Protein AF-A0A933RG89-F1 (afdb_monomer_lite)

Radius of gyration: 28.83 Å; chains: 1; bounding box: 61×48×91 Å

Foldseek 3Di:
DAPLWFKKKKFKADPDDDLVLVVVLVVQLCLVQVWFFKFWFQWPDRTGIIIITIGNDDPVSSVVSSCVSVVDPPMDIWMWTFPDFQAWFLQADLLRGGDDQDVVPRVDDDALVVLLCVLQPDDPVVVVVCVVSVVDGDDDQDFAWKKKKFKAAFPDDDDPVVVVVLSSQLSNLQSPFDPVFKGRWTKTATDIRGRIMIIIGGHHVCVVVCVVRHQVSNCVSCPCVHGNIHMDMIITPDRGTSDTGDGDDRDPPFPPDDAPLRLLQDDQKLAEAEEQAQFFDVCQQQVDPDHPPDTDGDLVSNLVVLLVLQQQQLEAWHKYKYQKDQCVVRVPGVVLPPFDDHHRIGRRACCVPCPPHNPVVVVVSQVSQVVFKPPRQVSQWDWDWHDDPPGIMIMITGHHDQAAPNNHDHMWTFGDQDPVRDGDDTWRWHRDISDIDTDDDVRVVVSSVVVNCCSNHPD

Secondary structure (DSSP, 8-state):
-BTTBEEEEEEEE-SS--HHHHHHHHHHHHHHHT--EEEEEEEESS-SEEEEEEESS-HHHHHHHHHHHH--TT-EEEEEEEEEEEE-TTTB-TTSPBPPPPHHHHHSPPPHHHHHHHHT---HHHHHHHHHTTS-----PPSSEEEEEEEPPPSS---HHHHHHHHHHHHHHHHHS-TTTEEEEEEEEEEES-SEEEEEEE-GGGTTHIIIIIIHHHHHHH-TTTT---EEEEEESSSS-SEEEE-PPPPSSPS----HHHHTTSPS-SSEEEES-SSB-HHHHHS-SS--SSPPB-HHHHHHHHHHHHHHHHTT-EEEEESEEEHHHHTT-GGGTT--EETTEEE--SHHHH-S-HHHHHHHHHHHHHHHEES--GGGEEEEEEEETTEEEEEEEEPPPP--TTT----EE-PPPPTTSPPPPPBEEEEETTEEEEE-THHHHHHHHHHHHHHH---

pLDDT: mean 88.19, std 11.1, range [32.91, 98.25]

Structure (mmCIF, N/CA/C/O backbone):
data_AF-A0A933RG89-F1
#
_entry.id   AF-A0A933RG89-F1
#
loop_
_atom_site.group_PDB
_atom_site.id
_atom_site.type_symbol
_atom_site.label_atom_id
_atom_site.label_alt_id
_atom_site.label_comp_id
_atom_site.label_asym_id
_atom_site.label_entity_id
_atom_site.label_seq_id
_atom_site.pdbx_PDB_ins_code
_atom_site.Cartn_x
_atom_site.Cartn_y
_atom_site.Cartn_z
_atom_site.occupancy
_atom_site.B_iso_or_equiv
_atom_site.auth_seq_id
_atom_site.auth_comp_id
_atom_site.auth_asym_id
_atom_site.auth_atom_id
_atom_site.pdbx_PDB_model_num
ATOM 1 N N . MET A 1 1 ? -7.469 0.148 -13.492 1.00 45.41 1 MET A N 1
ATOM 2 C CA . MET A 1 1 ? -7.085 0.256 -12.068 1.00 45.41 1 MET A CA 1
ATOM 3 C C . MET A 1 1 ? -7.196 -1.145 -11.515 1.00 45.41 1 MET A C 1
ATOM 5 O O . MET A 1 1 ? -8.252 -1.740 -11.688 1.00 45.41 1 MET A O 1
ATOM 9 N N . TRP A 1 2 ? -6.112 -1.694 -10.983 1.00 56.19 2 TRP A N 1
ATOM 10 C CA . TRP A 1 2 ? -6.059 -3.069 -10.483 1.00 56.19 2 TRP A CA 1
ATOM 11 C C . TRP A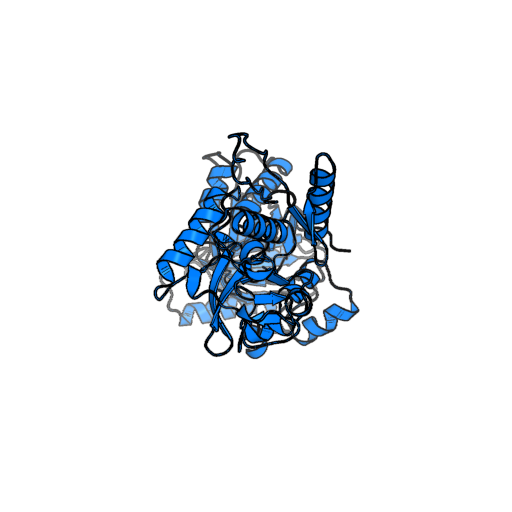 1 2 ? -5.786 -3.008 -8.984 1.00 56.19 2 TRP A C 1
ATOM 13 O O . TRP A 1 2 ? -4.889 -2.280 -8.580 1.00 56.19 2 TRP A O 1
ATOM 23 N N . ALA A 1 3 ? -6.623 -3.650 -8.164 1.00 64.19 3 ALA A N 1
ATOM 24 C CA . ALA A 1 3 ? -6.555 -3.571 -6.696 1.00 64.19 3 ALA A CA 1
ATOM 25 C C . ALA A 1 3 ? -6.497 -2.134 -6.111 1.00 64.19 3 ALA A C 1
ATOM 27 O O . ALA A 1 3 ? -5.924 -1.906 -5.049 1.00 64.19 3 ALA A O 1
ATOM 28 N N . GLY A 1 4 ? -7.092 -1.149 -6.799 1.00 71.12 4 GLY A N 1
ATOM 29 C CA . GLY A 1 4 ? -7.030 0.268 -6.407 1.00 71.12 4 GLY A CA 1
ATOM 30 C C . GLY A 1 4 ? -5.767 1.009 -6.866 1.00 71.12 4 GLY A C 1
ATOM 31 O O . GLY A 1 4 ? -5.636 2.202 -6.612 1.00 71.12 4 GLY A O 1
ATOM 32 N N . GLU A 1 5 ? -4.869 0.343 -7.592 1.00 83.94 5 GLU A N 1
ATOM 33 C CA . GLU A 1 5 ? -3.583 0.882 -8.029 1.00 83.94 5 GLU A CA 1
ATOM 34 C C . GLU A 1 5 ? -3.513 1.062 -9.555 1.00 83.94 5 GLU A C 1
ATOM 36 O O . GLU A 1 5 ? -4.326 0.543 -10.342 1.00 83.94 5 GLU A O 1
ATOM 41 N N . ARG A 1 6 ? -2.540 1.863 -9.992 1.00 89.38 6 ARG A N 1
ATOM 42 C CA . ARG A 1 6 ? -2.226 2.107 -11.405 1.00 89.38 6 ARG A CA 1
ATOM 43 C C . ARG A 1 6 ? -0.725 1.994 -11.630 1.00 89.38 6 ARG A C 1
ATOM 45 O O . ARG A 1 6 ? 0.051 2.521 -10.841 1.00 89.38 6 ARG A O 1
ATOM 52 N N . LEU A 1 7 ? -0.332 1.343 -12.718 1.00 94.62 7 LEU A N 1
ATOM 53 C CA . LEU A 1 7 ? 1.067 1.188 -13.097 1.00 94.62 7 LEU A CA 1
ATOM 54 C C . LEU A 1 7 ? 1.571 2.442 -13.820 1.00 94.62 7 LEU A C 1
ATOM 56 O O . LEU A 1 7 ? 0.949 2.908 -14.778 1.00 94.62 7 LEU A O 1
ATOM 60 N N . TYR A 1 8 ? 2.720 2.949 -13.387 1.00 97.19 8 TYR A N 1
ATOM 61 C CA . TYR A 1 8 ? 3.437 4.037 -14.040 1.00 97.19 8 TYR A CA 1
ATOM 62 C C . TYR A 1 8 ? 4.895 3.662 -14.265 1.00 97.19 8 TYR A C 1
ATOM 64 O O . TYR A 1 8 ? 5.486 2.881 -13.516 1.00 97.19 8 TYR A O 1
ATOM 72 N N . PHE A 1 9 ? 5.476 4.291 -15.277 1.00 98.06 9 PHE A N 1
ATOM 73 C CA . PHE A 1 9 ? 6.913 4.411 -15.436 1.00 98.06 9 PHE A CA 1
ATOM 74 C C . PHE A 1 9 ? 7.330 5.871 -15.281 1.00 98.06 9 PHE A C 1
ATOM 76 O O . PHE A 1 9 ? 6.622 6.766 -15.732 1.00 98.06 9 PHE A O 1
ATOM 83 N N . TRP A 1 10 ? 8.491 6.106 -14.688 1.00 97.81 10 TRP A N 1
ATOM 84 C CA . TRP A 1 10 ? 9.097 7.422 -14.536 1.00 97.81 10 TRP A CA 1
ATOM 85 C C . TRP A 1 10 ? 10.508 7.389 -15.079 1.00 97.81 10 TRP A C 1
ATOM 87 O O . TRP A 1 10 ? 11.282 6.519 -14.688 1.00 97.81 10 TRP A O 1
ATOM 97 N N . ARG A 1 11 ? 10.854 8.339 -15.943 1.00 97.19 11 ARG A N 1
ATOM 98 C CA . ARG A 1 11 ? 12.253 8.611 -16.272 1.00 97.19 11 ARG A CA 1
ATOM 99 C C . ARG A 1 11 ? 12.729 9.775 -15.428 1.00 97.19 11 ARG A C 1
ATOM 101 O O . ARG A 1 11 ? 12.065 10.812 -15.396 1.00 97.19 11 ARG A O 1
ATOM 108 N N . LEU A 1 12 ? 13.857 9.581 -14.759 1.00 97.88 12 LEU A N 1
ATOM 109 C CA . LEU A 1 12 ? 14.479 10.588 -13.914 1.00 97.88 12 LEU A CA 1
ATOM 110 C C . LEU A 1 12 ? 15.883 10.884 -14.445 1.00 97.88 12 LEU A C 1
ATOM 112 O O . LEU A 1 12 ? 16.647 9.950 -14.707 1.00 97.88 12 LEU A O 1
ATOM 116 N N . SER A 1 13 ? 16.205 12.167 -14.581 1.00 97.50 13 SER A N 1
ATOM 117 C CA . SER A 1 13 ? 17.556 12.639 -14.903 1.00 97.50 13 SER A CA 1
ATOM 118 C C . SER A 1 13 ? 18.042 13.597 -13.824 1.00 97.50 13 SER A C 1
ATOM 120 O O . SER A 1 13 ? 17.311 14.512 -13.438 1.00 97.50 13 SER A O 1
ATOM 122 N N . PHE A 1 14 ? 19.275 13.411 -13.368 1.00 96.44 14 PHE A N 1
ATOM 123 C CA . PHE A 1 14 ? 19.897 14.159 -12.283 1.00 96.44 14 PHE A CA 1
ATOM 124 C C . PHE A 1 14 ? 21.114 14.940 -12.805 1.00 96.44 14 PHE A C 1
ATOM 126 O O . PHE A 1 14 ? 21.903 14.396 -13.573 1.00 96.44 14 PHE A O 1
ATOM 133 N N . PRO A 1 15 ? 21.333 16.196 -12.371 1.00 93.50 15 PRO A N 1
ATOM 134 C CA . PRO A 1 15 ? 22.532 16.955 -12.752 1.00 93.50 15 PRO A CA 1
ATOM 135 C C . PRO A 1 15 ? 23.833 16.295 -12.285 1.00 93.50 15 PRO A C 1
ATOM 137 O O . PRO A 1 15 ? 24.842 16.324 -12.986 1.00 93.50 15 PRO A O 1
ATOM 140 N N . THR A 1 16 ? 23.785 15.695 -11.093 1.00 93.06 16 THR A N 1
ATOM 141 C CA . THR A 1 16 ? 24.868 14.906 -10.509 1.00 93.06 16 THR A CA 1
ATOM 142 C C . THR A 1 16 ? 24.302 13.560 -10.091 1.00 93.06 16 THR A C 1
ATOM 144 O O . THR A 1 16 ? 23.390 13.490 -9.264 1.00 93.06 16 THR A O 1
ATOM 147 N N . TYR A 1 17 ? 24.857 12.483 -10.642 1.00 94.25 17 TYR A N 1
ATOM 148 C CA . TYR A 1 17 ? 24.395 11.137 -10.344 1.00 94.25 17 TYR A CA 1
ATOM 149 C C . TYR A 1 17 ? 25.077 10.567 -9.090 1.00 94.25 17 TYR A C 1
ATOM 151 O O . TYR A 1 17 ? 26.199 10.062 -9.133 1.00 94.25 17 TYR A O 1
ATOM 159 N N . GLU A 1 18 ? 24.378 10.636 -7.954 1.00 95.31 18 GLU A N 1
ATOM 160 C CA . GLU A 1 18 ? 24.793 10.051 -6.672 1.00 95.31 18 GLU A CA 1
ATOM 161 C C . GLU A 1 18 ? 23.900 8.851 -6.321 1.00 95.31 18 GLU A C 1
ATOM 163 O O . GLU A 1 18 ? 22.962 8.972 -5.530 1.00 95.31 18 GLU A O 1
ATOM 168 N N . ARG A 1 19 ? 24.195 7.677 -6.902 1.00 94.69 19 ARG A N 1
ATOM 169 C CA . ARG A 1 19 ? 23.377 6.446 -6.808 1.00 94.69 19 ARG A CA 1
ATOM 170 C C . ARG A 1 19 ? 22.759 6.198 -5.424 1.00 94.69 19 ARG A C 1
ATOM 172 O O . ARG A 1 19 ? 21.547 6.064 -5.312 1.00 94.69 19 ARG A O 1
ATOM 179 N N . GLN A 1 20 ? 23.577 6.150 -4.370 1.00 94.88 20 GLN A N 1
ATOM 180 C CA . GLN A 1 20 ? 23.108 5.817 -3.014 1.00 94.88 20 GLN A CA 1
ATOM 181 C C . GLN A 1 20 ? 22.126 6.851 -2.456 1.00 94.88 20 GLN A C 1
ATOM 183 O O . GLN A 1 20 ? 21.112 6.501 -1.857 1.00 94.88 20 GLN A O 1
ATOM 188 N N . ARG A 1 21 ? 22.395 8.137 -2.694 1.00 94.88 21 ARG A N 1
ATOM 189 C CA . ARG A 1 21 ? 21.512 9.226 -2.271 1.00 94.88 21 ARG A CA 1
ATOM 190 C C . ARG A 1 21 ? 20.203 9.212 -3.054 1.00 94.88 21 ARG A C 1
ATOM 192 O O . ARG A 1 21 ? 19.148 9.438 -2.469 1.00 94.88 21 ARG A O 1
ATOM 199 N N . ILE A 1 22 ? 20.267 8.932 -4.356 1.00 96.62 22 ILE A N 1
ATOM 200 C CA . ILE A 1 22 ? 19.084 8.818 -5.214 1.00 96.62 22 ILE A CA 1
ATOM 201 C C . ILE A 1 22 ? 18.186 7.681 -4.729 1.00 96.62 22 ILE A C 1
ATOM 203 O O . ILE A 1 22 ? 16.992 7.902 -4.552 1.00 96.62 22 ILE A O 1
ATOM 207 N N . LEU A 1 23 ? 18.749 6.503 -4.454 1.00 95.56 23 LEU A N 1
ATOM 208 C CA . LEU A 1 23 ? 17.991 5.363 -3.937 1.00 95.56 23 LEU A CA 1
ATOM 209 C C . LEU A 1 23 ? 17.347 5.657 -2.586 1.00 95.56 23 LEU A C 1
ATOM 211 O O . LEU A 1 23 ? 16.144 5.462 -2.437 1.00 95.56 23 LEU A O 1
ATOM 215 N N . TYR A 1 24 ? 18.112 6.208 -1.642 1.00 93.56 24 TYR A N 1
ATOM 216 C CA . TYR A 1 24 ? 17.580 6.617 -0.343 1.00 93.56 24 TYR A CA 1
ATOM 217 C C . TYR A 1 24 ? 16.399 7.591 -0.494 1.00 93.56 24 TYR A C 1
ATOM 219 O O . TYR A 1 24 ? 15.345 7.417 0.116 1.00 93.56 24 TYR A O 1
ATOM 227 N N . ASN A 1 25 ? 16.537 8.591 -1.364 1.00 95.38 25 ASN A N 1
ATOM 228 C CA . ASN A 1 25 ? 15.473 9.550 -1.637 1.00 95.38 25 ASN A CA 1
ATOM 229 C C . ASN A 1 25 ? 14.254 8.901 -2.312 1.00 95.38 25 ASN A C 1
ATOM 231 O O . ASN A 1 25 ? 13.121 9.217 -1.954 1.00 95.38 25 ASN A O 1
ATOM 235 N N . LEU A 1 26 ? 14.454 7.984 -3.263 1.00 96.31 26 LEU A N 1
ATOM 236 C CA . LEU A 1 26 ? 13.349 7.262 -3.897 1.00 96.31 26 LEU A CA 1
ATOM 237 C C . LEU A 1 26 ? 12.593 6.397 -2.888 1.00 96.31 26 LEU A C 1
ATOM 239 O O . LEU A 1 26 ? 11.366 6.432 -2.896 1.00 96.31 26 LEU A O 1
ATOM 243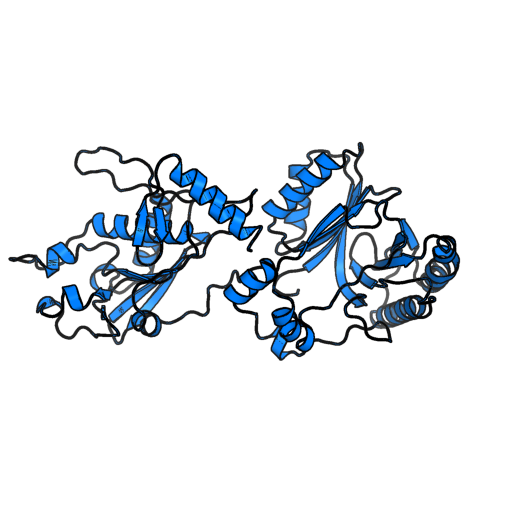 N N . GLN A 1 27 ? 13.283 5.710 -1.977 1.00 91.56 27 GLN A N 1
ATOM 244 C CA . GLN A 1 27 ? 12.649 4.948 -0.895 1.00 91.56 27 GLN A CA 1
ATOM 245 C C . GLN A 1 27 ? 11.770 5.850 -0.015 1.00 91.56 27 GLN A C 1
ATOM 247 O O . GLN A 1 27 ? 10.593 5.551 0.190 1.00 91.56 27 GLN A O 1
ATOM 252 N N . GLN A 1 28 ? 12.273 7.028 0.377 1.00 87.62 28 GLN A N 1
ATOM 253 C CA . GLN A 1 28 ? 11.484 8.028 1.110 1.00 87.62 28 GLN A CA 1
ATOM 254 C C . GLN A 1 28 ? 10.224 8.472 0.348 1.00 87.62 28 GLN A C 1
ATOM 256 O O . GLN A 1 28 ? 9.172 8.707 0.948 1.00 87.62 28 GLN A O 1
ATOM 261 N N . VAL A 1 29 ? 10.304 8.596 -0.979 1.00 91.19 29 VAL A N 1
ATOM 262 C CA . VAL A 1 29 ? 9.142 8.917 -1.820 1.00 91.19 29 VAL A CA 1
ATOM 263 C C . VAL A 1 29 ? 8.142 7.761 -1.836 1.00 91.19 29 VAL A C 1
ATOM 265 O O . VAL A 1 29 ? 6.946 8.007 -1.642 1.00 91.19 29 VAL A O 1
ATOM 268 N N . MET A 1 30 ? 8.603 6.518 -2.018 1.00 91.38 30 MET A N 1
ATOM 269 C CA . MET A 1 30 ? 7.737 5.330 -2.006 1.00 91.38 30 MET A CA 1
ATOM 270 C C . MET A 1 30 ? 6.973 5.215 -0.689 1.00 91.38 30 MET A C 1
ATOM 272 O O . MET A 1 30 ? 5.754 5.067 -0.690 1.00 91.38 30 MET A O 1
ATOM 276 N N . GLU A 1 31 ? 7.656 5.394 0.436 1.00 80.25 31 GLU A N 1
ATOM 277 C CA . GLU A 1 31 ? 7.061 5.320 1.772 1.00 80.25 31 GLU A CA 1
ATOM 278 C C . GLU A 1 31 ? 6.009 6.406 2.005 1.00 80.25 31 GLU A C 1
ATOM 280 O O . GLU A 1 31 ? 4.888 6.112 2.426 1.00 80.25 31 GLU A O 1
ATOM 285 N N . ARG A 1 32 ? 6.329 7.669 1.683 1.00 81.56 32 ARG A N 1
ATOM 286 C CA . ARG A 1 32 ? 5.404 8.808 1.842 1.00 81.56 32 ARG A CA 1
ATOM 287 C C . ARG A 1 32 ? 4.133 8.659 1.017 1.00 81.56 32 ARG A C 1
ATOM 289 O O . ARG A 1 32 ? 3.085 9.175 1.398 1.00 81.56 32 ARG A O 1
ATOM 296 N N . THR A 1 33 ? 4.240 7.996 -0.128 1.00 82.12 33 THR A N 1
ATOM 297 C CA . THR A 1 33 ? 3.144 7.824 -1.089 1.00 82.12 33 THR A CA 1
ATOM 298 C C . THR A 1 33 ? 2.470 6.458 -0.973 1.00 82.12 33 THR A C 1
ATOM 300 O O . THR A 1 33 ? 1.468 6.203 -1.647 1.00 82.12 33 THR A O 1
ATOM 303 N N . GLY A 1 34 ? 2.987 5.608 -0.081 1.00 81.44 34 GLY A N 1
ATOM 304 C CA . GLY A 1 34 ? 2.510 4.262 0.179 1.00 81.44 34 GLY A CA 1
ATOM 305 C C . GLY A 1 34 ? 2.705 3.304 -0.991 1.00 81.44 34 GLY A C 1
ATOM 306 O O . GLY A 1 34 ? 1.908 2.383 -1.107 1.00 81.44 34 GLY A O 1
ATOM 307 N N . VAL A 1 35 ? 3.678 3.515 -1.878 1.00 89.12 35 VAL A N 1
ATOM 308 C CA . VAL A 1 35 ? 3.996 2.578 -2.968 1.00 89.12 35 VAL A CA 1
ATOM 309 C C . VAL A 1 35 ? 4.693 1.347 -2.391 1.00 89.12 35 VAL A C 1
ATOM 311 O O . VAL A 1 35 ? 5.708 1.469 -1.713 1.00 89.12 35 VAL A O 1
ATOM 314 N N . LEU A 1 36 ? 4.135 0.167 -2.668 1.00 87.62 36 LEU A N 1
ATOM 315 C CA . LEU A 1 36 ? 4.594 -1.119 -2.122 1.00 87.62 36 LEU A CA 1
ATOM 316 C C . LEU A 1 36 ? 5.177 -2.062 -3.187 1.00 87.62 36 LEU A C 1
ATOM 318 O O . LEU A 1 36 ? 5.901 -2.995 -2.851 1.00 87.62 36 LEU A O 1
ATOM 322 N N . ALA A 1 37 ? 4.892 -1.804 -4.467 1.00 92.12 37 ALA A N 1
ATOM 323 C CA . ALA A 1 37 ? 5.403 -2.587 -5.584 1.00 92.12 37 ALA A CA 1
ATOM 324 C C . ALA A 1 37 ? 6.081 -1.677 -6.618 1.00 92.12 37 ALA A C 1
ATOM 326 O O . ALA A 1 37 ? 5.435 -0.831 -7.251 1.00 92.12 37 ALA A O 1
ATOM 327 N N . TYR A 1 38 ? 7.392 -1.839 -6.785 1.00 95.88 38 TYR A N 1
ATOM 328 C CA . TYR A 1 38 ? 8.213 -1.062 -7.703 1.00 95.88 38 TYR A CA 1
ATOM 329 C C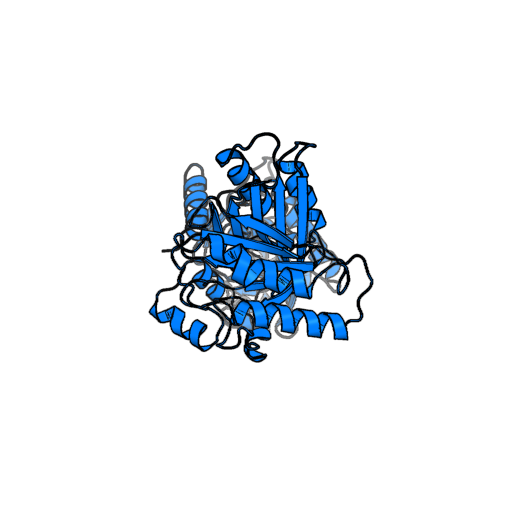 . TYR A 1 38 ? 9.469 -1.813 -8.172 1.00 95.88 38 TYR A C 1
ATOM 331 O O . TYR A 1 38 ? 9.931 -2.769 -7.561 1.00 95.88 38 TYR A O 1
ATOM 339 N N . ALA A 1 39 ? 10.043 -1.355 -9.282 1.00 95.94 39 ALA A N 1
ATOM 340 C CA . ALA A 1 39 ? 11.324 -1.807 -9.811 1.00 95.94 39 ALA A CA 1
ATOM 341 C C . ALA A 1 39 ? 12.114 -0.603 -10.332 1.00 95.94 39 ALA A C 1
ATOM 343 O O . ALA A 1 39 ? 11.570 0.210 -11.088 1.00 95.94 39 ALA A O 1
ATOM 344 N N . ILE A 1 40 ? 13.385 -0.502 -9.951 1.00 97.56 40 ILE A N 1
ATOM 345 C CA . ILE A 1 40 ? 14.282 0.583 -10.354 1.00 97.56 40 ILE A CA 1
ATOM 346 C C . ILE A 1 40 ? 15.323 0.033 -11.324 1.00 97.56 40 ILE A C 1
ATOM 348 O O . ILE A 1 40 ? 16.036 -0.920 -11.017 1.00 97.56 40 ILE A O 1
ATOM 352 N N . TYR A 1 41 ? 15.419 0.650 -12.495 1.00 96.50 41 TYR A N 1
ATOM 353 C CA . TYR A 1 41 ? 16.424 0.349 -13.505 1.00 96.50 41 TYR A CA 1
ATOM 354 C C . TYR A 1 41 ? 17.389 1.527 -13.594 1.00 96.50 41 TYR A C 1
ATOM 356 O O . TYR A 1 41 ? 16.957 2.658 -13.817 1.00 96.50 41 TYR A O 1
ATOM 364 N N . GLU A 1 42 ? 18.683 1.259 -13.455 1.00 97.19 42 GLU A N 1
ATOM 365 C CA . GLU A 1 42 ? 19.728 2.228 -13.785 1.00 97.19 42 GLU A CA 1
ATOM 366 C C . GLU A 1 42 ? 19.949 2.227 -15.297 1.00 97.19 42 GLU A C 1
ATOM 368 O O . GLU A 1 42 ? 20.031 1.157 -15.901 1.00 97.19 42 GLU A O 1
ATOM 373 N N . LEU A 1 43 ? 20.017 3.401 -15.915 1.00 96.62 43 LEU A N 1
ATOM 374 C CA . LEU A 1 43 ? 20.086 3.572 -17.362 1.00 96.62 43 LEU A CA 1
ATOM 375 C C . LEU A 1 43 ? 21.397 4.230 -17.799 1.00 96.62 43 LEU A C 1
ATOM 377 O O . LEU A 1 43 ? 21.948 5.084 -17.110 1.00 96.62 43 LEU A O 1
ATOM 381 N N . TYR A 1 44 ? 21.850 3.886 -19.004 1.00 93.25 44 TYR A N 1
ATOM 382 C CA . TYR A 1 44 ? 22.817 4.687 -19.750 1.00 93.25 44 TYR A CA 1
ATOM 383 C C . TYR A 1 44 ? 22.102 5.644 -20.709 1.00 93.25 44 TYR A C 1
ATOM 385 O O . TYR A 1 44 ? 21.252 5.221 -21.499 1.00 93.25 44 TYR A O 1
ATOM 393 N N . GLY A 1 45 ? 22.504 6.919 -20.707 1.00 89.69 45 GLY A N 1
ATOM 394 C CA . GLY A 1 45 ? 22.066 7.910 -21.690 1.00 89.69 45 GLY A CA 1
ATOM 395 C C . GLY A 1 45 ? 21.622 9.228 -21.061 1.00 89.69 45 GLY A C 1
ATOM 396 O O . GLY A 1 45 ? 22.277 9.754 -20.172 1.00 89.69 45 GLY A O 1
ATOM 397 N N . THR A 1 46 ? 20.527 9.789 -21.578 1.00 90.50 46 THR A N 1
ATOM 398 C CA . THR A 1 46 ? 19.966 11.090 -21.160 1.00 90.50 46 THR A CA 1
ATOM 399 C C . THR A 1 46 ? 19.160 11.037 -19.864 1.00 90.50 46 THR A C 1
ATOM 401 O O . THR A 1 46 ? 18.805 12.076 -19.308 1.00 90.50 46 THR A O 1
ATOM 404 N N . HIS A 1 47 ? 18.817 9.834 -19.421 1.00 96.12 47 HIS A N 1
ATOM 405 C CA . HIS A 1 47 ? 18.064 9.558 -18.207 1.00 96.12 47 HIS A CA 1
ATOM 406 C C . HIS A 1 47 ? 18.867 8.556 -17.400 1.00 96.12 47 HIS A C 1
ATOM 408 O O . HIS A 1 47 ? 19.425 7.630 -17.986 1.00 96.12 47 HIS A O 1
ATOM 414 N N . ASP A 1 48 ? 18.909 8.742 -16.087 1.00 97.19 48 ASP A N 1
ATOM 415 C CA . ASP A 1 48 ? 19.723 7.914 -15.198 1.00 97.19 48 ASP A CA 1
ATOM 416 C C . ASP A 1 48 ? 18.912 6.764 -14.603 1.00 97.19 48 ASP A C 1
ATOM 418 O O . ASP A 1 48 ? 19.438 5.681 -14.360 1.00 97.19 48 ASP A O 1
ATOM 422 N N . ILE A 1 49 ? 17.615 6.991 -14.369 1.00 97.94 49 ILE A N 1
ATOM 423 C CA . ILE A 1 49 ? 16.720 6.015 -13.748 1.00 97.94 49 ILE A CA 1
ATOM 424 C C . ILE A 1 49 ? 15.451 5.859 -14.580 1.00 97.94 49 ILE A C 1
ATOM 426 O O . ILE A 1 49 ? 14.800 6.843 -14.939 1.00 97.94 49 ILE A O 1
ATOM 430 N N . LEU A 1 50 ? 15.053 4.608 -14.810 1.00 98.06 50 LEU A N 1
ATOM 431 C CA . LEU A 1 50 ? 13.672 4.249 -15.107 1.00 98.06 50 LEU A CA 1
ATOM 432 C C . LEU A 1 50 ? 13.075 3.593 -13.865 1.00 98.06 50 LEU A C 1
ATOM 434 O O . LEU A 1 50 ? 13.546 2.558 -13.408 1.00 98.06 50 LEU A O 1
ATOM 438 N N . LEU A 1 51 ? 12.020 4.177 -13.323 1.00 98.06 51 LEU A N 1
ATOM 439 C CA . LEU A 1 51 ? 11.289 3.643 -12.185 1.00 98.06 51 LEU A CA 1
ATOM 440 C C . LEU A 1 51 ? 9.942 3.108 -12.668 1.00 98.06 51 LEU A C 1
ATOM 442 O O . LEU A 1 51 ? 9.142 3.861 -13.211 1.00 98.06 51 LEU A O 1
ATOM 446 N N . ARG A 1 52 ? 9.666 1.826 -12.437 1.00 97.44 52 ARG A N 1
ATOM 447 C CA . ARG A 1 52 ? 8.350 1.204 -12.629 1.00 97.44 52 ARG A CA 1
ATOM 448 C C . ARG A 1 52 ? 7.668 1.090 -11.272 1.00 97.44 52 ARG A C 1
ATOM 450 O O . ARG A 1 52 ? 8.243 0.461 -10.396 1.00 97.44 52 ARG A O 1
ATOM 457 N N . ALA A 1 53 ? 6.470 1.637 -11.089 1.00 96.50 53 ALA A N 1
ATOM 458 C CA . ALA A 1 53 ? 5.784 1.622 -9.794 1.00 96.50 53 ALA A CA 1
ATOM 459 C C . ALA A 1 53 ? 4.265 1.453 -9.928 1.00 96.50 53 ALA A C 1
ATOM 461 O O . ALA A 1 53 ? 3.644 2.039 -10.820 1.00 96.50 53 ALA A O 1
ATOM 462 N N . TRP A 1 54 ? 3.666 0.696 -9.008 1.00 94.38 54 TRP A N 1
ATOM 463 C CA . TRP A 1 54 ? 2.218 0.643 -8.806 1.00 94.38 54 TRP A CA 1
ATOM 464 C C . TRP A 1 54 ? 1.805 1.689 -7.772 1.00 94.38 54 TRP A C 1
ATOM 466 O O . TRP A 1 54 ? 2.156 1.607 -6.597 1.00 94.38 54 TRP A O 1
ATOM 476 N N . LEU A 1 55 ? 1.075 2.710 -8.219 1.00 90.00 55 LEU A N 1
ATOM 477 C CA . LEU A 1 55 ? 0.665 3.825 -7.377 1.00 90.00 55 LEU A CA 1
ATOM 478 C C . LEU A 1 55 ? -0.749 3.633 -6.815 1.00 90.00 55 LEU A C 1
ATOM 480 O O . LEU A 1 55 ? -1.684 3.477 -7.608 1.00 90.00 55 LEU A O 1
ATOM 484 N N . PRO A 1 56 ? -0.933 3.736 -5.483 1.00 79.62 56 PRO A N 1
ATOM 485 C CA . PRO A 1 56 ? -2.253 3.740 -4.841 1.00 79.62 56 PRO A CA 1
ATOM 486 C C . PRO A 1 56 ? -2.908 5.121 -4.784 1.00 79.62 56 PRO A C 1
ATOM 488 O O . PRO A 1 56 ? -4.093 5.252 -4.491 1.00 79.62 56 PRO A O 1
ATOM 491 N N . THR A 1 57 ? -2.117 6.170 -4.997 1.00 70.44 57 THR A N 1
ATOM 492 C CA . THR A 1 57 ? -2.540 7.566 -4.937 1.00 70.44 57 THR A CA 1
ATOM 493 C C . THR A 1 57 ? -2.497 8.195 -6.326 1.00 70.44 57 THR A C 1
ATOM 495 O O . THR A 1 57 ? -2.059 7.589 -7.307 1.00 70.44 57 THR A O 1
ATOM 498 N N . ALA A 1 58 ? -3.006 9.421 -6.440 1.00 74.50 58 ALA A N 1
ATOM 499 C CA . ALA A 1 58 ? -2.939 10.167 -7.688 1.00 74.50 58 ALA A CA 1
ATOM 500 C C . ALA A 1 58 ? -1.481 10.462 -8.081 1.00 74.50 58 ALA A C 1
ATOM 502 O O . ALA A 1 58 ? -0.659 10.786 -7.226 1.00 74.50 58 ALA A O 1
ATOM 503 N N . GLN A 1 59 ? -1.196 10.437 -9.387 1.00 83.75 59 GLN A N 1
ATOM 504 C CA . GLN A 1 59 ? 0.113 10.767 -9.968 1.00 83.75 59 GLN A CA 1
ATOM 505 C C . GLN A 1 59 ? 0.706 12.064 -9.397 1.00 83.75 59 GLN A C 1
ATOM 507 O O . GLN A 1 59 ? 1.873 12.096 -9.022 1.00 83.75 59 GLN A O 1
ATOM 512 N N . SER A 1 60 ? -0.116 13.107 -9.264 1.00 78.94 60 SER A N 1
ATOM 513 C CA . SER A 1 60 ? 0.308 14.423 -8.775 1.00 78.94 60 SER A CA 1
ATOM 514 C C . SER A 1 60 ? 0.835 14.409 -7.339 1.00 78.94 60 SER A C 1
ATOM 516 O O . SER A 1 60 ? 1.696 15.214 -6.993 1.00 78.94 60 SER A O 1
ATOM 518 N N . VAL A 1 61 ? 0.349 13.497 -6.490 1.00 82.38 61 VAL A N 1
ATOM 519 C CA . VAL A 1 61 ? 0.849 13.337 -5.115 1.00 82.38 61 VAL A CA 1
ATOM 520 C C . VAL A 1 61 ? 2.261 12.756 -5.138 1.00 82.38 61 VAL A C 1
ATOM 522 O O . VAL A 1 61 ? 3.121 13.207 -4.385 1.00 82.38 61 VAL A O 1
ATOM 525 N N . PHE A 1 62 ? 2.511 11.799 -6.031 1.00 89.50 62 PHE A N 1
ATOM 526 C CA . PHE A 1 62 ? 3.821 11.179 -6.192 1.00 89.50 62 PHE A CA 1
ATOM 527 C C . PHE A 1 62 ? 4.844 12.114 -6.836 1.00 89.50 62 PHE A C 1
ATOM 529 O O . PHE A 1 62 ? 5.948 12.249 -6.320 1.00 89.50 62 PHE A O 1
ATOM 536 N N . GLU A 1 63 ? 4.465 12.827 -7.901 1.00 90.75 63 GLU A N 1
ATOM 537 C CA . GLU A 1 63 ? 5.306 13.866 -8.518 1.00 90.75 63 GLU A CA 1
ATOM 538 C C . GLU A 1 63 ? 5.699 14.938 -7.507 1.00 90.75 63 GLU A C 1
ATOM 540 O O . GLU A 1 63 ? 6.870 15.299 -7.394 1.00 90.75 63 GLU A O 1
ATOM 545 N N . LYS A 1 64 ? 4.728 15.412 -6.718 1.00 87.44 64 LYS A N 1
ATOM 546 C CA . LYS A 1 64 ? 5.000 16.372 -5.652 1.00 87.44 64 LYS A CA 1
ATOM 547 C C . LYS A 1 64 ? 5.981 15.801 -4.629 1.00 87.44 64 LYS A C 1
ATOM 549 O O . LYS A 1 64 ? 6.913 16.496 -4.247 1.00 87.44 64 LYS A O 1
ATOM 554 N N . ALA A 1 65 ? 5.811 14.545 -4.215 1.00 90.00 65 ALA A N 1
ATOM 555 C CA . ALA A 1 65 ? 6.732 13.900 -3.286 1.00 90.00 65 ALA A CA 1
ATOM 556 C C . ALA A 1 65 ? 8.156 13.779 -3.860 1.00 90.00 65 ALA A C 1
ATOM 558 O O . ALA A 1 65 ? 9.108 14.038 -3.126 1.00 90.00 65 ALA A O 1
ATOM 559 N N . LEU A 1 66 ? 8.311 13.458 -5.152 1.00 94.94 66 LEU A N 1
ATOM 560 C CA . LEU A 1 66 ? 9.616 13.478 -5.826 1.00 94.94 66 LEU A CA 1
ATOM 561 C C . LEU A 1 66 ? 10.252 14.874 -5.740 1.00 94.94 66 LEU A C 1
ATOM 563 O O . LEU A 1 66 ? 11.381 15.001 -5.266 1.00 94.94 66 LEU A O 1
ATOM 567 N N . HIS A 1 67 ? 9.527 15.929 -6.121 1.00 93.19 67 HIS A N 1
ATOM 568 C CA . HIS A 1 67 ? 10.038 17.302 -6.031 1.00 93.19 67 HIS A CA 1
ATOM 569 C C . HIS A 1 67 ? 10.387 17.714 -4.591 1.00 93.19 67 HIS A C 1
ATOM 571 O O . HIS A 1 67 ? 11.457 18.278 -4.356 1.00 93.19 67 HIS A O 1
ATOM 577 N N . ASP A 1 68 ? 9.525 17.394 -3.623 1.00 91.62 68 ASP A N 1
ATOM 578 C CA . ASP A 1 68 ? 9.692 17.757 -2.211 1.00 91.62 68 ASP A CA 1
ATOM 579 C C . ASP A 1 68 ? 10.888 17.048 -1.553 1.00 91.62 68 ASP A C 1
ATOM 581 O O . ASP A 1 68 ? 11.523 17.618 -0.661 1.00 91.62 68 ASP A O 1
ATOM 585 N N . VAL A 1 69 ? 11.179 15.800 -1.944 1.00 93.12 69 VAL A N 1
ATOM 586 C CA . VAL A 1 69 ? 12.291 15.009 -1.389 1.00 93.12 69 VAL A CA 1
ATOM 587 C C . VAL A 1 69 ? 13.616 15.377 -2.041 1.00 93.12 69 VAL A C 1
ATOM 589 O O . VAL A 1 69 ? 14.614 15.534 -1.338 1.00 93.12 69 VAL A O 1
ATOM 592 N N . PHE A 1 70 ? 13.649 15.522 -3.366 1.00 93.50 70 PHE A N 1
ATOM 593 C CA . PHE A 1 70 ? 14.903 15.808 -4.053 1.00 93.50 70 PHE A CA 1
ATOM 594 C C . PHE A 1 70 ? 15.324 17.279 -3.971 1.00 93.50 70 PHE A C 1
ATOM 596 O O . PHE A 1 70 ? 16.523 17.546 -3.935 1.00 93.50 70 PHE A O 1
ATOM 603 N N . GLN A 1 71 ? 14.368 18.215 -3.912 1.00 90.75 71 GLN A N 1
ATOM 604 C CA . GLN A 1 71 ? 14.596 19.661 -3.748 1.00 90.75 71 GLN A CA 1
ATOM 605 C C . GLN A 1 71 ? 15.575 20.290 -4.757 1.00 90.75 71 GLN A C 1
ATOM 607 O O . GLN A 1 71 ? 16.130 21.358 -4.500 1.00 90.75 71 GLN A O 1
ATOM 612 N N . ASP A 1 72 ? 15.775 19.655 -5.911 1.00 89.44 72 ASP A N 1
ATOM 613 C CA . ASP A 1 72 ? 16.627 20.157 -6.985 1.00 89.44 72 ASP A CA 1
ATOM 614 C C . ASP A 1 72 ? 15.753 20.515 -8.197 1.00 89.44 72 ASP A C 1
ATOM 616 O O . ASP A 1 72 ? 15.102 19.634 -8.771 1.00 89.44 72 ASP A O 1
ATOM 620 N N . PRO A 1 73 ? 15.705 21.799 -8.595 1.00 88.62 73 PRO A N 1
ATOM 621 C CA . PRO A 1 73 ? 14.882 22.249 -9.714 1.00 88.62 73 PRO A CA 1
ATOM 622 C C . PRO A 1 73 ? 15.368 21.740 -11.078 1.00 88.62 73 PRO A C 1
ATOM 624 O O . PRO A 1 73 ? 14.637 21.871 -12.056 1.00 88.62 73 PRO A O 1
ATOM 627 N N . ASN A 1 74 ? 16.583 21.193 -11.167 1.00 92.12 74 ASN A N 1
ATOM 628 C CA . ASN A 1 74 ? 17.166 20.720 -12.421 1.00 92.12 74 ASN A CA 1
ATOM 629 C C . ASN A 1 74 ? 16.924 19.227 -12.673 1.00 92.12 74 ASN A C 1
ATOM 631 O O . ASN A 1 74 ? 17.357 18.710 -13.704 1.00 92.12 74 ASN A O 1
ATOM 635 N N . ILE A 1 75 ? 16.260 18.522 -11.753 1.00 94.44 75 ILE A N 1
ATOM 636 C CA . ILE A 1 75 ? 15.873 17.132 -11.989 1.00 94.44 75 ILE A CA 1
ATOM 637 C C . ILE A 1 75 ? 14.752 17.105 -13.020 1.00 94.44 75 ILE A C 1
ATOM 639 O O . ILE A 1 75 ? 13.717 17.756 -12.863 1.00 94.44 75 ILE A O 1
ATOM 643 N N . VAL A 1 76 ? 14.948 16.307 -14.064 1.00 95.88 76 VAL A N 1
ATOM 644 C CA . VAL A 1 76 ? 13.917 16.050 -15.068 1.00 95.88 76 VAL A CA 1
ATOM 645 C C . VAL A 1 76 ? 13.106 14.845 -14.615 1.00 95.88 76 VAL A C 1
ATOM 647 O O . VAL A 1 76 ? 13.666 13.775 -14.390 1.00 95.88 76 VAL A O 1
ATOM 650 N N . ILE A 1 77 ? 11.793 15.026 -14.479 1.00 95.94 77 ILE A N 1
ATOM 651 C CA . ILE A 1 77 ? 10.849 13.988 -14.059 1.00 95.94 77 ILE A CA 1
ATOM 652 C C . ILE A 1 77 ? 9.800 13.840 -15.155 1.00 95.94 77 ILE A C 1
ATOM 654 O O . ILE A 1 77 ? 9.015 14.754 -15.399 1.00 95.94 77 ILE A O 1
ATOM 658 N N . GLU A 1 78 ? 9.771 12.684 -15.811 1.00 96.25 78 GLU A N 1
ATOM 659 C CA . GLU A 1 78 ? 8.809 12.406 -16.876 1.00 96.25 78 GLU A CA 1
ATOM 660 C C . GLU A 1 78 ? 8.026 11.130 -16.573 1.00 96.25 78 GLU A C 1
ATOM 662 O O . GLU A 1 78 ? 8.597 10.041 -16.508 1.00 96.25 78 GLU A O 1
ATOM 667 N N . GLY A 1 79 ? 6.709 11.260 -16.416 1.00 96.00 79 GLY A N 1
ATOM 668 C CA . GLY A 1 79 ? 5.808 10.136 -16.172 1.00 96.00 79 GLY A CA 1
ATOM 669 C C . GLY A 1 79 ? 5.292 9.481 -17.454 1.00 96.00 79 GLY A C 1
ATOM 670 O O . GLY A 1 79 ? 5.166 10.116 -18.502 1.00 96.00 79 GLY A O 1
ATOM 671 N N . PHE A 1 80 ? 4.953 8.200 -17.353 1.00 96.94 80 PHE A N 1
ATOM 672 C CA . PHE A 1 80 ? 4.246 7.408 -18.354 1.00 96.94 80 PHE A CA 1
ATOM 673 C C . PHE A 1 80 ? 3.224 6.511 -17.653 1.00 96.94 80 PHE A C 1
ATOM 675 O O . PHE A 1 80 ? 3.573 5.515 -17.018 1.00 96.94 80 PHE A O 1
ATOM 682 N N . LEU A 1 81 ? 1.951 6.895 -17.744 1.00 94.81 81 LEU A N 1
ATOM 683 C CA . LEU A 1 81 ? 0.821 6.143 -17.209 1.00 94.81 81 LEU A CA 1
ATOM 684 C C . LEU A 1 81 ? 0.506 4.968 -18.130 1.00 94.81 81 LEU A C 1
ATOM 686 O O . LEU A 1 81 ? 0.209 5.177 -19.307 1.00 94.81 81 LEU A O 1
ATOM 690 N N . ILE A 1 82 ? 0.490 3.751 -17.586 1.00 94.88 82 ILE A N 1
ATOM 691 C CA . ILE A 1 82 ? 0.075 2.567 -18.336 1.00 94.88 82 ILE A CA 1
ATOM 692 C C . ILE A 1 82 ? -1.448 2.493 -18.390 1.00 94.88 82 ILE A C 1
ATOM 694 O O . ILE A 1 82 ? -2.126 2.368 -17.369 1.00 94.88 82 ILE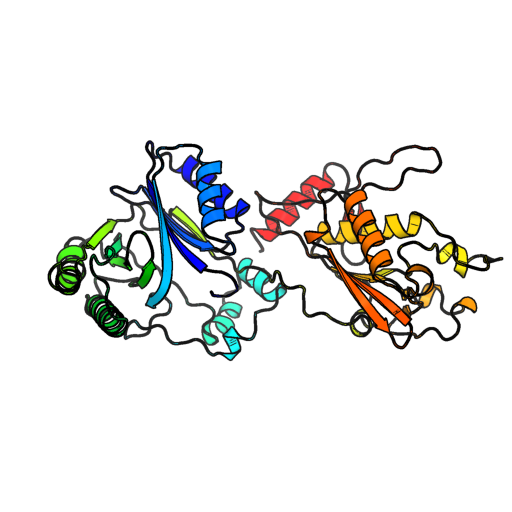 A O 1
ATOM 698 N N . ASN A 1 83 ? -1.975 2.528 -19.611 1.00 91.19 83 ASN A N 1
ATOM 699 C CA . ASN A 1 83 ? -3.384 2.268 -19.883 1.00 91.19 83 ASN A CA 1
ATOM 700 C C . ASN A 1 83 ? -3.633 0.779 -20.108 1.00 91.19 83 ASN A C 1
ATOM 702 O O . ASN A 1 83 ? -4.698 0.277 -19.758 1.00 91.19 83 ASN A O 1
ATOM 706 N N . ASP A 1 84 ? -2.661 0.095 -20.712 1.00 91.12 84 ASP A N 1
ATOM 707 C CA . ASP A 1 84 ? -2.800 -1.289 -21.135 1.00 91.12 84 ASP A CA 1
ATOM 708 C C . ASP A 1 84 ? -1.449 -2.010 -21.083 1.00 91.12 84 ASP A C 1
ATOM 710 O O . ASP A 1 84 ? -0.435 -1.513 -21.588 1.00 91.12 84 ASP A O 1
ATOM 714 N N . ILE A 1 85 ? -1.440 -3.182 -20.458 1.00 93.75 85 ILE A N 1
ATOM 715 C CA . ILE A 1 85 ? -0.300 -4.094 -20.471 1.00 93.75 85 ILE A CA 1
ATOM 716 C C . ILE A 1 85 ? -0.585 -5.059 -21.616 1.00 93.75 85 ILE A C 1
ATOM 718 O O . ILE A 1 85 ? -1.347 -6.003 -21.463 1.00 93.75 85 ILE A O 1
ATOM 722 N N . VAL A 1 86 ? -0.017 -4.792 -22.788 1.00 94.38 86 VAL A N 1
ATOM 723 C CA . VAL A 1 86 ? -0.317 -5.565 -24.002 1.00 94.38 86 VAL A CA 1
ATOM 724 C C . VAL A 1 86 ? 0.306 -6.960 -23.915 1.00 94.38 86 VAL A C 1
ATOM 726 O O . VAL A 1 86 ? -0.284 -7.947 -24.349 1.00 94.38 86 VAL A O 1
ATOM 729 N N . SER A 1 87 ? 1.512 -7.027 -23.356 1.00 95.25 87 SER A N 1
ATOM 730 C CA . SER A 1 87 ? 2.266 -8.254 -23.136 1.00 95.25 87 SER A CA 1
ATOM 731 C C . SER A 1 87 ? 3.200 -8.074 -21.944 1.00 95.25 87 SER A C 1
ATOM 733 O O . SER A 1 87 ? 3.859 -7.036 -21.830 1.00 95.25 87 SER A O 1
ATOM 735 N N . HIS A 1 88 ? 3.292 -9.075 -21.071 1.00 93.56 88 HIS A N 1
ATOM 736 C CA . HIS A 1 88 ? 4.294 -9.112 -20.013 1.00 93.56 88 HIS A CA 1
ATOM 737 C C . HIS A 1 88 ? 4.906 -10.505 -19.926 1.00 93.56 88 HIS A C 1
ATOM 739 O O . HIS A 1 88 ? 4.183 -11.478 -19.763 1.00 93.56 88 HIS A O 1
ATOM 745 N N . TRP A 1 89 ? 6.231 -10.598 -20.025 1.00 91.06 89 TRP A N 1
ATOM 746 C CA . TRP A 1 89 ? 6.937 -11.861 -20.260 1.00 91.06 89 TRP A CA 1
ATOM 747 C C . TRP A 1 89 ? 6.660 -13.019 -19.281 1.00 91.06 89 TRP A C 1
ATOM 749 O O . TRP A 1 89 ? 6.657 -14.148 -19.762 1.00 91.06 89 TRP A O 1
ATOM 759 N N . PRO A 1 90 ? 6.382 -12.824 -17.972 1.00 89.62 90 PRO A N 1
ATOM 760 C CA . PRO A 1 90 ? 6.032 -13.952 -17.102 1.00 89.62 90 PRO A CA 1
ATOM 761 C C . PRO A 1 90 ? 4.614 -14.485 -17.361 1.00 89.62 90 PRO A C 1
ATOM 763 O O . PRO A 1 90 ? 4.270 -15.579 -16.934 1.00 89.62 90 PRO A O 1
ATOM 766 N N . TRP A 1 91 ? 3.781 -13.686 -18.029 1.00 89.31 91 TRP A N 1
ATOM 767 C CA . TRP A 1 91 ? 2.338 -13.885 -18.187 1.00 89.31 91 TRP A CA 1
ATOM 768 C C . TRP A 1 91 ? 1.901 -14.052 -19.643 1.00 89.31 91 TRP A C 1
ATOM 770 O O . TRP A 1 91 ? 0.723 -14.280 -19.916 1.00 89.31 91 TRP A O 1
ATOM 780 N N . ALA A 1 92 ? 2.824 -13.873 -20.581 1.00 87.50 92 ALA A N 1
ATOM 781 C CA . ALA A 1 92 ? 2.558 -13.968 -22.000 1.00 87.50 92 ALA A CA 1
ATOM 782 C C . ALA A 1 92 ? 2.485 -15.441 -22.423 1.00 87.50 92 ALA A C 1
ATOM 784 O O . ALA A 1 92 ? 3.366 -16.231 -22.083 1.00 87.50 92 ALA A O 1
ATOM 785 N N . GLY A 1 93 ? 1.449 -15.797 -23.182 1.00 84.94 93 GLY A N 1
ATOM 786 C CA . GLY A 1 93 ? 1.390 -17.067 -23.898 1.00 84.94 93 GLY A CA 1
ATOM 787 C C . GLY A 1 93 ? 2.377 -17.107 -25.070 1.00 84.94 93 GLY A C 1
ATOM 788 O O . GLY A 1 93 ? 3.118 -16.154 -25.321 1.00 84.94 93 GLY A O 1
ATOM 789 N N . GLU A 1 94 ? 2.359 -18.200 -25.834 1.00 82.12 94 GLU A N 1
ATOM 790 C CA . GLU A 1 94 ? 3.250 -18.392 -26.993 1.00 82.12 94 GLU A CA 1
ATOM 791 C C . GLU A 1 94 ? 3.100 -17.298 -28.065 1.00 82.12 94 GLU A C 1
ATOM 793 O O . GLU A 1 94 ? 4.063 -16.954 -28.746 1.00 82.12 94 GLU A O 1
ATOM 798 N N . ASP A 1 95 ? 1.907 -16.712 -28.199 1.00 83.81 95 ASP A N 1
ATOM 799 C CA . ASP A 1 95 ? 1.623 -15.617 -29.134 1.00 83.81 95 ASP A CA 1
ATOM 800 C C . ASP A 1 95 ? 1.965 -14.220 -28.572 1.00 83.81 95 ASP A C 1
ATOM 802 O O . ASP A 1 95 ? 1.687 -13.194 -29.205 1.00 83.81 95 ASP A O 1
ATOM 806 N N . GLY A 1 96 ? 2.548 -14.171 -27.372 1.00 84.62 96 GLY A N 1
ATOM 807 C CA . GLY A 1 96 ? 2.904 -12.952 -26.660 1.00 84.62 96 GLY A CA 1
ATOM 808 C C . GLY A 1 96 ? 1.740 -12.280 -25.935 1.00 84.62 96 GLY A C 1
ATOM 809 O O . GLY A 1 96 ? 1.972 -11.305 -25.217 1.00 84.62 96 GLY A O 1
ATOM 810 N N . ARG A 1 97 ? 0.495 -12.736 -26.096 1.00 87.06 97 ARG A N 1
ATOM 811 C CA . ARG A 1 97 ? -0.659 -12.112 -25.437 1.00 87.06 97 ARG A CA 1
ATOM 812 C C . ARG A 1 97 ? -0.803 -12.621 -24.015 1.00 87.06 97 ARG A C 1
ATOM 814 O O . ARG A 1 97 ? -0.502 -13.772 -23.716 1.00 87.06 97 ARG A O 1
ATOM 821 N N . MET A 1 98 ? -1.292 -11.755 -23.135 1.00 86.38 98 MET A N 1
ATOM 822 C CA . MET A 1 98 ? -1.683 -12.182 -21.797 1.00 86.38 98 MET A CA 1
ATOM 823 C C . MET A 1 98 ? -3.063 -12.825 -21.856 1.00 86.38 98 MET A C 1
ATOM 825 O O . MET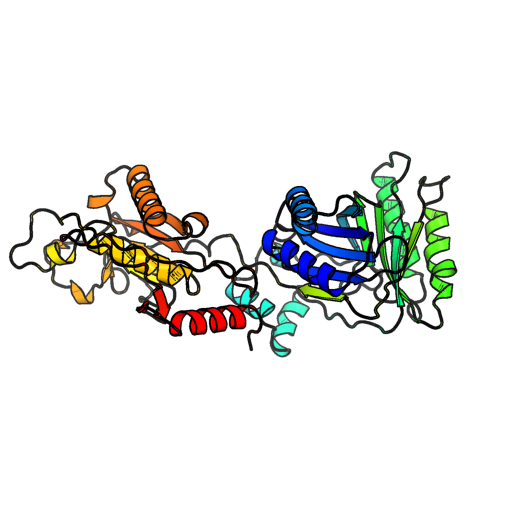 A 1 98 ? -4.004 -12.250 -22.412 1.00 86.38 98 MET A O 1
ATOM 829 N N . GLU A 1 99 ? -3.190 -14.004 -21.262 1.00 79.88 99 GLU A N 1
ATOM 830 C CA . GLU A 1 99 ? -4.498 -14.614 -21.081 1.00 79.88 99 GLU A CA 1
ATOM 831 C C . GLU A 1 99 ? -5.270 -13.872 -19.980 1.00 79.88 99 GLU A C 1
ATOM 833 O O . GLU A 1 99 ? -4.694 -13.522 -18.946 1.00 79.88 99 GLU A O 1
ATOM 838 N N . PRO A 1 100 ? -6.572 -13.605 -20.175 1.00 73.06 100 PRO A N 1
ATOM 839 C CA . PRO A 1 100 ? -7.375 -12.979 -19.140 1.00 73.06 100 PRO A CA 1
ATOM 840 C C . PRO A 1 100 ? -7.449 -13.891 -17.912 1.00 73.06 100 PRO A C 1
ATOM 842 O O . PRO A 1 100 ? -7.637 -15.103 -18.030 1.00 73.06 100 PRO A O 1
ATOM 845 N N . LEU A 1 101 ? -7.323 -13.295 -16.726 1.00 73.88 101 LEU A N 1
ATOM 846 C CA . LEU A 1 101 ? -7.583 -13.993 -15.471 1.00 73.88 101 LEU A CA 1
ATOM 847 C C . LEU A 1 101 ? -9.066 -14.349 -15.364 1.00 73.88 101 LEU A C 1
ATOM 849 O O . LEU A 1 101 ? -9.932 -13.625 -15.868 1.00 73.88 101 LEU A O 1
ATOM 853 N N . ASP A 1 102 ? -9.352 -15.457 -14.683 1.00 72.12 102 ASP A N 1
ATOM 854 C CA . ASP A 1 102 ? -10.719 -15.820 -14.324 1.00 72.12 102 ASP A CA 1
ATOM 855 C C . ASP A 1 102 ? -11.352 -14.674 -13.517 1.00 72.12 102 ASP A C 1
ATOM 857 O O . ASP A 1 102 ? -10.746 -14.143 -12.582 1.00 72.12 102 ASP A O 1
ATOM 861 N N . ARG A 1 103 ? -12.573 -14.270 -13.887 1.00 67.50 103 ARG A N 1
ATOM 862 C CA . ARG A 1 103 ? -13.279 -13.176 -13.207 1.00 67.50 103 ARG A CA 1
ATOM 863 C C . ARG A 1 103 ? -13.486 -13.457 -11.725 1.00 67.50 103 ARG A C 1
ATOM 865 O O . ARG A 1 103 ? -13.349 -12.528 -10.942 1.00 67.50 103 ARG A O 1
ATOM 872 N N . SER A 1 104 ? -13.722 -14.709 -11.341 1.00 67.06 104 SER A N 1
ATOM 873 C CA . SER A 1 104 ? -13.881 -15.095 -9.931 1.00 67.06 104 SER A CA 1
ATOM 874 C C . SER A 1 104 ? -12.653 -14.736 -9.086 1.00 67.06 104 SER A C 1
ATOM 876 O O . SER A 1 104 ? -12.771 -14.304 -7.946 1.00 67.06 104 SER A O 1
ATOM 878 N N . VAL A 1 105 ? -11.457 -14.822 -9.674 1.00 66.62 105 VAL A N 1
ATOM 879 C CA . VAL A 1 105 ? -10.188 -14.468 -9.026 1.00 66.62 105 VAL A CA 1
ATOM 880 C C . VAL A 1 105 ? -10.006 -12.950 -8.907 1.00 66.62 105 VAL A C 1
ATOM 882 O O . VAL A 1 105 ? -9.323 -12.478 -8.000 1.00 66.62 105 VAL A O 1
ATOM 885 N N . LEU A 1 106 ? -10.605 -12.180 -9.818 1.00 63.09 106 LEU A N 1
ATOM 886 C CA . LEU A 1 106 ? -10.591 -10.715 -9.786 1.00 63.09 106 LEU A CA 1
ATOM 887 C C . LEU A 1 106 ? -11.669 -10.133 -8.860 1.00 63.09 106 LEU A C 1
ATOM 889 O O . LEU A 1 106 ? -11.509 -9.009 -8.384 1.00 63.09 106 LEU A O 1
ATOM 893 N N . GLU A 1 107 ? -12.755 -10.874 -8.642 1.00 62.19 107 GLU A N 1
ATOM 894 C CA . GLU A 1 107 ? -13.882 -10.496 -7.786 1.00 62.19 107 GLU A CA 1
ATOM 895 C C . GLU A 1 107 ? -13.598 -10.810 -6.305 1.00 62.19 107 GLU A C 1
ATOM 897 O O . GLU A 1 107 ? -13.866 -9.967 -5.448 1.00 62.19 107 GLU A O 1
ATOM 902 N N . ASP A 1 108 ? -12.959 -11.948 -6.007 1.00 63.62 108 ASP A N 1
ATOM 903 C CA . ASP A 1 108 ? -12.611 -12.349 -4.640 1.00 63.62 108 ASP A CA 1
ATOM 904 C C . ASP A 1 108 ? -11.170 -11.956 -4.274 1.00 63.62 108 ASP A C 1
ATOM 906 O O . ASP A 1 108 ? -10.196 -12.650 -4.589 1.00 63.62 108 ASP A O 1
ATOM 910 N N . ARG A 1 109 ? -11.018 -10.837 -3.553 1.00 67.25 109 ARG A N 1
ATOM 911 C CA . ARG A 1 109 ? -9.721 -10.432 -2.985 1.00 67.25 109 ARG A CA 1
ATOM 912 C C . ARG A 1 109 ? -9.237 -11.468 -1.965 1.00 67.25 109 ARG A C 1
ATOM 914 O O . ARG A 1 109 ? -10.003 -11.927 -1.121 1.00 67.25 109 ARG A O 1
ATOM 921 N N . LEU A 1 110 ? -7.936 -11.765 -1.982 1.00 74.50 110 LEU A N 1
ATOM 922 C CA . LEU A 1 110 ? -7.307 -12.586 -0.944 1.00 74.50 110 LEU A CA 1
ATOM 923 C C . LEU A 1 110 ? -7.475 -11.938 0.451 1.00 74.50 110 LEU A C 1
ATOM 925 O O . LEU A 1 110 ? -7.307 -10.720 0.575 1.00 74.50 110 LEU A O 1
ATOM 929 N N . PRO A 1 111 ? -7.773 -12.715 1.509 1.00 73.50 111 PRO A N 1
ATOM 930 C CA . PRO A 1 111 ? -7.808 -12.219 2.883 1.00 73.50 111 PRO A CA 1
ATOM 931 C C . PRO A 1 111 ? -6.492 -11.549 3.300 1.00 73.50 111 PRO A C 1
ATOM 933 O O . PRO A 1 111 ? -5.418 -11.981 2.888 1.00 73.50 111 PRO A O 1
ATOM 936 N N . ASN A 1 112 ? -6.547 -10.547 4.189 1.00 71.44 112 ASN A N 1
ATOM 937 C CA . ASN A 1 112 ? -5.340 -9.856 4.672 1.00 71.44 112 ASN A CA 1
ATOM 938 C C . ASN A 1 112 ? -4.308 -10.811 5.272 1.00 71.44 112 ASN A C 1
ATOM 940 O O . ASN A 1 112 ? -3.135 -10.670 4.968 1.00 71.44 112 ASN A O 1
ATOM 944 N N . SER A 1 113 ? -4.735 -11.811 6.044 1.00 70.75 113 SER A N 1
ATOM 945 C CA . SER A 1 113 ? -3.830 -12.820 6.606 1.00 70.75 113 SER A CA 1
ATOM 946 C C . SER A 1 113 ? -3.120 -13.646 5.530 1.00 70.75 113 SER A C 1
ATOM 948 O O . SER A 1 113 ? -1.989 -14.082 5.719 1.00 70.75 113 SER A O 1
ATOM 950 N N . GLU A 1 114 ? -3.762 -13.863 4.382 1.00 78.25 114 GLU A N 1
ATOM 951 C CA . GLU A 1 114 ? -3.156 -14.540 3.239 1.00 78.25 114 GLU A CA 1
ATOM 952 C C . GLU A 1 114 ? -2.191 -13.609 2.493 1.00 78.25 114 GLU A C 1
ATOM 954 O O . GLU A 1 114 ? -1.101 -14.037 2.123 1.00 78.25 114 GLU A O 1
ATOM 959 N N . ILE A 1 115 ? -2.538 -12.326 2.352 1.00 78.12 115 ILE A N 1
ATOM 960 C CA . ILE A 1 115 ? -1.661 -11.299 1.773 1.00 78.12 115 ILE A CA 1
ATOM 961 C C . ILE A 1 115 ? -0.413 -11.072 2.638 1.00 78.12 115 ILE A C 1
ATOM 963 O O . ILE A 1 115 ? 0.690 -11.018 2.105 1.00 78.12 115 ILE A O 1
ATOM 967 N N . GLU A 1 116 ? -0.559 -10.974 3.961 1.00 76.31 116 GLU A N 1
ATOM 968 C CA . GLU A 1 116 ? 0.562 -10.851 4.905 1.00 76.31 116 GLU A CA 1
ATOM 969 C C . GLU A 1 116 ? 1.523 -12.026 4.755 1.00 76.31 116 GLU A C 1
ATOM 971 O O . GLU A 1 116 ? 2.730 -11.829 4.663 1.00 76.31 116 GLU A O 1
ATOM 976 N N . ARG A 1 117 ? 0.982 -13.242 4.629 1.00 76.44 117 ARG A N 1
ATOM 977 C CA . ARG A 1 117 ? 1.775 -14.442 4.356 1.00 76.44 117 ARG A CA 1
ATOM 978 C C . ARG A 1 117 ? 2.441 -14.441 2.978 1.00 76.44 117 ARG A C 1
ATOM 980 O O . ARG A 1 117 ? 3.523 -14.994 2.845 1.00 76.44 117 ARG A O 1
ATOM 987 N N . ILE A 1 118 ? 1.816 -13.863 1.951 1.00 79.88 118 ILE A N 1
ATOM 988 C CA . ILE A 1 118 ? 2.440 -13.702 0.626 1.00 79.88 118 ILE A CA 1
ATOM 989 C C . ILE A 1 118 ? 3.605 -12.718 0.703 1.00 79.88 118 ILE A C 1
ATOM 991 O O . ILE A 1 118 ? 4.704 -13.044 0.263 1.00 79.88 118 ILE A O 1
ATOM 995 N N . ASN A 1 119 ? 3.378 -11.547 1.299 1.00 80.31 119 ASN A N 1
ATOM 996 C CA . ASN A 1 119 ? 4.392 -10.504 1.461 1.00 80.31 119 ASN A CA 1
ATOM 997 C C . ASN A 1 119 ? 5.559 -10.950 2.344 1.00 80.31 119 ASN A C 1
ATOM 999 O O . ASN A 1 119 ? 6.666 -10.445 2.190 1.00 80.31 119 ASN A O 1
ATOM 1003 N N . ALA A 1 120 ? 5.301 -11.898 3.244 1.00 76.69 120 ALA A N 1
ATOM 1004 C CA . ALA A 1 120 ? 6.306 -12.566 4.048 1.00 76.69 120 ALA A CA 1
ATOM 1005 C C . ALA A 1 120 ? 7.232 -13.509 3.292 1.00 76.69 120 ALA A C 1
ATOM 1007 O O . ALA A 1 120 ? 8.301 -13.850 3.780 1.00 76.69 120 ALA A O 1
ATOM 1008 N N . GLY A 1 121 ? 6.844 -13.913 2.090 1.00 76.75 121 GLY A N 1
ATOM 1009 C CA . GLY A 1 121 ? 7.475 -15.029 1.420 1.00 76.75 121 GLY A CA 1
ATOM 1010 C C . GLY A 1 121 ? 6.769 -16.327 1.789 1.00 76.75 121 GLY A C 1
ATOM 1011 O O . GLY A 1 121 ? 6.602 -16.706 2.946 1.00 76.75 121 GLY A O 1
ATOM 1012 N N . LEU A 1 122 ? 6.332 -17.035 0.755 1.00 74.25 122 LEU A N 1
ATOM 1013 C CA . LEU A 1 122 ? 5.680 -18.327 0.900 1.00 74.25 122 LEU A CA 1
ATOM 1014 C C . LEU A 1 122 ? 6.682 -19.456 0.726 1.00 74.25 122 LEU A C 1
ATOM 1016 O O . LEU A 1 122 ? 7.602 -19.388 -0.092 1.00 74.25 122 LEU A O 1
ATOM 1020 N N . LYS A 1 123 ? 6.421 -20.568 1.412 1.00 77.75 123 LYS A N 1
ATOM 1021 C CA . LYS A 1 123 ? 7.103 -21.831 1.121 1.00 77.75 123 LYS A CA 1
ATOM 1022 C C . LYS A 1 123 ? 6.740 -22.296 -0.289 1.00 77.75 123 LYS A C 1
ATOM 1024 O O . LYS A 1 123 ? 5.606 -22.128 -0.734 1.00 77.75 123 LYS A O 1
ATOM 1029 N N . LEU A 1 124 ? 7.676 -22.963 -0.968 1.00 71.56 124 LEU A N 1
ATOM 1030 C CA . LEU A 1 124 ? 7.514 -23.405 -2.361 1.00 71.56 124 LEU A CA 1
ATOM 1031 C C . LEU A 1 124 ? 6.228 -24.224 -2.597 1.00 71.56 124 LEU A C 1
ATOM 1033 O O . LEU A 1 124 ? 5.556 -24.055 -3.608 1.00 71.56 124 LEU A O 1
ATOM 1037 N N . THR A 1 125 ? 5.852 -25.066 -1.631 1.00 74.25 125 THR A N 1
ATOM 1038 C CA . THR A 1 125 ? 4.635 -25.898 -1.661 1.00 74.25 125 THR A CA 1
ATOM 1039 C C . THR A 1 125 ? 3.339 -25.089 -1.617 1.00 74.25 125 THR A C 1
ATOM 1041 O O . THR A 1 125 ? 2.292 -25.574 -2.031 1.00 74.25 125 THR A O 1
ATOM 1044 N N . GLU A 1 126 ? 3.388 -23.863 -1.099 1.00 77.25 126 GLU A N 1
ATOM 1045 C CA . GLU A 1 126 ? 2.237 -22.965 -1.002 1.00 77.25 126 GLU A CA 1
ATOM 1046 C C . GLU A 1 126 ? 2.126 -22.040 -2.215 1.00 77.25 126 GLU A C 1
ATOM 1048 O O . GLU A 1 126 ? 1.056 -21.486 -2.446 1.00 77.25 126 GLU A O 1
ATOM 1053 N N . LEU A 1 127 ? 3.190 -21.899 -3.017 1.00 80.62 127 LEU A N 1
ATOM 1054 C CA . LEU A 1 127 ? 3.173 -21.120 -4.259 1.00 80.62 127 LEU A CA 1
ATOM 1055 C C . LEU A 1 127 ? 2.334 -21.797 -5.347 1.00 80.62 127 LEU A C 1
ATOM 1057 O O . LEU A 1 127 ? 1.656 -21.106 -6.108 1.00 80.62 127 LEU A O 1
ATOM 1061 N N . THR A 1 128 ? 2.330 -23.134 -5.392 1.00 82.56 128 THR A N 1
ATOM 1062 C CA . THR A 1 128 ? 1.645 -23.917 -6.431 1.00 82.56 128 THR A CA 1
ATOM 1063 C C . THR A 1 128 ? 0.163 -23.562 -6.537 1.00 82.56 128 THR A C 1
ATOM 1065 O O . THR A 1 128 ? -0.320 -23.317 -7.639 1.00 82.56 128 THR A O 1
ATOM 1068 N N . LYS A 1 129 ? -0.542 -23.394 -5.407 1.00 84.44 129 LYS A N 1
ATOM 1069 C CA . LYS A 1 129 ? -1.973 -23.031 -5.418 1.00 84.44 129 LYS A CA 1
ATOM 1070 C C . LYS A 1 129 ? -2.240 -21.672 -6.086 1.00 84.44 129 LYS A C 1
ATOM 1072 O O . LYS A 1 129 ? -3.295 -21.471 -6.680 1.00 84.44 129 LYS A O 1
ATOM 1077 N N . TYR A 1 130 ? -1.309 -20.720 -5.984 1.00 83.62 130 TYR A N 1
ATOM 1078 C CA . TYR A 1 130 ? -1.447 -19.404 -6.616 1.00 83.62 130 TYR A CA 1
ATOM 1079 C C . TYR A 1 130 ? -1.010 -19.431 -8.079 1.00 83.62 130 TYR A C 1
ATOM 1081 O O . TYR A 1 130 ? -1.595 -18.720 -8.890 1.00 83.62 130 TYR A O 1
ATOM 1089 N N . GLN A 1 131 ? -0.025 -20.263 -8.429 1.00 84.62 131 GLN A N 1
ATOM 1090 C CA . GLN A 1 131 ? 0.377 -20.494 -9.819 1.00 84.62 131 GLN A CA 1
ATOM 1091 C C . GLN A 1 131 ? -0.748 -21.156 -10.623 1.00 84.62 131 GLN A C 1
ATOM 1093 O O . GLN A 1 131 ? -1.074 -20.693 -11.712 1.00 84.62 131 GLN A O 1
ATOM 1098 N N . GLU A 1 132 ? -1.410 -22.170 -10.059 1.00 82.94 132 GLU A N 1
ATOM 1099 C CA . GLU A 1 132 ? -2.573 -22.832 -10.669 1.00 82.94 132 GLU A CA 1
ATOM 1100 C C . GLU A 1 132 ? -3.732 -21.854 -10.905 1.00 82.94 132 GLU A C 1
ATOM 1102 O O . GLU A 1 132 ? -4.393 -21.900 -11.941 1.00 82.94 132 GLU A O 1
ATOM 1107 N N . ARG A 1 133 ? -3.932 -20.907 -9.978 1.00 79.50 133 ARG A N 1
ATOM 1108 C CA . ARG A 1 133 ? -4.909 -19.811 -10.107 1.00 79.50 133 ARG A CA 1
ATOM 1109 C C . ARG A 1 133 ? -4.420 -18.641 -10.965 1.00 79.50 133 ARG A C 1
ATOM 1111 O O . ARG A 1 133 ? -5.150 -17.663 -11.104 1.00 79.50 133 ARG A O 1
ATOM 1118 N N . ARG A 1 134 ? -3.198 -18.713 -11.510 1.00 80.06 134 ARG A N 1
ATOM 1119 C CA . ARG A 1 134 ? -2.541 -17.643 -12.282 1.00 80.06 134 ARG A CA 1
ATOM 1120 C C . ARG A 1 134 ? -2.470 -16.307 -11.533 1.00 80.06 134 ARG A C 1
ATOM 1122 O O . ARG A 1 134 ? -2.517 -15.242 -12.129 1.00 80.06 134 ARG A O 1
ATOM 1129 N N . LEU A 1 135 ? -2.352 -16.356 -10.212 1.00 80.19 135 LEU A N 1
ATOM 1130 C CA . LEU A 1 135 ? -2.124 -15.186 -9.360 1.00 80.19 135 LEU A CA 1
ATOM 1131 C C . LEU A 1 135 ? -0.637 -14.879 -9.182 1.00 80.19 135 LEU A C 1
ATOM 1133 O O . LEU A 1 135 ? -0.273 -13.733 -8.944 1.00 80.19 135 LEU A O 1
ATOM 1137 N N . LEU A 1 136 ? 0.217 -15.893 -9.342 1.00 82.38 136 LEU A N 1
ATOM 1138 C CA . LEU A 1 136 ? 1.671 -15.758 -9.377 1.00 82.38 136 LEU A CA 1
ATOM 1139 C C . LEU A 1 136 ? 2.230 -16.445 -10.624 1.00 82.38 136 LEU A C 1
ATOM 1141 O O . LEU A 1 136 ? 1.766 -17.521 -10.999 1.00 82.38 136 LEU A O 1
ATOM 1145 N N . ALA A 1 137 ? 3.258 -15.848 -11.222 1.00 83.50 137 ALA A N 1
ATOM 1146 C CA . ALA A 1 137 ? 4.018 -16.443 -12.312 1.00 83.50 137 ALA A CA 1
ATOM 1147 C C . ALA A 1 137 ? 5.490 -16.561 -11.900 1.00 83.50 137 ALA A C 1
ATOM 1149 O O . ALA A 1 137 ? 6.042 -15.605 -11.349 1.00 83.50 137 ALA A O 1
ATOM 1150 N N . PRO A 1 138 ? 6.146 -17.709 -12.143 1.00 80.12 138 PRO A N 1
ATOM 1151 C CA . PRO A 1 138 ? 7.584 -17.802 -11.962 1.00 80.12 138 PRO A CA 1
ATOM 1152 C C . PRO A 1 138 ? 8.286 -16.854 -12.941 1.00 80.12 138 PRO A C 1
ATOM 1154 O O . PRO A 1 138 ? 8.032 -16.876 -14.144 1.00 80.12 138 PRO A O 1
ATOM 1157 N N . ALA A 1 139 ? 9.184 -16.027 -12.414 1.00 82.75 139 ALA A N 1
ATOM 1158 C CA . ALA A 1 139 ? 9.974 -15.089 -13.195 1.00 82.75 139 ALA A CA 1
ATOM 1159 C C . ALA A 1 139 ? 11.445 -15.526 -13.176 1.00 82.75 139 ALA A C 1
ATOM 1161 O O . ALA A 1 139 ? 12.198 -15.183 -12.268 1.00 82.75 139 ALA A O 1
ATOM 1162 N N . TRP A 1 140 ? 11.864 -16.290 -14.187 1.00 80.62 140 TRP A N 1
ATOM 1163 C CA . TRP A 1 140 ? 13.277 -16.619 -14.386 1.00 80.62 140 TRP A CA 1
ATOM 1164 C C . TRP A 1 140 ? 13.943 -15.572 -15.272 1.00 80.62 140 TRP A C 1
ATOM 1166 O O . TRP A 1 140 ? 13.688 -15.506 -16.475 1.00 80.62 140 TRP A O 1
ATOM 1176 N N . HIS A 1 141 ? 14.792 -14.743 -14.671 1.00 82.06 141 HIS A N 1
ATOM 1177 C CA . HIS A 1 141 ? 15.560 -13.757 -15.416 1.00 82.06 141 HIS A CA 1
ATOM 1178 C C . HIS A 1 141 ? 16.599 -14.440 -16.302 1.00 82.06 141 HIS A C 1
ATOM 1180 O O . HIS A 1 141 ? 17.338 -15.322 -15.863 1.00 82.06 141 HIS A O 1
ATOM 1186 N N . SER A 1 142 ? 16.636 -14.037 -17.570 1.00 86.12 142 SER A N 1
ATOM 1187 C CA . SER A 1 142 ? 17.671 -14.500 -18.494 1.00 86.12 142 SER A CA 1
ATOM 1188 C C . SER A 1 142 ? 18.947 -13.692 -18.286 1.00 86.12 142 SER A C 1
ATOM 1190 O O . SER A 1 142 ? 18.883 -12.528 -17.899 1.00 86.12 142 SER A O 1
ATOM 1192 N N . GLN A 1 143 ? 20.103 -14.263 -18.618 1.00 89.31 143 GLN A N 1
ATOM 1193 C CA . GLN A 1 143 ? 21.330 -13.474 -18.735 1.00 89.31 143 GLN A CA 1
ATOM 1194 C C . GLN A 1 143 ? 21.288 -12.569 -19.969 1.00 89.31 143 GLN A C 1
ATOM 1196 O O . GLN A 1 143 ? 20.621 -12.875 -20.962 1.00 89.31 143 GLN A O 1
ATOM 1201 N N . GLY A 1 144 ? 22.021 -11.457 -19.916 1.00 92.88 144 GLY A N 1
ATOM 1202 C CA . GLY A 1 144 ? 22.191 -10.541 -21.046 1.00 92.88 144 GLY A CA 1
ATOM 1203 C C . GLY A 1 144 ? 21.904 -9.082 -20.706 1.00 92.88 144 GLY A C 1
ATOM 1204 O O . GLY A 1 144 ? 21.754 -8.705 -19.548 1.00 92.88 144 GLY A O 1
ATOM 1205 N N . ILE A 1 145 ? 21.809 -8.249 -21.735 1.00 94.62 145 ILE A N 1
ATOM 1206 C CA . ILE A 1 145 ? 21.656 -6.800 -21.627 1.00 94.62 145 ILE A CA 1
ATOM 1207 C C . ILE A 1 145 ? 20.173 -6.448 -21.685 1.00 94.62 145 ILE A C 1
ATOM 1209 O O . ILE A 1 145 ? 19.506 -6.701 -22.692 1.00 94.62 145 ILE A O 1
ATOM 1213 N N . LYS A 1 146 ? 19.645 -5.859 -20.611 1.00 95.56 146 LYS A N 1
ATOM 1214 C CA . LYS A 1 146 ? 18.269 -5.366 -20.592 1.00 95.56 146 LYS A CA 1
ATOM 1215 C C . LYS A 1 146 ? 18.206 -3.993 -21.252 1.00 95.56 146 LYS A C 1
ATOM 1217 O O . LYS A 1 146 ? 19.084 -3.148 -21.086 1.00 95.56 146 LYS A O 1
ATOM 1222 N N . PHE A 1 147 ? 17.170 -3.778 -22.048 1.00 96.19 147 PHE A N 1
ATOM 1223 C CA . PHE A 1 147 ? 16.957 -2.526 -22.758 1.00 96.19 147 PHE A CA 1
ATOM 1224 C C . PHE A 1 147 ? 15.479 -2.157 -22.754 1.00 96.19 147 PHE A C 1
ATOM 1226 O O . PHE A 1 147 ? 14.598 -3.003 -22.564 1.00 96.19 147 PHE A O 1
ATOM 1233 N N . GLY A 1 148 ? 15.213 -0.874 -22.974 1.00 96.69 148 GLY A N 1
ATOM 1234 C CA . GLY A 1 148 ? 13.879 -0.384 -23.257 1.00 96.69 148 GLY A CA 1
ATOM 1235 C C . GLY A 1 148 ? 13.837 0.415 -24.547 1.00 96.69 148 GLY A C 1
ATOM 1236 O O . GLY A 1 148 ? 14.770 1.146 -24.872 1.00 96.69 148 GLY A O 1
ATOM 1237 N N . LEU A 1 149 ? 12.738 0.269 -25.280 1.00 97.62 149 LEU A N 1
ATOM 1238 C CA . LEU A 1 149 ? 12.448 1.021 -26.494 1.00 97.62 149 LEU A CA 1
ATOM 1239 C C . LEU A 1 149 ? 11.162 1.814 -26.277 1.00 97.62 149 LEU A C 1
ATOM 1241 O O . LEU A 1 149 ? 10.087 1.245 -26.083 1.00 97.62 149 LEU A O 1
ATOM 1245 N N . VAL A 1 150 ? 11.271 3.137 -26.310 1.00 97.31 150 VAL A N 1
ATOM 1246 C CA . VAL A 1 150 ? 10.131 4.049 -26.213 1.00 97.31 150 VAL A CA 1
ATOM 1247 C C . VAL A 1 150 ? 9.710 4.448 -27.604 1.00 97.31 150 VAL A C 1
ATOM 1249 O O . VAL A 1 150 ? 10.521 4.971 -28.361 1.00 97.31 150 VAL A O 1
ATOM 1252 N N . ILE A 1 151 ? 8.432 4.275 -27.913 1.00 96.31 151 ILE A N 1
ATOM 1253 C CA . ILE A 1 151 ? 7.816 4.839 -29.109 1.00 96.31 151 ILE A CA 1
ATOM 1254 C C . ILE A 1 151 ? 7.166 6.152 -28.691 1.00 96.31 151 ILE A C 1
ATOM 1256 O O . ILE A 1 151 ? 6.222 6.154 -27.897 1.00 96.31 151 ILE A O 1
ATOM 1260 N N . GLY A 1 152 ? 7.693 7.268 -29.193 1.00 92.81 152 GLY A N 1
ATOM 1261 C CA . GLY A 1 152 ? 7.219 8.609 -28.864 1.00 92.81 152 GLY A CA 1
ATOM 1262 C C . GLY A 1 152 ? 5.752 8.836 -29.249 1.00 92.81 152 GLY A C 1
ATOM 1263 O O . GLY A 1 152 ? 5.217 8.109 -30.095 1.00 92.81 152 GLY A O 1
ATOM 1264 N N . PRO A 1 153 ? 5.098 9.849 -28.656 1.00 87.56 153 PRO A N 1
ATOM 1265 C CA . PRO A 1 153 ? 3.718 10.169 -28.981 1.00 87.56 153 PRO A CA 1
ATOM 1266 C C . PRO A 1 153 ? 3.566 10.498 -30.464 1.00 87.56 153 PRO A C 1
ATOM 1268 O O . PRO A 1 153 ? 4.432 11.142 -31.064 1.00 87.56 153 PRO A O 1
ATOM 1271 N N . SER A 1 154 ? 2.453 10.060 -31.049 1.00 83.12 154 SER A N 1
ATOM 1272 C CA . SER A 1 154 ? 2.126 10.444 -32.417 1.00 83.12 154 SER A CA 1
ATOM 1273 C C . SER A 1 154 ? 1.878 11.943 -32.502 1.00 83.12 154 SER A C 1
ATOM 1275 O O . SER A 1 154 ? 1.207 12.538 -31.658 1.00 83.12 154 SER A O 1
ATOM 1277 N N . ARG A 1 155 ? 2.379 12.554 -33.574 1.00 77.31 155 ARG A N 1
ATOM 1278 C CA . ARG A 1 155 ? 2.070 13.945 -33.925 1.00 77.31 155 ARG A CA 1
ATOM 1279 C C . ARG A 1 155 ? 0.658 14.118 -34.490 1.00 77.31 155 ARG A C 1
ATOM 1281 O O . ARG A 1 155 ? 0.238 15.251 -34.704 1.00 77.31 155 ARG A O 1
ATOM 1288 N N . GLN A 1 156 ? -0.050 13.025 -34.769 1.00 78.12 156 GLN A N 1
ATOM 1289 C CA . GLN A 1 156 ? -1.369 13.025 -35.388 1.00 78.12 156 GLN A CA 1
ATOM 1290 C C . GLN A 1 156 ? -2.388 12.336 -34.476 1.00 78.12 156 GLN A C 1
ATOM 1292 O O . GLN A 1 156 ? -2.077 11.381 -33.768 1.00 78.12 156 GLN A O 1
ATOM 1297 N N . ALA A 1 157 ? -3.632 12.813 -34.499 1.00 75.56 157 ALA A N 1
ATOM 1298 C CA . ALA A 1 157 ? -4.722 12.118 -33.828 1.00 75.56 157 ALA A CA 1
ATOM 1299 C C . ALA A 1 157 ? -5.021 10.814 -34.579 1.00 75.56 157 ALA A C 1
ATOM 1301 O O . ALA A 1 157 ? -5.382 10.839 -35.756 1.00 75.56 157 ALA A O 1
ATOM 1302 N N . ILE A 1 158 ? -4.877 9.678 -33.901 1.00 78.19 158 ILE A N 1
ATOM 1303 C CA . ILE A 1 158 ? -5.086 8.361 -34.505 1.00 78.19 158 ILE A CA 1
ATOM 1304 C C . ILE A 1 158 ? -6.429 7.791 -34.048 1.00 78.19 158 ILE A C 1
ATOM 1306 O O . ILE A 1 158 ? -6.707 7.759 -32.848 1.00 78.19 158 ILE A O 1
ATOM 1310 N N . PRO A 1 159 ? -7.264 7.290 -34.973 1.00 82.56 159 PRO A N 1
ATOM 1311 C CA . PRO A 1 159 ? -8.475 6.569 -34.609 1.00 82.56 159 PRO A CA 1
ATOM 1312 C C . PRO A 1 159 ? -8.166 5.308 -33.793 1.00 82.56 159 PRO A C 1
ATOM 1314 O O . PRO A 1 159 ? -7.249 4.557 -34.124 1.00 82.56 159 PRO A O 1
ATOM 1317 N N . PHE A 1 160 ? -9.007 4.995 -32.808 1.00 80.00 160 PHE A N 1
ATOM 1318 C CA . PHE A 1 160 ? -8.853 3.824 -31.931 1.00 80.00 160 PHE A CA 1
ATOM 1319 C C . PHE A 1 160 ? -8.607 2.498 -32.682 1.00 80.00 160 PHE A C 1
ATOM 1321 O O . PHE A 1 160 ? -7.732 1.718 -32.321 1.00 80.00 160 PHE A O 1
ATOM 1328 N N . ALA A 1 161 ? -9.315 2.253 -33.791 1.00 83.94 161 ALA A N 1
ATOM 1329 C CA . ALA A 1 161 ? -9.117 1.043 -34.596 1.00 83.94 161 ALA A CA 1
ATOM 1330 C C . ALA A 1 161 ? -7.722 0.970 -35.255 1.00 83.94 161 ALA A C 1
ATOM 1332 O O . ALA A 1 161 ? -7.174 -0.116 -35.440 1.00 83.94 161 ALA A O 1
ATOM 1333 N N . ALA A 1 162 ? -7.141 2.114 -35.629 1.00 85.44 162 ALA A N 1
ATOM 1334 C CA . ALA A 1 162 ? -5.783 2.171 -36.163 1.00 85.44 162 ALA A CA 1
ATOM 1335 C C . ALA A 1 162 ? -4.743 1.958 -35.052 1.00 85.44 162 ALA A C 1
ATOM 1337 O O . ALA A 1 162 ? -3.766 1.247 -35.271 1.00 85.44 162 ALA A O 1
ATOM 1338 N N . GLU A 1 163 ? -4.996 2.477 -33.849 1.00 86.25 163 GLU A N 1
ATOM 1339 C CA . GLU A 1 163 ? -4.171 2.227 -32.664 1.00 86.25 163 GLU A CA 1
ATOM 1340 C C . GLU A 1 163 ? -4.145 0.734 -32.282 1.00 86.25 163 GLU A C 1
ATOM 1342 O O . GLU A 1 163 ? -3.074 0.177 -32.039 1.00 86.25 163 GLU A O 1
ATOM 1347 N N . GLN A 1 164 ? -5.293 0.046 -32.313 1.00 89.00 164 GLN A N 1
ATOM 1348 C CA . GLN A 1 164 ? -5.361 -1.402 -32.070 1.00 89.00 164 GLN A CA 1
ATOM 1349 C C . GLN A 1 164 ? -4.571 -2.209 -33.108 1.00 89.00 164 GLN A C 1
ATOM 1351 O O . GLN A 1 164 ? -3.834 -3.130 -32.753 1.00 89.00 164 GLN A O 1
ATOM 1356 N N . ARG A 1 165 ? -4.686 -1.854 -34.397 1.00 90.75 165 ARG A N 1
ATOM 1357 C CA . ARG A 1 165 ? -3.892 -2.491 -35.462 1.00 90.75 165 ARG A CA 1
ATOM 1358 C C . ARG A 1 165 ? -2.398 -2.259 -35.268 1.00 90.75 165 ARG A C 1
ATOM 1360 O O . ARG A 1 165 ? -1.625 -3.196 -35.447 1.00 90.75 165 ARG A O 1
ATOM 1367 N N . MET A 1 166 ? -2.010 -1.048 -34.871 1.00 90.81 166 MET A N 1
ATOM 1368 C CA . MET A 1 166 ? -0.620 -0.706 -34.579 1.00 90.81 166 MET A CA 1
ATOM 1369 C C . MET A 1 166 ? -0.087 -1.517 -33.397 1.00 90.81 166 MET A C 1
ATOM 1371 O O . MET A 1 166 ? 0.955 -2.153 -33.506 1.00 90.81 166 MET A O 1
ATOM 1375 N N . THR A 1 167 ? -0.850 -1.583 -32.306 1.00 93.69 167 THR A N 1
ATOM 1376 C CA . THR A 1 167 ? -0.515 -2.385 -31.122 1.00 93.69 167 THR A CA 1
ATOM 1377 C C . THR A 1 167 ? -0.265 -3.849 -31.500 1.00 93.69 167 THR A C 1
ATOM 1379 O O . THR A 1 167 ? 0.759 -4.424 -31.137 1.00 93.69 167 THR A O 1
ATOM 1382 N N . ALA A 1 168 ? -1.162 -4.441 -32.296 1.00 94.31 168 ALA A N 1
ATOM 1383 C CA . ALA A 1 168 ? -1.019 -5.816 -32.769 1.00 94.31 168 ALA A CA 1
ATOM 1384 C C . ALA A 1 168 ? 0.175 -6.008 -33.724 1.00 94.31 168 ALA A C 1
ATOM 1386 O O . ALA A 1 168 ? 0.769 -7.085 -33.745 1.00 94.31 168 ALA A O 1
ATOM 1387 N N . ALA A 1 169 ? 0.525 -4.999 -34.526 1.00 94.81 169 ALA A N 1
ATOM 1388 C CA . ALA A 1 169 ? 1.688 -5.043 -35.411 1.00 94.81 169 ALA A CA 1
ATOM 1389 C C . ALA A 1 169 ? 3.006 -4.968 -34.625 1.00 94.81 169 ALA A C 1
ATOM 1391 O O . ALA A 1 169 ? 3.897 -5.779 -34.870 1.00 94.81 169 ALA A O 1
ATOM 1392 N N . ILE A 1 170 ? 3.100 -4.066 -33.641 1.00 96.12 170 ILE A N 1
ATOM 1393 C CA . ILE A 1 170 ? 4.268 -3.941 -32.757 1.00 96.12 170 ILE A CA 1
ATOM 1394 C C . ILE A 1 170 ? 4.478 -5.237 -31.971 1.00 96.12 170 ILE A C 1
ATOM 1396 O O . ILE A 1 170 ? 5.585 -5.771 -31.963 1.00 96.12 170 ILE A O 1
ATOM 1400 N N . LEU A 1 171 ? 3.416 -5.779 -31.358 1.00 96.38 171 LEU A N 1
ATOM 1401 C CA . LEU A 1 171 ? 3.504 -7.042 -30.621 1.00 96.38 171 LEU A CA 1
ATOM 1402 C C . LEU A 1 171 ? 4.005 -8.175 -31.521 1.00 96.38 171 LEU A C 1
ATOM 1404 O O . LEU A 1 171 ? 4.885 -8.931 -31.125 1.00 96.38 171 LEU A O 1
ATOM 1408 N N . ARG A 1 172 ? 3.487 -8.265 -32.749 1.00 96.19 172 ARG A N 1
ATOM 1409 C CA . ARG A 1 172 ? 3.914 -9.286 -33.709 1.00 96.19 172 ARG A CA 1
ATOM 1410 C C . ARG A 1 172 ? 5.394 -9.163 -34.051 1.00 96.19 172 ARG A C 1
ATOM 1412 O O . ARG A 1 172 ? 6.083 -10.170 -34.008 1.00 96.19 172 ARG A O 1
ATOM 1419 N N . LYS A 1 173 ? 5.896 -7.951 -34.316 1.00 95.75 173 LYS A N 1
ATOM 1420 C CA . LYS A 1 173 ? 7.332 -7.726 -34.557 1.00 95.75 173 LYS A CA 1
ATOM 1421 C C . LYS A 1 173 ? 8.191 -8.109 -33.364 1.00 95.75 173 LYS A C 1
ATOM 1423 O O . LYS A 1 173 ? 9.219 -8.753 -33.534 1.00 95.75 173 LYS A O 1
ATOM 1428 N N . LEU A 1 174 ? 7.731 -7.796 -32.158 1.00 95.44 174 LEU A N 1
ATOM 1429 C CA . LEU A 1 174 ? 8.408 -8.217 -30.939 1.00 95.44 174 LEU A CA 1
ATOM 1430 C C . LEU A 1 174 ? 8.435 -9.754 -30.799 1.00 95.44 174 LEU A C 1
ATOM 1432 O O . LEU A 1 174 ? 9.434 -10.319 -30.359 1.00 95.44 174 LEU A O 1
ATOM 1436 N N . MET A 1 175 ? 7.364 -10.452 -31.183 1.00 94.19 175 MET A N 1
ATOM 1437 C CA . MET A 1 175 ? 7.308 -11.919 -31.121 1.00 94.19 175 MET A CA 1
ATOM 1438 C C . MET A 1 175 ? 8.091 -12.611 -32.245 1.00 94.19 175 MET A C 1
ATOM 1440 O O . MET A 1 175 ? 8.687 -13.649 -31.984 1.00 94.19 175 MET A O 1
ATOM 1444 N N . GLU A 1 176 ? 8.159 -12.018 -33.441 1.00 94.88 176 GLU A N 1
ATOM 1445 C CA . GLU A 1 176 ? 8.976 -12.489 -34.575 1.00 94.88 176 GLU A CA 1
ATOM 1446 C C . GLU A 1 176 ? 10.486 -12.431 -34.284 1.00 94.88 176 GLU A C 1
ATOM 1448 O O . GLU A 1 176 ? 11.258 -13.157 -34.908 1.00 94.88 176 GLU A O 1
ATOM 1453 N N . ALA A 1 177 ? 10.915 -11.589 -33.337 1.00 94.19 177 ALA A N 1
ATOM 1454 C CA . ALA A 1 177 ? 12.310 -11.517 -32.929 1.00 94.19 177 ALA A CA 1
ATOM 1455 C C . ALA A 1 177 ? 12.778 -12.821 -32.264 1.00 94.19 177 ALA A C 1
ATOM 1457 O O . ALA A 1 177 ? 12.146 -13.320 -31.325 1.00 94.19 177 ALA A O 1
ATOM 1458 N N . ASP A 1 178 ? 13.918 -13.312 -32.752 1.00 94.06 178 ASP A N 1
ATOM 1459 C CA . ASP A 1 178 ? 14.571 -14.575 -32.400 1.00 94.06 178 ASP A CA 1
ATOM 1460 C C . ASP A 1 178 ? 14.601 -14.830 -30.884 1.00 94.06 178 ASP A C 1
ATOM 1462 O O . ASP A 1 178 ? 15.249 -14.098 -30.133 1.00 94.06 178 ASP A O 1
ATOM 1466 N N . GLY A 1 179 ? 13.893 -15.873 -30.441 1.00 91.25 179 GLY A N 1
ATOM 1467 C CA . GLY A 1 179 ? 13.763 -16.234 -29.028 1.00 91.25 179 GLY A CA 1
ATOM 1468 C C . GLY A 1 179 ? 15.059 -16.735 -28.385 1.00 91.25 179 GLY A C 1
ATOM 1469 O O . GLY A 1 179 ? 15.202 -16.632 -27.169 1.00 91.25 179 GLY A O 1
ATOM 1470 N N . ASP A 1 180 ? 16.028 -17.202 -29.180 1.00 92.38 180 ASP A N 1
ATOM 1471 C CA . ASP A 1 180 ? 17.352 -17.575 -28.671 1.00 92.38 180 ASP A CA 1
ATOM 1472 C C . ASP A 1 180 ? 18.229 -16.345 -28.404 1.00 92.38 180 ASP A C 1
ATOM 1474 O O . ASP A 1 180 ? 19.254 -16.439 -27.726 1.00 92.38 180 ASP A O 1
ATOM 1478 N N . VAL A 1 181 ? 17.846 -15.179 -28.928 1.00 96.06 181 VAL A N 1
ATOM 1479 C CA . VAL A 1 181 ? 18.582 -13.921 -28.764 1.00 96.06 181 VAL A CA 1
ATOM 1480 C C . VAL A 1 181 ? 17.860 -12.933 -27.863 1.00 96.06 181 VAL A C 1
ATOM 1482 O O . VAL A 1 181 ? 18.524 -12.266 -27.066 1.00 96.06 181 VAL A O 1
ATOM 1485 N N . PHE A 1 182 ? 16.535 -12.850 -27.969 1.00 96.06 182 PHE A N 1
ATOM 1486 C CA . PHE A 1 182 ? 15.701 -11.912 -27.231 1.00 96.06 182 PHE A CA 1
ATOM 1487 C C . PHE A 1 182 ? 14.769 -12.624 -26.256 1.00 96.06 182 PHE A C 1
ATOM 1489 O O . PHE A 1 182 ? 13.947 -13.453 -26.646 1.00 96.06 182 PHE A O 1
ATOM 1496 N N . SER A 1 183 ? 14.816 -12.209 -24.995 1.00 94.56 183 SER A N 1
ATOM 1497 C CA . SER A 1 183 ? 13.953 -12.717 -23.929 1.00 94.56 183 SER A CA 1
ATOM 1498 C C . SER A 1 183 ? 13.324 -11.580 -23.116 1.00 94.56 183 SER A C 1
ATOM 1500 O O . SER A 1 183 ? 13.491 -10.400 -23.429 1.00 94.56 183 SER A O 1
ATOM 1502 N N . GLU A 1 184 ? 12.522 -11.928 -22.104 1.00 93.88 184 GLU A N 1
ATOM 1503 C CA . GLU A 1 184 ? 11.824 -10.981 -21.214 1.00 93.88 184 GLU A CA 1
ATOM 1504 C C . GLU A 1 184 ? 10.965 -9.919 -21.940 1.00 93.88 184 GLU A C 1
ATOM 1506 O O . GLU A 1 184 ? 10.709 -8.829 -21.421 1.00 93.88 184 GLU A O 1
ATOM 1511 N N . LYS A 1 185 ? 10.489 -10.242 -23.148 1.00 95.69 185 LYS A N 1
ATOM 1512 C CA . LYS A 1 185 ? 9.776 -9.327 -24.045 1.00 95.69 185 LYS A CA 1
ATOM 1513 C C . LYS A 1 185 ? 8.439 -8.886 -23.440 1.00 95.69 185 LYS A C 1
ATOM 1515 O O . LYS A 1 185 ? 7.545 -9.696 -23.227 1.00 95.69 185 LYS A O 1
ATOM 1520 N N . SER A 1 186 ? 8.304 -7.595 -23.155 1.00 96.81 186 SER A N 1
ATOM 1521 C CA . SER A 1 186 ? 7.085 -6.966 -22.632 1.00 96.81 186 SER A CA 1
ATOM 1522 C C . SER A 1 186 ? 6.740 -5.722 -23.440 1.00 96.81 186 SER A C 1
ATOM 1524 O O . SER A 1 186 ? 7.632 -4.981 -23.852 1.00 96.81 186 SER A O 1
ATOM 1526 N N . LEU A 1 187 ? 5.446 -5.470 -23.626 1.00 97.81 187 LEU A N 1
ATOM 1527 C CA . LEU A 1 187 ? 4.916 -4.319 -24.349 1.00 97.81 187 LEU A CA 1
ATOM 1528 C C . LEU A 1 187 ? 3.838 -3.636 -23.509 1.00 97.81 187 LEU A C 1
ATOM 1530 O O . LEU A 1 187 ? 2.828 -4.238 -23.143 1.00 97.81 187 LEU A O 1
ATOM 1534 N N . TYR A 1 188 ? 4.040 -2.349 -23.266 1.00 97.50 188 TYR A N 1
ATOM 1535 C CA . TYR A 1 188 ? 3.123 -1.492 -22.536 1.00 97.50 188 TYR A CA 1
ATOM 1536 C C . TYR A 1 188 ? 2.625 -0.373 -23.440 1.00 97.50 188 TYR A C 1
ATOM 1538 O O . TYR A 1 188 ? 3.394 0.200 -24.215 1.00 97.50 188 TYR A O 1
ATOM 1546 N N . ARG A 1 189 ? 1.347 -0.026 -23.297 1.00 95.38 189 ARG A N 1
ATOM 1547 C CA . ARG A 1 189 ? 0.723 1.123 -23.952 1.00 95.38 189 ARG A CA 1
ATOM 1548 C C . ARG A 1 189 ? 0.239 2.110 -22.898 1.00 95.38 189 ARG A C 1
ATOM 1550 O O . ARG A 1 189 ? -0.342 1.726 -21.880 1.00 95.38 189 ARG A O 1
ATOM 1557 N N . GLY A 1 190 ? 0.458 3.391 -23.152 1.00 94.56 190 GLY A N 1
ATOM 1558 C CA . GLY A 1 190 ? 0.226 4.420 -22.151 1.00 94.56 190 GLY A CA 1
ATOM 1559 C C . GLY A 1 190 ? 0.249 5.839 -22.693 1.00 94.56 190 GLY A C 1
ATOM 1560 O O . GLY A 1 190 ? 0.230 6.061 -23.903 1.00 94.56 190 GLY A O 1
ATOM 1561 N N . ILE A 1 191 ? 0.276 6.799 -21.773 1.00 91.81 191 ILE A N 1
ATOM 1562 C CA . ILE A 1 191 ? 0.332 8.238 -22.057 1.00 91.81 191 ILE A CA 1
ATOM 1563 C C . ILE A 1 191 ? 1.436 8.858 -21.203 1.00 91.81 191 ILE A C 1
ATOM 1565 O O . ILE A 1 191 ? 1.540 8.557 -20.015 1.00 91.81 191 ILE A O 1
ATOM 1569 N N . GLY A 1 192 ? 2.238 9.745 -21.791 1.00 94.00 192 GLY A N 1
ATOM 1570 C CA . GLY A 1 192 ? 3.299 10.467 -21.095 1.00 94.00 192 GLY A CA 1
ATOM 1571 C C . GLY A 1 192 ? 4.492 10.688 -22.010 1.00 94.00 192 GLY A C 1
ATOM 1572 O O . GLY A 1 192 ? 4.325 11.161 -23.134 1.00 94.00 192 GLY A O 1
ATOM 1573 N N . PHE A 1 193 ? 5.685 10.285 -21.572 1.00 95.25 193 PHE A N 1
ATOM 1574 C CA . PHE A 1 193 ? 6.900 10.408 -22.386 1.00 95.25 193 PHE A CA 1
ATOM 1575 C C . PHE A 1 193 ? 6.918 9.566 -23.680 1.00 95.25 193 PHE A C 1
ATOM 1577 O O . PHE A 1 193 ? 7.832 9.692 -24.497 1.00 95.25 193 PHE A O 1
ATOM 1584 N N . GLY A 1 194 ? 5.932 8.691 -23.872 1.00 94.62 194 GLY A N 1
ATOM 1585 C CA . GLY A 1 194 ? 5.743 7.871 -25.062 1.00 94.62 194 GLY A CA 1
ATOM 1586 C C . GLY A 1 194 ? 4.280 7.470 -25.231 1.00 94.62 194 GLY A C 1
ATOM 1587 O O . GLY A 1 194 ? 3.435 7.803 -24.400 1.00 94.62 194 GLY A O 1
ATOM 1588 N N . SER A 1 195 ? 3.992 6.739 -26.305 1.00 94.69 195 SER A N 1
ATOM 1589 C CA . SER A 1 195 ? 2.738 5.996 -26.500 1.00 94.69 195 SER A CA 1
ATOM 1590 C C . SER A 1 195 ? 2.909 4.506 -26.212 1.00 94.69 195 SER A C 1
ATOM 1592 O O . SER A 1 195 ? 1.971 3.855 -25.751 1.00 94.69 195 SER A O 1
ATOM 1594 N N . TYR A 1 196 ? 4.113 3.975 -26.443 1.00 97.38 196 TYR A N 1
ATOM 1595 C CA . TYR A 1 196 ? 4.460 2.596 -26.125 1.00 97.38 196 TYR A CA 1
ATOM 1596 C C . TYR A 1 196 ? 5.825 2.523 -25.451 1.00 97.38 196 TYR A C 1
ATOM 1598 O O . TYR A 1 196 ? 6.727 3.306 -25.759 1.00 97.38 196 TYR A O 1
ATOM 1606 N N . LEU A 1 197 ? 5.971 1.538 -24.575 1.00 98.25 197 LEU A N 1
ATOM 1607 C CA . LEU A 1 197 ? 7.235 1.148 -23.973 1.00 98.25 197 LEU A CA 1
ATOM 1608 C C . LEU A 1 197 ? 7.409 -0.355 -24.161 1.00 98.25 197 LEU A C 1
ATOM 1610 O O . LEU A 1 197 ? 6.562 -1.141 -23.737 1.00 98.25 197 LEU A O 1
ATOM 1614 N N . ILE A 1 198 ? 8.518 -0.746 -24.772 1.00 98.25 198 ILE A N 1
ATOM 1615 C CA . ILE A 1 198 ? 8.965 -2.134 -24.837 1.00 98.25 198 ILE A CA 1
ATOM 1616 C C . ILE A 1 198 ? 10.094 -2.303 -23.837 1.00 98.25 198 ILE A C 1
ATOM 1618 O O . ILE A 1 198 ? 10.981 -1.456 -23.774 1.00 98.25 198 ILE A O 1
ATOM 1622 N N . LEU A 1 199 ? 10.066 -3.398 -23.086 1.00 97.25 199 LEU A N 1
ATOM 1623 C CA . LEU A 1 199 ? 11.194 -3.872 -22.290 1.00 97.25 199 LEU A CA 1
ATOM 1624 C C . LEU A 1 199 ? 11.553 -5.272 -22.770 1.00 97.25 199 LEU A C 1
ATOM 1626 O O . LEU A 1 199 ? 10.660 -6.092 -22.978 1.00 97.25 199 LEU A O 1
ATOM 1630 N N . ALA A 1 200 ? 12.838 -5.541 -22.945 1.00 96.44 200 ALA A N 1
ATOM 1631 C CA . ALA A 1 200 ? 13.331 -6.857 -23.325 1.00 96.44 200 ALA A CA 1
ATOM 1632 C C . ALA A 1 200 ? 14.787 -7.021 -22.882 1.00 96.44 200 ALA A C 1
ATOM 1634 O O . ALA A 1 200 ? 15.438 -6.067 -22.444 1.00 96.44 200 ALA A O 1
ATOM 1635 N N . ARG A 1 201 ? 15.298 -8.242 -23.003 1.00 95.94 201 ARG A N 1
ATOM 1636 C CA . ARG A 1 201 ? 16.704 -8.570 -22.801 1.00 95.94 201 ARG A CA 1
ATOM 1637 C C . ARG A 1 201 ? 17.275 -9.163 -24.081 1.00 95.94 201 ARG A C 1
ATOM 1639 O O . ARG A 1 201 ? 16.582 -9.896 -24.779 1.00 95.94 201 ARG A O 1
ATOM 1646 N N . VAL A 1 202 ? 18.523 -8.827 -24.390 1.00 96.62 202 VAL A N 1
ATOM 1647 C CA . VAL A 1 202 ? 19.279 -9.389 -25.514 1.00 96.62 202 VAL A CA 1
ATOM 1648 C C . VAL A 1 202 ? 20.534 -10.085 -24.999 1.00 96.62 202 VAL A C 1
ATOM 1650 O O . VAL A 1 202 ? 21.158 -9.611 -24.048 1.00 96.62 202 VAL A O 1
ATOM 1653 N N . ARG A 1 203 ? 20.954 -11.184 -25.628 1.00 95.94 203 ARG A N 1
ATOM 1654 C CA . ARG A 1 203 ? 22.287 -11.757 -25.373 1.00 95.94 203 ARG A CA 1
ATOM 1655 C C . ARG A 1 203 ? 23.387 -10.734 -25.666 1.00 95.94 203 ARG A C 1
ATOM 1657 O O . ARG A 1 203 ? 23.305 -9.997 -26.649 1.00 95.94 203 ARG A O 1
ATOM 1664 N N . ALA A 1 204 ? 24.422 -10.695 -24.829 1.00 94.25 204 ALA A N 1
ATOM 1665 C CA . ALA A 1 204 ? 25.465 -9.673 -24.912 1.00 94.25 204 ALA A CA 1
ATOM 1666 C C . ALA A 1 204 ? 26.191 -9.683 -26.272 1.00 94.25 204 ALA A C 1
ATOM 1668 O O . ALA A 1 204 ? 26.431 -8.631 -26.862 1.00 94.25 204 ALA A O 1
ATOM 1669 N N . GLU A 1 205 ? 26.455 -10.869 -26.823 1.00 96.50 205 GLU A N 1
ATOM 1670 C CA . GLU A 1 205 ? 27.133 -11.071 -28.112 1.00 96.50 205 GLU A CA 1
ATOM 1671 C C . GLU A 1 205 ? 26.282 -10.592 -29.299 1.00 96.50 205 GLU A C 1
ATOM 1673 O O . GLU A 1 205 ? 26.794 -10.288 -30.378 1.00 96.50 205 GLU A O 1
ATOM 1678 N N . ALA A 1 206 ? 24.969 -10.495 -29.089 1.00 97.12 206 ALA A N 1
ATOM 1679 C CA . ALA A 1 206 ? 23.975 -10.115 -30.077 1.00 97.12 206 ALA A CA 1
ATOM 1680 C C . ALA A 1 206 ? 23.445 -8.687 -29.872 1.00 97.12 206 ALA A C 1
ATOM 1682 O O . ALA A 1 206 ? 22.436 -8.329 -30.471 1.00 97.12 206 ALA A O 1
ATOM 1683 N N . PHE A 1 207 ? 24.115 -7.848 -29.073 1.00 95.88 207 PHE A N 1
ATOM 1684 C CA . PHE A 1 207 ? 23.651 -6.490 -28.755 1.00 95.88 207 PHE A CA 1
ATOM 1685 C C . PHE A 1 207 ? 23.280 -5.653 -29.995 1.00 95.88 207 PHE A C 1
ATOM 1687 O O . PHE A 1 207 ? 22.260 -4.967 -30.012 1.00 95.88 207 PHE A O 1
ATOM 1694 N N . HIS A 1 208 ? 24.064 -5.763 -31.071 1.00 96.12 208 HIS A N 1
ATOM 1695 C CA . HIS A 1 208 ? 23.809 -5.072 -32.340 1.00 96.12 208 HIS A CA 1
ATOM 1696 C C . HIS A 1 208 ? 22.461 -5.448 -32.985 1.00 96.12 208 HIS A C 1
ATOM 1698 O O . HIS A 1 208 ? 21.876 -4.624 -33.688 1.00 96.12 208 HIS A O 1
ATOM 1704 N N . ARG A 1 209 ? 21.929 -6.649 -32.708 1.00 97.62 209 ARG A N 1
ATOM 1705 C CA . ARG A 1 209 ? 20.640 -7.115 -33.241 1.00 97.62 209 ARG A CA 1
ATOM 1706 C C . ARG A 1 209 ? 19.451 -6.331 -32.685 1.00 97.62 209 ARG A C 1
ATOM 1708 O O . ARG A 1 209 ? 18.393 -6.354 -33.301 1.00 97.62 209 ARG A O 1
ATOM 1715 N N . ILE A 1 210 ? 19.596 -5.579 -31.580 1.00 97.00 210 ILE A N 1
ATOM 1716 C CA . ILE A 1 210 ? 18.540 -4.647 -31.127 1.00 97.00 210 ILE A CA 1
ATOM 1717 C C . ILE A 1 210 ? 18.162 -3.673 -32.255 1.00 97.00 210 ILE A C 1
ATOM 1719 O O . ILE A 1 210 ? 16.987 -3.329 -32.407 1.00 97.00 210 ILE A O 1
ATOM 1723 N N . ALA A 1 211 ? 19.144 -3.217 -33.040 1.00 96.38 211 ALA A N 1
ATOM 1724 C CA . ALA A 1 211 ? 18.895 -2.303 -34.146 1.00 96.38 211 ALA A CA 1
ATOM 1725 C C . ALA A 1 211 ? 18.105 -3.000 -35.264 1.00 96.38 211 ALA A C 1
ATOM 1727 O O . ALA A 1 211 ? 17.000 -2.565 -35.577 1.00 96.38 211 ALA A O 1
ATOM 1728 N N . THR A 1 212 ? 18.632 -4.109 -35.787 1.00 96.19 212 THR A N 1
ATOM 1729 C CA . THR A 1 212 ? 18.120 -4.784 -36.992 1.00 96.19 212 THR A CA 1
ATOM 1730 C C . THR A 1 212 ? 16.821 -5.554 -36.768 1.00 96.19 212 THR A C 1
ATOM 1732 O O . THR A 1 212 ? 15.974 -5.606 -37.654 1.00 96.19 212 THR A O 1
ATOM 1735 N N . ASP A 1 213 ? 16.632 -6.143 -35.585 1.00 96.62 213 ASP A N 1
ATOM 1736 C CA . ASP A 1 213 ? 15.552 -7.113 -35.363 1.00 96.62 213 ASP A CA 1
ATOM 1737 C C . ASP A 1 213 ? 14.378 -6.514 -34.582 1.00 96.62 213 ASP A C 1
ATOM 1739 O O . ASP A 1 213 ? 13.274 -7.055 -34.605 1.00 96.62 213 ASP A O 1
ATOM 1743 N N . ILE A 1 214 ? 14.603 -5.393 -33.890 1.00 96.19 214 ILE A N 1
ATOM 1744 C CA . ILE A 1 214 ? 13.593 -4.732 -33.056 1.00 96.19 214 ILE A CA 1
ATOM 1745 C C . ILE A 1 214 ? 13.389 -3.283 -33.501 1.00 96.19 214 ILE A C 1
ATOM 1747 O O . ILE A 1 214 ? 12.293 -2.909 -33.916 1.00 96.19 214 ILE A O 1
ATOM 1751 N N . THR A 1 215 ? 14.430 -2.454 -33.413 1.00 95.62 215 THR A N 1
ATOM 1752 C CA . THR A 1 215 ? 14.306 -0.997 -33.569 1.00 95.62 215 THR A CA 1
ATOM 1753 C C . THR A 1 215 ? 13.935 -0.588 -34.993 1.00 95.62 215 THR A C 1
ATOM 1755 O O . THR A 1 215 ? 13.009 0.199 -35.164 1.00 95.62 215 THR A O 1
ATOM 1758 N N . GLU A 1 216 ? 14.622 -1.103 -36.012 1.00 95.12 216 GLU A N 1
ATOM 1759 C CA . GLU A 1 216 ? 14.350 -0.801 -37.425 1.00 95.12 216 GLU A CA 1
ATOM 1760 C C . GLU A 1 216 ? 12.952 -1.280 -37.857 1.00 95.12 216 GLU A C 1
ATOM 1762 O O . GLU A 1 216 ? 12.167 -0.431 -38.287 1.00 95.12 216 GLU A O 1
ATOM 1767 N N . PRO A 1 217 ? 12.552 -2.553 -37.634 1.00 95.00 217 PRO A N 1
ATOM 1768 C CA . PRO A 1 217 ? 11.206 -3.016 -37.974 1.00 95.00 217 PRO A CA 1
ATOM 1769 C C . PRO A 1 217 ? 10.094 -2.222 -37.285 1.00 95.00 217 PRO A C 1
ATOM 1771 O O . PRO A 1 217 ? 9.040 -1.978 -37.872 1.00 95.00 217 PRO A O 1
ATOM 1774 N N . ILE A 1 218 ? 10.301 -1.806 -36.032 1.00 94.94 218 ILE A N 1
ATOM 1775 C CA . ILE A 1 218 ? 9.326 -0.979 -35.314 1.00 94.94 218 ILE A CA 1
ATOM 1776 C C . ILE A 1 218 ? 9.315 0.448 -35.864 1.00 94.94 218 ILE A C 1
ATOM 1778 O O . ILE A 1 218 ? 8.234 1.011 -36.029 1.00 94.94 218 ILE A O 1
ATOM 1782 N N . ASN A 1 219 ? 10.474 1.029 -36.182 1.00 92.50 219 ASN A N 1
ATOM 1783 C CA . ASN A 1 219 ? 10.556 2.355 -36.795 1.00 92.50 219 ASN A CA 1
ATOM 1784 C C . ASN A 1 219 ? 9.832 2.417 -38.136 1.00 92.50 219 ASN A C 1
ATOM 1786 O O . ASN A 1 219 ? 9.115 3.384 -38.366 1.00 92.50 219 ASN A O 1
ATOM 1790 N N . GLU A 1 220 ? 9.954 1.396 -38.983 1.00 91.88 220 GLU A N 1
ATOM 1791 C CA . GLU A 1 220 ? 9.213 1.313 -40.248 1.00 91.88 220 GLU A CA 1
ATOM 1792 C C . GLU A 1 220 ? 7.692 1.327 -40.025 1.00 91.88 220 GLU A C 1
ATOM 1794 O O . GLU A 1 220 ? 6.954 1.990 -40.757 1.00 91.88 220 GLU A O 1
ATOM 1799 N N . LEU A 1 221 ? 7.210 0.655 -38.972 1.00 90.31 221 LEU A N 1
ATOM 1800 C CA . LEU A 1 221 ? 5.789 0.660 -38.615 1.00 90.31 221 LEU A CA 1
ATOM 1801 C C . LEU A 1 221 ? 5.311 2.034 -38.131 1.00 90.31 221 LEU A C 1
ATOM 1803 O O . LEU A 1 221 ? 4.214 2.467 -38.489 1.00 90.31 221 LEU A O 1
ATOM 1807 N N . VAL A 1 222 ? 6.112 2.715 -37.309 1.00 88.19 222 VAL A N 1
ATOM 1808 C CA . VAL A 1 222 ? 5.716 3.962 -36.624 1.00 88.19 222 VAL A CA 1
ATOM 1809 C C . VAL A 1 222 ? 6.256 5.230 -37.288 1.00 88.19 222 VAL A C 1
ATOM 1811 O O . VAL A 1 222 ? 6.135 6.320 -36.718 1.00 88.19 222 VAL A O 1
ATOM 1814 N N . ALA A 1 223 ? 6.835 5.080 -38.482 1.00 81.44 223 ALA A N 1
ATOM 1815 C CA . ALA A 1 223 ? 7.528 6.113 -39.235 1.00 81.44 223 ALA A CA 1
ATOM 1816 C C . ALA A 1 223 ? 6.693 7.397 -39.392 1.00 81.44 223 ALA A C 1
ATOM 1818 O O . ALA A 1 223 ? 5.457 7.359 -39.306 1.00 81.44 223 ALA A O 1
ATOM 1819 N N . PRO A 1 224 ? 7.334 8.556 -39.632 1.00 68.88 224 PRO A N 1
ATOM 1820 C CA . PRO A 1 224 ? 6.645 9.832 -39.782 1.00 68.88 224 PRO A CA 1
ATOM 1821 C C . PRO A 1 224 ? 5.486 9.821 -40.786 1.00 68.88 224 PRO A C 1
ATOM 1823 O O . PRO A 1 224 ? 4.475 10.481 -40.552 1.00 68.88 224 PRO A O 1
ATOM 1826 N N . GLU A 1 225 ? 5.625 9.052 -41.862 1.00 70.00 225 GLU A N 1
ATOM 1827 C CA . GLU A 1 225 ? 4.654 8.901 -42.945 1.00 70.00 225 GLU A CA 1
ATOM 1828 C C . GLU A 1 225 ? 3.432 8.062 -42.537 1.00 70.00 225 GLU A C 1
ATOM 1830 O O . GLU A 1 225 ? 2.354 8.232 -43.106 1.00 70.00 225 GLU A O 1
ATOM 1835 N N . THR A 1 226 ? 3.583 7.181 -41.544 1.00 70.00 226 THR A N 1
ATOM 1836 C CA . THR A 1 226 ? 2.549 6.235 -41.092 1.00 70.00 226 THR A CA 1
ATOM 1837 C C . THR A 1 226 ? 1.886 6.690 -39.796 1.00 70.00 226 THR A C 1
ATOM 1839 O O . THR A 1 226 ? 0.663 6.691 -39.678 1.00 70.00 226 THR A O 1
ATOM 1842 N N . PHE A 1 227 ? 2.697 7.054 -38.802 1.00 73.75 227 PHE A N 1
ATOM 1843 C CA . PHE A 1 227 ? 2.252 7.309 -37.431 1.00 73.75 227 PHE A CA 1
ATOM 1844 C C . PHE A 1 227 ? 2.883 8.562 -36.817 1.00 73.75 227 PHE A C 1
ATOM 1846 O O . PHE A 1 227 ? 2.462 8.993 -35.746 1.00 73.75 227 PHE A O 1
ATOM 1853 N N . GLY A 1 228 ? 3.862 9.198 -37.468 1.00 80.38 228 GLY A N 1
ATOM 1854 C CA . GLY A 1 228 ? 4.401 10.466 -36.969 1.00 80.38 228 GLY A CA 1
ATOM 1855 C C . GLY A 1 228 ? 5.316 10.336 -35.746 1.00 80.38 228 GLY A C 1
ATOM 1856 O O . GLY A 1 228 ? 5.576 11.358 -35.108 1.00 80.38 228 GLY A O 1
ATOM 1857 N N . SER A 1 229 ? 5.769 9.127 -35.397 1.00 87.31 229 SER A N 1
ATOM 1858 C CA . SER A 1 229 ? 6.515 8.845 -34.163 1.00 87.31 229 SER A CA 1
ATOM 1859 C C . SER A 1 229 ? 7.988 8.533 -34.427 1.00 87.31 229 SER A C 1
ATOM 1861 O O . SER A 1 229 ? 8.434 8.362 -35.559 1.00 87.31 229 SER A O 1
ATOM 1863 N N . ARG A 1 230 ? 8.773 8.506 -33.348 1.00 89.88 230 ARG A N 1
ATOM 1864 C CA . ARG A 1 230 ? 10.176 8.080 -33.347 1.00 89.88 230 ARG A CA 1
ATOM 1865 C C . ARG A 1 230 ? 10.414 7.138 -32.186 1.00 89.88 230 ARG A C 1
ATOM 1867 O O . ARG A 1 230 ? 9.761 7.281 -31.150 1.00 89.88 230 ARG A O 1
ATOM 1874 N N . THR A 1 231 ? 11.365 6.230 -32.343 1.00 93.62 231 THR A N 1
ATOM 1875 C CA . THR A 1 231 ? 11.811 5.387 -31.240 1.00 93.62 231 THR A CA 1
ATOM 1876 C C . THR A 1 231 ? 13.034 5.963 -30.535 1.00 93.62 231 THR A C 1
ATOM 1878 O O . THR A 1 231 ? 13.934 6.482 -31.196 1.00 93.62 231 THR A O 1
ATOM 1881 N N . THR A 1 232 ? 13.126 5.761 -29.225 1.00 95.00 232 THR A N 1
ATOM 1882 C CA . THR A 1 232 ? 14.345 5.982 -28.438 1.00 95.00 232 THR A CA 1
ATOM 1883 C C . THR A 1 232 ? 14.675 4.711 -27.671 1.00 95.00 232 THR A C 1
ATOM 1885 O O . THR A 1 232 ? 13.825 4.209 -26.937 1.00 95.00 232 THR A O 1
ATOM 1888 N N . THR A 1 233 ? 15.902 4.212 -27.819 1.00 95.81 233 THR A N 1
ATOM 1889 C CA . THR A 1 233 ? 16.391 3.035 -27.086 1.00 95.81 233 THR A CA 1
ATOM 1890 C C . THR A 1 233 ? 17.262 3.478 -25.922 1.00 95.81 233 THR A C 1
ATOM 1892 O O . THR A 1 233 ? 18.134 4.326 -26.102 1.00 95.81 233 THR A O 1
ATOM 1895 N N . PHE A 1 234 ? 17.058 2.885 -24.754 1.00 95.19 234 PHE A N 1
ATOM 1896 C CA . PHE A 1 234 ? 17.961 2.996 -23.612 1.00 95.19 234 PHE A CA 1
ATOM 1897 C C . PHE A 1 234 ? 18.366 1.608 -23.127 1.00 95.19 234 PHE A C 1
ATOM 1899 O O . PHE A 1 234 ? 17.627 0.636 -23.281 1.00 95.19 234 PHE A O 1
ATOM 1906 N N . VAL A 1 235 ? 19.553 1.526 -22.538 1.00 96.12 235 VAL A N 1
ATOM 1907 C CA . VAL A 1 235 ? 20.156 0.282 -22.054 1.00 96.12 235 VAL A CA 1
ATOM 1908 C C . VAL A 1 235 ? 20.302 0.377 -20.545 1.00 96.12 235 VAL A C 1
ATOM 1910 O O . VAL A 1 235 ? 20.643 1.446 -20.037 1.00 96.12 235 VAL A O 1
ATOM 1913 N N . THR A 1 236 ? 20.030 -0.713 -19.831 1.00 95.38 236 THR A N 1
ATOM 1914 C CA . THR A 1 236 ? 20.243 -0.743 -18.385 1.00 95.38 236 THR A CA 1
ATOM 1915 C C . THR A 1 236 ? 21.726 -0.903 -18.070 1.00 95.38 236 THR A C 1
ATOM 1917 O O . THR A 1 236 ? 22.437 -1.654 -18.737 1.00 95.38 236 THR A O 1
ATOM 1920 N N . ALA A 1 237 ? 22.207 -0.193 -17.053 1.00 91.50 237 ALA A N 1
ATOM 1921 C CA . ALA A 1 237 ? 23.604 -0.254 -16.636 1.00 91.50 237 ALA A CA 1
ATOM 1922 C C . ALA A 1 237 ? 23.936 -1.523 -15.839 1.00 91.50 237 ALA A C 1
ATOM 1924 O O . ALA A 1 237 ? 25.086 -1.958 -15.801 1.00 91.50 237 ALA A O 1
ATOM 1925 N N . THR A 1 238 ? 22.923 -2.124 -15.221 1.00 86.25 238 THR A N 1
ATOM 1926 C CA . THR A 1 238 ? 23.032 -3.331 -14.405 1.00 86.25 238 THR A CA 1
ATOM 1927 C C . THR A 1 238 ? 22.297 -4.500 -15.058 1.00 86.25 238 THR A C 1
ATOM 1929 O O . THR A 1 238 ? 21.317 -4.313 -15.788 1.00 86.25 238 THR A O 1
ATOM 1932 N N . GLU A 1 239 ? 22.790 -5.716 -14.808 1.00 80.38 239 GLU A N 1
ATOM 1933 C CA . GLU A 1 239 ? 22.119 -6.955 -15.224 1.00 80.38 239 GLU A CA 1
ATOM 1934 C C . GLU A 1 239 ? 20.797 -7.143 -14.465 1.00 80.38 239 GLU A C 1
ATOM 1936 O O . GLU A 1 239 ? 19.778 -7.496 -15.073 1.00 80.38 239 GLU A O 1
ATOM 1941 N N . ASP A 1 240 ? 20.827 -6.818 -13.171 1.00 83.38 240 ASP A N 1
ATOM 1942 C CA . ASP A 1 240 ? 19.702 -6.858 -12.243 1.00 83.38 240 ASP A CA 1
ATOM 1943 C C . ASP A 1 240 ? 19.067 -5.479 -12.028 1.00 83.38 240 ASP A C 1
ATOM 1945 O O . ASP A 1 240 ? 19.551 -4.447 -12.501 1.00 83.38 240 ASP A O 1
ATOM 1949 N N . LEU A 1 241 ? 17.953 -5.467 -11.300 1.00 88.88 241 LEU A N 1
ATOM 1950 C CA . LEU A 1 241 ? 17.321 -4.243 -10.820 1.00 88.88 241 LEU A CA 1
ATOM 1951 C C . LEU A 1 241 ? 18.228 -3.552 -9.797 1.00 88.88 241 LEU A C 1
ATOM 1953 O O . LEU A 1 241 ? 18.878 -4.208 -8.987 1.00 88.88 241 LEU A O 1
ATOM 1957 N N . LEU A 1 242 ? 18.242 -2.221 -9.820 1.00 91.81 242 LEU A N 1
ATOM 1958 C CA . LEU A 1 242 ? 18.975 -1.430 -8.837 1.00 91.81 242 LEU A CA 1
ATOM 1959 C C . LEU A 1 242 ? 18.321 -1.527 -7.447 1.00 91.81 242 LEU A C 1
ATOM 1961 O O . LEU A 1 242 ? 19.020 -1.555 -6.440 1.00 91.81 242 LEU A O 1
ATOM 1965 N N . ASP A 1 243 ? 16.988 -1.575 -7.419 1.00 92.31 243 ASP A N 1
ATOM 1966 C CA . ASP A 1 243 ? 16.167 -1.862 -6.241 1.00 92.31 243 ASP A CA 1
ATOM 1967 C C . ASP A 1 243 ? 14.808 -2.425 -6.694 1.00 92.31 243 ASP A C 1
ATOM 1969 O O . ASP A 1 243 ? 14.355 -2.160 -7.821 1.00 92.31 243 ASP A O 1
ATOM 1973 N N . PHE A 1 244 ? 14.159 -3.210 -5.839 1.00 92.19 244 PHE A N 1
ATOM 1974 C CA . PHE A 1 244 ? 12.918 -3.912 -6.155 1.00 92.19 244 PHE A CA 1
ATOM 1975 C C . PHE A 1 244 ? 12.112 -4.239 -4.901 1.00 92.19 244 PHE A C 1
ATOM 1977 O O . PHE A 1 244 ? 12.628 -4.806 -3.942 1.00 92.19 244 PHE A O 1
ATOM 1984 N N . ALA A 1 245 ? 10.811 -3.973 -4.967 1.00 90.00 245 ALA A N 1
ATOM 1985 C CA . ALA A 1 245 ? 9.838 -4.494 -4.021 1.00 90.00 245 ALA A CA 1
ATOM 1986 C C . ALA A 1 245 ? 8.597 -4.953 -4.784 1.00 90.00 245 ALA A C 1
ATOM 1988 O O . ALA A 1 245 ? 8.172 -4.295 -5.733 1.00 90.00 245 ALA A O 1
ATOM 1989 N N . ASP A 1 246 ? 7.993 -6.055 -4.359 1.00 86.44 246 ASP A N 1
ATOM 1990 C CA . ASP A 1 246 ? 6.739 -6.553 -4.926 1.00 86.44 246 ASP A CA 1
ATOM 1991 C C . ASP A 1 246 ? 5.841 -7.049 -3.802 1.00 86.44 246 ASP A C 1
ATOM 1993 O O . ASP A 1 246 ? 5.714 -8.243 -3.539 1.00 86.44 246 ASP A O 1
ATOM 1997 N N . GLN A 1 247 ? 5.300 -6.086 -3.058 1.00 84.88 247 GLN A N 1
ATOM 1998 C CA . GLN A 1 247 ? 4.393 -6.352 -1.955 1.00 84.88 247 GLN A CA 1
ATOM 1999 C C . GLN A 1 247 ? 2.963 -6.012 -2.357 1.00 84.88 247 GLN A C 1
ATOM 2001 O O . GLN A 1 247 ? 2.654 -4.930 -2.864 1.00 84.88 247 GLN A O 1
ATOM 2006 N N . MET A 1 248 ? 2.061 -6.935 -2.054 1.00 80.19 248 MET A N 1
ATOM 2007 C CA . MET A 1 248 ? 0.632 -6.740 -2.197 1.00 80.19 248 MET A CA 1
ATOM 2008 C C . MET A 1 248 ? 0.111 -5.846 -1.072 1.00 80.19 248 MET A C 1
ATOM 2010 O O . MET A 1 248 ? 0.385 -6.044 0.113 1.00 80.19 248 MET A O 1
ATOM 2014 N N . ARG A 1 249 ? -0.716 -4.866 -1.423 1.00 75.25 249 ARG A N 1
ATOM 2015 C CA . ARG A 1 249 ? -1.366 -4.009 -0.434 1.00 75.25 249 ARG A CA 1
ATOM 2016 C C . ARG A 1 249 ? -2.352 -4.821 0.415 1.00 75.25 249 ARG A C 1
ATOM 2018 O O . ARG A 1 249 ? -3.236 -5.488 -0.127 1.00 75.25 249 ARG A O 1
ATOM 2025 N N . LEU A 1 250 ? -2.272 -4.689 1.740 1.00 72.75 250 LEU A N 1
ATOM 2026 C CA . LEU A 1 250 ? -3.331 -5.152 2.644 1.00 72.75 250 LEU A CA 1
ATOM 2027 C C . LEU A 1 250 ? -4.616 -4.375 2.382 1.00 72.75 250 LEU A C 1
ATOM 2029 O O . LEU A 1 250 ? -4.581 -3.192 2.046 1.00 72.75 250 LEU A O 1
ATOM 2033 N N . SER A 1 251 ? -5.764 -5.021 2.529 1.00 59.62 251 SER A N 1
ATOM 2034 C CA . SER A 1 251 ? -7.041 -4.339 2.399 1.00 59.62 251 SER A CA 1
ATOM 2035 C C . SER A 1 251 ? -7.091 -3.106 3.298 1.00 59.62 251 SER A C 1
ATOM 2037 O O . SER A 1 251 ? -6.946 -3.193 4.516 1.00 59.62 251 SER A O 1
ATOM 2039 N N . THR A 1 252 ? -7.290 -1.946 2.671 1.00 53.56 252 THR A N 1
ATOM 2040 C CA . THR A 1 252 ? -7.699 -0.718 3.357 1.00 53.56 252 THR A CA 1
ATOM 2041 C C . THR A 1 252 ? -9.183 -0.764 3.717 1.00 53.56 252 THR A C 1
ATOM 2043 O O . THR A 1 252 ? -9.624 0.005 4.572 1.00 53.56 252 THR A O 1
ATOM 2046 N N . GLU A 1 253 ? -9.951 -1.655 3.078 1.00 42.72 253 GLU A N 1
ATOM 2047 C CA . GLU A 1 253 ? -11.304 -1.999 3.505 1.00 42.72 253 GLU A CA 1
ATOM 2048 C C . GLU A 1 253 ? -11.185 -2.826 4.782 1.00 42.72 253 GLU A C 1
ATOM 2050 O O . GLU A 1 253 ? -10.409 -3.786 4.839 1.00 42.72 253 GLU A O 1
ATOM 2055 N N . ALA A 1 254 ? -11.912 -2.408 5.819 1.00 42.28 254 ALA A N 1
ATOM 2056 C CA . ALA A 1 254 ? -12.025 -3.164 7.056 1.00 42.28 254 ALA A CA 1
ATOM 2057 C C . ALA A 1 254 ? -12.353 -4.638 6.732 1.00 42.28 254 ALA A C 1
ATOM 2059 O O . ALA A 1 254 ? -13.050 -4.883 5.740 1.00 42.28 254 ALA A O 1
ATOM 2060 N N . PRO A 1 255 ? -11.865 -5.618 7.522 1.00 46.06 255 PRO A N 1
ATOM 2061 C CA . PRO A 1 255 ? -12.316 -7.002 7.381 1.00 46.06 255 PRO A CA 1
ATOM 2062 C C . PRO A 1 255 ? -13.844 -7.027 7.280 1.00 46.06 255 PRO A C 1
ATOM 2064 O O . PRO A 1 255 ? -14.497 -6.180 7.896 1.00 46.06 255 PRO A O 1
ATOM 2067 N N . ALA A 1 256 ? -14.396 -7.947 6.474 1.00 50.81 256 ALA A N 1
ATOM 2068 C CA . ALA A 1 256 ? -15.838 -8.054 6.249 1.00 50.81 256 ALA A CA 1
ATOM 2069 C C . ALA A 1 256 ? -16.574 -7.842 7.577 1.00 50.81 256 ALA A C 1
ATOM 2071 O O . ALA A 1 256 ? -16.252 -8.517 8.558 1.00 50.81 256 ALA A O 1
ATOM 2072 N N . LYS A 1 257 ? -17.461 -6.835 7.633 1.00 60.78 257 LYS A N 1
ATOM 2073 C CA . LYS A 1 257 ? -18.097 -6.411 8.885 1.00 60.78 257 LYS A CA 1
ATOM 2074 C C . LYS A 1 257 ? -18.852 -7.597 9.481 1.00 60.78 257 LYS A C 1
ATOM 2076 O O . LYS A 1 257 ? -19.972 -7.881 9.071 1.00 60.78 257 LYS A O 1
ATOM 2081 N N . ARG A 1 258 ? -18.234 -8.275 10.447 1.00 77.19 258 ARG A N 1
ATOM 2082 C CA . ARG A 1 258 ? -18.910 -9.219 11.333 1.00 77.19 258 ARG A CA 1
ATOM 2083 C C . ARG A 1 258 ? -19.820 -8.407 12.241 1.00 77.19 258 ARG A C 1
ATOM 2085 O O . ARG A 1 258 ? -19.371 -7.434 12.855 1.00 77.19 258 ARG A O 1
ATOM 2092 N N . GLY A 1 259 ? -21.088 -8.793 12.304 1.00 84.88 259 GLY A N 1
ATOM 2093 C CA . GLY A 1 259 ? -22.032 -8.177 13.229 1.00 84.88 259 GLY A CA 1
ATOM 2094 C C . GLY A 1 259 ? -21.638 -8.452 14.681 1.00 84.88 259 GLY A C 1
ATOM 2095 O O . GLY A 1 259 ? -20.942 -9.423 14.985 1.00 84.88 259 GLY A O 1
ATOM 2096 N N . ALA A 1 260 ? -22.119 -7.630 15.607 1.00 91.19 260 ALA A N 1
ATOM 2097 C CA . ALA A 1 260 ? -21.859 -7.794 17.034 1.00 91.19 260 ALA A CA 1
ATOM 2098 C C . ALA A 1 260 ? -22.286 -9.176 17.552 1.00 91.19 260 ALA A C 1
ATOM 2100 O O . ALA A 1 260 ? -21.630 -9.729 18.430 1.00 91.19 260 ALA A O 1
ATOM 2101 N N . GLN A 1 261 ? -23.354 -9.755 16.986 1.00 92.81 261 GLN A N 1
ATOM 2102 C CA . GLN A 1 261 ? -23.790 -11.108 17.331 1.00 92.81 261 GLN A CA 1
ATOM 2103 C C . GLN A 1 261 ? -22.726 -12.162 17.019 1.00 92.81 261 GLN A C 1
ATOM 2105 O O . GLN A 1 261 ? -22.484 -13.035 17.842 1.00 92.81 261 GLN A O 1
ATOM 2110 N N . GLU A 1 262 ? -22.074 -12.072 15.862 1.00 89.25 262 GLU A N 1
ATOM 2111 C CA . GLU A 1 262 ? -21.031 -13.021 15.478 1.00 89.25 262 GLU A CA 1
ATOM 2112 C C . GLU A 1 262 ? -19.776 -12.850 16.326 1.00 89.25 262 GLU A C 1
ATOM 2114 O O . GLU A 1 262 ? -19.159 -13.846 16.685 1.00 89.25 262 GLU A O 1
ATOM 2119 N N . TRP A 1 263 ? -19.397 -11.610 16.652 1.00 92.06 263 TRP A N 1
ATOM 2120 C CA . TRP A 1 263 ? -18.244 -11.346 17.515 1.00 92.06 263 TRP A CA 1
ATOM 2121 C C . TRP A 1 263 ? -18.437 -11.877 18.931 1.00 92.06 263 TRP A C 1
ATOM 2123 O O . TRP A 1 263 ? -17.512 -12.441 19.496 1.00 92.06 263 TRP A O 1
ATOM 2133 N N . LEU A 1 264 ? -19.634 -11.727 19.497 1.00 93.94 264 LEU A N 1
ATOM 2134 C CA . LEU A 1 264 ? -19.928 -12.160 20.866 1.00 93.94 264 LEU A CA 1
ATOM 2135 C C . LEU A 1 264 ? -20.032 -13.686 21.025 1.00 93.94 264 LEU A C 1
ATOM 2137 O O . LEU A 1 264 ? -20.176 -14.160 22.148 1.00 93.94 264 LEU A O 1
ATOM 2141 N N . LEU A 1 265 ? -19.973 -14.456 19.934 1.00 91.38 265 LEU A N 1
ATOM 2142 C CA . LEU A 1 265 ? -19.816 -15.912 20.004 1.00 91.38 265 LEU A CA 1
ATOM 2143 C C . LEU A 1 265 ? -18.365 -16.335 20.277 1.00 91.38 265 LEU A C 1
ATOM 2145 O O . LEU A 1 265 ? -18.154 -17.448 20.756 1.00 91.38 265 LEU A O 1
ATOM 2149 N N . ASP A 1 266 ? -17.394 -15.464 19.997 1.00 88.44 266 ASP A N 1
ATOM 2150 C CA . ASP A 1 266 ? -15.979 -15.710 20.262 1.00 88.44 266 ASP A CA 1
ATOM 2151 C C . ASP A 1 266 ? -15.613 -15.247 21.682 1.00 88.44 266 ASP A C 1
ATOM 2153 O O . ASP A 1 266 ? -16.214 -14.321 22.222 1.00 88.44 266 ASP A O 1
ATOM 2157 N N . GLU A 1 267 ? -14.594 -15.855 22.286 1.00 90.12 267 GLU A N 1
ATOM 2158 C CA . GLU A 1 267 ? -14.010 -15.357 23.537 1.00 90.12 267 GLU A CA 1
ATOM 2159 C C . GLU A 1 267 ? -13.080 -14.154 23.286 1.00 90.12 267 GLU A C 1
ATOM 2161 O O . GLU A 1 267 ? -12.516 -13.991 22.198 1.00 90.12 267 GLU A O 1
ATOM 2166 N N . GLU A 1 268 ? -12.864 -13.317 24.310 1.00 89.75 268 GLU A N 1
ATOM 2167 C CA . GLU A 1 268 ? -11.856 -12.255 24.233 1.00 89.75 268 GLU A CA 1
ATOM 2168 C C . GLU A 1 268 ? -10.479 -12.847 23.920 1.00 89.75 268 GLU A C 1
ATOM 2170 O O . GLU A 1 268 ? -10.020 -13.806 24.541 1.00 89.75 268 GLU A O 1
ATOM 2175 N N . GLY A 1 269 ? -9.770 -12.219 22.989 1.00 89.44 269 GLY A N 1
ATOM 2176 C CA . GLY A 1 269 ? -8.523 -12.767 22.477 1.00 89.44 269 GLY A CA 1
ATOM 2177 C C . GLY A 1 269 ? -7.637 -11.717 21.838 1.00 89.44 269 GLY A C 1
ATOM 2178 O O . GLY A 1 269 ? -7.744 -10.523 22.121 1.00 89.44 269 GLY A O 1
ATOM 2179 N N . HIS A 1 270 ? -6.757 -12.162 20.944 1.00 82.69 270 HIS A N 1
ATOM 2180 C CA . HIS A 1 270 ? -5.789 -11.276 20.291 1.00 82.69 270 HIS A CA 1
ATOM 2181 C C . HIS A 1 270 ? -6.432 -10.174 19.445 1.00 82.69 270 HIS A C 1
ATOM 2183 O O . HIS A 1 270 ? -5.854 -9.103 19.319 1.00 82.69 270 HIS A O 1
ATOM 2189 N N . HIS A 1 271 ? -7.642 -10.402 18.926 1.00 89.12 271 HIS A N 1
ATOM 2190 C CA . HIS A 1 271 ? -8.338 -9.472 18.030 1.00 89.12 271 HIS A CA 1
ATOM 2191 C C . HIS A 1 271 ? -9.712 -9.019 18.528 1.00 89.12 271 HIS A C 1
ATOM 2193 O O . HIS A 1 271 ? -10.364 -8.242 17.839 1.00 89.12 271 HIS A O 1
ATOM 2199 N N . LEU A 1 272 ? -10.162 -9.484 19.695 1.00 94.06 272 LEU A N 1
ATOM 2200 C CA . LEU A 1 272 ? -11.463 -9.130 20.257 1.00 94.06 272 LEU A CA 1
ATOM 2201 C C . LEU A 1 272 ? -11.304 -8.697 21.712 1.00 94.06 272 LEU A C 1
ATOM 2203 O O . LEU A 1 272 ? -10.674 -9.395 22.509 1.00 94.06 272 LEU A O 1
ATOM 2207 N N . GLU A 1 273 ? -11.902 -7.560 22.049 1.00 96.50 273 GLU A N 1
ATOM 2208 C CA . GLU A 1 273 ? -12.068 -7.090 23.422 1.00 96.50 273 GLU A CA 1
ATOM 2209 C C . GLU A 1 273 ? -13.514 -6.625 23.635 1.00 96.50 273 GLU A C 1
ATOM 2211 O O . GLU A 1 273 ? -14.116 -5.979 22.779 1.00 96.50 273 GLU A O 1
ATOM 2216 N N . VAL A 1 274 ? -14.101 -6.948 24.780 1.00 97.25 274 VAL A N 1
ATOM 2217 C CA . VAL A 1 274 ? -15.481 -6.613 25.116 1.00 97.25 274 VAL A CA 1
ATOM 2218 C C . VAL A 1 274 ? -15.480 -5.658 26.306 1.00 97.25 274 VAL A C 1
ATOM 2220 O O . VAL A 1 274 ? -14.648 -5.702 27.221 1.00 97.25 274 VAL A O 1
ATOM 2223 N N . LYS A 1 275 ? -16.376 -4.677 26.257 1.00 97.50 275 LYS A N 1
ATOM 2224 C CA . LYS A 1 275 ? -16.496 -3.632 27.270 1.00 97.50 275 LYS A CA 1
ATOM 2225 C C . LYS A 1 275 ? -17.965 -3.302 27.483 1.00 97.50 275 LYS A C 1
ATOM 2227 O O . LYS A 1 275 ? -18.737 -3.181 26.538 1.00 97.50 275 LYS A O 1
ATOM 2232 N N . GLY A 1 276 ? -18.353 -3.084 28.735 1.00 96.62 276 GLY A N 1
ATOM 2233 C CA . GLY A 1 276 ? -19.748 -2.787 29.057 1.00 96.62 276 GLY A CA 1
ATOM 2234 C C . GLY A 1 276 ? -20.202 -1.387 28.640 1.00 96.62 276 GLY A C 1
ATOM 2235 O O . GLY A 1 276 ? -21.357 -1.205 28.273 1.00 96.62 276 GLY A O 1
ATOM 2236 N N . SER A 1 277 ? -19.309 -0.397 28.692 1.00 97.19 277 SER A N 1
ATOM 2237 C CA . SER A 1 277 ? -19.623 1.009 28.417 1.00 97.19 277 SER A CA 1
ATOM 2238 C C . SER A 1 277 ? -18.350 1.810 28.128 1.00 97.19 277 SER A C 1
ATOM 2240 O O . SER A 1 277 ? -17.258 1.431 28.561 1.00 97.19 277 SER A O 1
ATOM 2242 N N . ALA A 1 278 ? -18.496 2.928 27.411 1.00 97.12 278 ALA A N 1
ATOM 2243 C CA . ALA A 1 278 ? -17.422 3.897 27.200 1.00 97.12 278 ALA A CA 1
ATOM 2244 C C . ALA A 1 278 ? -17.348 4.986 28.287 1.00 97.12 278 ALA A C 1
ATOM 2246 O O . ALA A 1 278 ? -16.282 5.576 28.481 1.00 97.12 278 ALA A O 1
ATOM 2247 N N . PHE A 1 279 ? -18.456 5.276 28.981 1.00 97.12 279 PHE A N 1
ATOM 2248 C CA . PHE A 1 279 ? -18.578 6.450 29.861 1.00 97.12 279 PHE A CA 1
ATOM 2249 C C . PHE A 1 279 ? -19.156 6.156 31.250 1.00 97.12 279 PHE A C 1
ATOM 2251 O O . PHE A 1 279 ? -18.992 6.971 32.155 1.00 97.12 279 PHE A O 1
ATOM 2258 N N . LEU A 1 280 ? -19.830 5.022 31.434 1.00 96.44 280 LEU A N 1
ATOM 2259 C CA . LEU A 1 280 ? -20.564 4.668 32.645 1.00 96.44 280 LEU A CA 1
ATOM 2260 C C . LEU A 1 280 ? -19.798 3.627 33.455 1.00 96.44 280 LEU A C 1
ATOM 2262 O O . LEU A 1 280 ? -19.346 2.614 32.916 1.00 96.44 280 LEU A O 1
ATOM 2266 N N . GLU A 1 281 ? -19.668 3.854 34.762 1.00 94.69 281 GLU A N 1
ATOM 2267 C CA . GLU A 1 281 ? -18.990 2.910 35.646 1.00 94.69 281 GLU A CA 1
ATOM 2268 C C . GLU A 1 281 ? -19.937 1.791 36.097 1.00 94.69 281 GLU A C 1
ATOM 2270 O O . GLU A 1 281 ? -20.551 1.834 37.167 1.00 94.69 281 GLU A O 1
ATOM 2275 N N . LEU A 1 282 ? -20.075 0.778 35.242 1.00 93.88 282 LEU A N 1
ATOM 2276 C CA . LEU A 1 282 ? -20.985 -0.338 35.475 1.00 93.88 282 LEU A CA 1
ATOM 2277 C C . LEU A 1 282 ? -20.558 -1.226 36.647 1.00 93.88 282 LEU A C 1
ATOM 2279 O O . LEU A 1 282 ? -21.430 -1.837 37.250 1.00 93.88 282 LEU A O 1
ATOM 2283 N N . ASN A 1 283 ? -19.274 -1.296 37.025 1.00 92.19 283 ASN A N 1
ATOM 2284 C CA . ASN A 1 283 ? -18.889 -2.101 38.194 1.00 92.19 283 ASN A CA 1
ATOM 2285 C C . ASN A 1 283 ? -19.361 -1.461 39.494 1.00 92.19 283 ASN A C 1
ATOM 2287 O O . ASN A 1 283 ? -19.950 -2.147 40.326 1.00 92.19 283 ASN A O 1
ATOM 2291 N N . GLN A 1 284 ? -19.148 -0.154 39.653 1.00 91.00 284 GLN A N 1
ATOM 2292 C CA . GLN A 1 284 ? -19.661 0.598 40.795 1.00 91.00 284 GLN A CA 1
ATOM 2293 C C . GLN A 1 284 ? -21.185 0.499 40.905 1.00 91.00 284 GLN A C 1
ATOM 2295 O O . GLN A 1 284 ? -21.721 0.538 42.006 1.00 91.00 284 GLN A O 1
ATOM 2300 N N . TRP A 1 285 ? -21.882 0.370 39.780 1.00 93.19 285 TRP A N 1
ATOM 2301 C CA . TRP A 1 285 ? -23.329 0.219 39.777 1.00 93.19 285 TRP A CA 1
ATOM 2302 C C . TRP A 1 285 ? -23.785 -1.216 40.050 1.00 93.19 285 TRP A C 1
ATOM 2304 O O . TRP A 1 285 ? -24.616 -1.434 40.915 1.00 93.19 285 TRP A O 1
ATOM 2314 N N . LEU A 1 286 ? -23.240 -2.209 39.353 1.00 92.31 286 LEU A N 1
ATOM 2315 C CA . LEU A 1 286 ? -23.718 -3.590 39.439 1.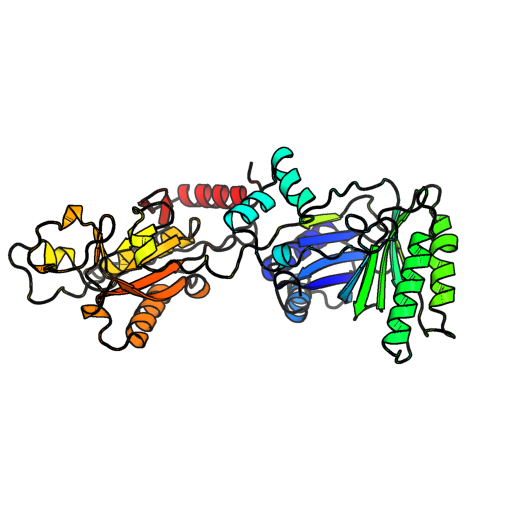00 92.31 286 LEU A CA 1
ATOM 2316 C C . LEU A 1 286 ? -23.218 -4.308 40.699 1.00 92.31 286 LEU A C 1
ATOM 2318 O O . LEU A 1 286 ? -23.925 -5.151 41.237 1.00 92.31 286 LEU A O 1
ATOM 2322 N N . LEU A 1 287 ? -22.012 -4.003 41.178 1.00 90.50 287 LEU A N 1
ATOM 2323 C CA . LEU A 1 287 ? -21.372 -4.747 42.273 1.00 90.50 287 LEU A CA 1
ATOM 2324 C C . LEU A 1 287 ? -21.466 -4.040 43.634 1.00 90.50 287 LEU A C 1
ATOM 2326 O O . LEU A 1 287 ? -20.950 -4.556 44.625 1.00 90.50 287 LEU A O 1
ATOM 2330 N N . ALA A 1 288 ? -22.088 -2.860 43.704 1.00 89.19 288 ALA A N 1
ATOM 2331 C CA . ALA A 1 288 ? -22.288 -2.162 44.970 1.00 89.19 288 ALA A CA 1
ATOM 2332 C C . ALA A 1 288 ? -23.371 -2.837 45.823 1.00 89.19 288 ALA A C 1
ATOM 2334 O O . ALA A 1 288 ? -24.392 -3.287 45.314 1.00 89.19 288 ALA A O 1
ATOM 2335 N N . ALA A 1 289 ? -23.160 -2.844 47.143 1.00 86.88 289 ALA A N 1
ATOM 2336 C CA . ALA A 1 289 ? -24.159 -3.317 48.104 1.00 86.88 289 ALA A CA 1
ATOM 2337 C C . ALA A 1 289 ? -25.421 -2.433 48.126 1.00 86.88 289 ALA A C 1
ATOM 2339 O O . ALA A 1 289 ? -26.508 -2.932 48.397 1.00 86.88 289 ALA A O 1
ATOM 2340 N N . ASP A 1 290 ? -25.261 -1.139 47.828 1.00 89.50 290 ASP A N 1
ATOM 2341 C CA . ASP A 1 290 ? -26.340 -0.162 47.669 1.00 89.50 290 ASP A CA 1
ATOM 2342 C C . ASP A 1 290 ? -26.118 0.609 46.354 1.00 89.50 290 ASP A C 1
ATOM 2344 O O . ASP A 1 290 ? -25.379 1.601 46.322 1.00 89.50 290 ASP A O 1
ATOM 2348 N N . PRO A 1 291 ? -26.614 0.076 45.225 1.00 87.75 291 PRO A N 1
ATOM 2349 C CA . PRO A 1 291 ? -26.328 0.625 43.912 1.00 87.75 291 PRO A CA 1
ATOM 2350 C C . PRO A 1 291 ? -27.123 1.917 43.669 1.00 87.75 291 PRO A C 1
ATOM 2352 O O . PRO A 1 291 ? -28.314 1.980 43.980 1.00 87.75 291 PRO A O 1
ATOM 2355 N N . PRO A 1 292 ? -26.513 2.959 43.070 1.00 88.19 292 PRO A N 1
ATOM 2356 C CA . PRO A 1 292 ? -27.253 4.159 42.693 1.00 88.19 292 PRO A CA 1
ATOM 2357 C C . PRO A 1 292 ? -28.352 3.833 41.669 1.00 88.19 292 PRO A C 1
ATOM 2359 O O . PRO A 1 292 ? -28.251 2.863 40.920 1.00 88.19 292 PRO A O 1
ATOM 2362 N N . GLU A 1 293 ? -29.382 4.682 41.575 1.00 87.88 293 GLU A N 1
ATOM 2363 C CA . GLU A 1 293 ? -30.510 4.484 40.643 1.00 87.88 293 GLU A CA 1
ATOM 2364 C C . GLU A 1 293 ? -30.051 4.334 39.180 1.00 87.88 293 GLU A C 1
ATOM 2366 O O . GLU A 1 293 ? -30.665 3.620 38.387 1.00 87.88 293 GLU A O 1
ATOM 2371 N N . LYS A 1 294 ? -28.950 5.002 38.817 1.00 88.38 294 LYS A N 1
ATOM 2372 C CA . LYS A 1 294 ? -28.340 4.952 37.486 1.00 88.38 294 LYS A CA 1
ATOM 2373 C C . LYS A 1 294 ? -26.825 4.796 37.601 1.00 88.38 294 LYS A C 1
ATOM 2375 O O . LYS A 1 294 ? -26.237 5.333 38.546 1.00 88.38 294 LYS A O 1
ATOM 2380 N N . PRO A 1 295 ? -26.178 4.127 36.633 1.00 90.75 295 PRO A N 1
ATOM 2381 C CA . PRO A 1 295 ? -24.730 4.022 36.622 1.00 90.75 295 PRO A CA 1
ATOM 2382 C C . PRO A 1 295 ? -24.091 5.416 36.473 1.00 90.75 295 PRO A C 1
ATOM 2384 O O . PRO A 1 295 ? -24.520 6.196 35.617 1.00 90.75 295 PRO A O 1
ATOM 2387 N N . PRO A 1 296 ? -23.092 5.760 37.302 1.00 93.44 296 PRO A N 1
ATOM 2388 C CA . PRO A 1 296 ? -22.472 7.080 37.270 1.00 93.44 296 PRO A CA 1
ATOM 2389 C C . PRO A 1 296 ? -21.552 7.240 36.054 1.00 93.44 296 PRO A C 1
ATOM 2391 O O . PRO A 1 296 ? -20.882 6.289 35.647 1.00 93.44 296 PRO A O 1
ATOM 2394 N N . GLU A 1 297 ? -21.456 8.457 35.508 1.00 93.31 297 GLU A N 1
ATOM 2395 C CA . GLU A 1 297 ? -20.397 8.776 34.543 1.00 93.31 297 GLU A CA 1
ATOM 2396 C C . GLU A 1 297 ? -19.020 8.798 35.228 1.00 93.31 297 GLU A C 1
ATOM 2398 O O . GLU A 1 297 ? -18.862 9.288 36.351 1.00 93.31 297 GLU A O 1
ATOM 2403 N N . SER A 1 298 ? -18.003 8.283 34.540 1.00 93.19 298 SER A N 1
ATOM 2404 C CA . SER A 1 298 ? -16.627 8.219 35.028 1.00 93.19 298 SER A CA 1
ATOM 2405 C C . SER A 1 298 ? -15.634 8.247 33.867 1.00 93.19 298 SER A C 1
ATOM 2407 O O . SER A 1 298 ? -15.922 7.769 32.774 1.00 93.19 298 SER A O 1
ATOM 2409 N N . GLU A 1 299 ? -14.426 8.764 34.105 1.00 93.25 299 GLU A N 1
ATOM 2410 C CA . GLU A 1 299 ? -13.329 8.673 33.128 1.00 93.25 299 GLU A CA 1
ATOM 2411 C C . GLU A 1 299 ? -12.664 7.282 33.140 1.00 93.25 299 GLU A C 1
ATOM 2413 O O . GLU A 1 299 ? -11.945 6.952 32.205 1.00 93.25 299 GLU A O 1
ATOM 2418 N N . VAL A 1 300 ? -12.926 6.432 34.146 1.00 93.75 300 VAL A N 1
ATOM 2419 C CA . VAL A 1 300 ? -12.310 5.091 34.247 1.00 93.75 300 VAL A CA 1
ATOM 2420 C C . VAL A 1 300 ? -12.669 4.185 33.053 1.00 93.75 300 VAL A C 1
ATOM 2422 O O . VAL A 1 300 ? -11.749 3.634 32.444 1.00 93.75 300 VAL A O 1
ATOM 2425 N N . PRO A 1 301 ? -13.949 4.030 32.650 1.00 96.12 301 PRO A N 1
ATOM 2426 C CA . PRO A 1 301 ? -14.303 3.286 31.438 1.00 96.12 301 PRO A CA 1
ATOM 2427 C C . PRO A 1 301 ? -13.692 3.895 30.172 1.00 96.12 301 PRO A C 1
ATOM 2429 O O . PRO A 1 301 ? -13.215 3.163 29.306 1.00 96.12 301 PRO A O 1
ATOM 2432 N N . THR A 1 302 ? -13.639 5.229 30.091 1.00 96.75 302 THR A N 1
ATOM 2433 C CA . THR A 1 302 ? -13.053 5.935 28.946 1.00 96.75 302 THR A CA 1
ATOM 2434 C C . THR A 1 302 ? -11.559 5.646 28.824 1.00 96.75 302 THR A C 1
ATOM 2436 O O . THR A 1 302 ? -11.108 5.262 27.748 1.00 96.75 302 THR A O 1
ATOM 2439 N N . ASP A 1 303 ? -10.789 5.764 29.906 1.00 95.94 303 ASP A N 1
ATOM 2440 C CA . ASP A 1 303 ? -9.348 5.490 29.901 1.00 95.94 303 ASP A CA 1
ATOM 2441 C C . ASP A 1 303 ? -9.058 4.010 29.595 1.00 95.94 303 ASP A C 1
ATOM 2443 O O . ASP A 1 303 ? -8.118 3.704 28.857 1.00 95.94 303 ASP A O 1
ATOM 2447 N N . ASN A 1 304 ? -9.895 3.086 30.079 1.00 96.62 304 ASN A N 1
ATOM 2448 C CA . ASN A 1 304 ? -9.797 1.664 29.736 1.00 96.62 304 ASN A CA 1
ATOM 2449 C C . ASN A 1 304 ? -10.076 1.402 28.248 1.00 96.62 304 ASN A C 1
ATOM 2451 O O . ASN A 1 304 ? -9.369 0.608 27.624 1.00 96.62 304 ASN A O 1
ATOM 2455 N N . LEU A 1 305 ? -11.057 2.090 27.660 1.00 98.19 305 LEU A N 1
ATOM 2456 C CA . LEU A 1 305 ? -11.336 2.008 26.228 1.00 98.19 305 LEU A CA 1
ATOM 2457 C C . LEU A 1 305 ? -10.179 2.579 25.397 1.00 98.19 305 LEU A C 1
ATOM 2459 O O . LEU A 1 305 ? -9.739 1.949 24.438 1.00 98.19 305 LEU A O 1
ATOM 2463 N N . MET A 1 306 ? -9.642 3.743 25.776 1.00 98.25 306 MET A N 1
ATOM 2464 C CA . MET A 1 306 ? -8.503 4.354 25.076 1.00 98.25 306 MET A CA 1
ATOM 2465 C C . MET A 1 306 ? -7.253 3.478 25.166 1.00 98.25 306 MET A C 1
ATOM 2467 O O . MET A 1 306 ? -6.516 3.348 24.188 1.00 98.25 306 MET A O 1
ATOM 2471 N N . LYS A 1 307 ? -7.038 2.834 26.318 1.00 97.94 307 LYS A N 1
ATOM 2472 C CA . LYS A 1 307 ? -6.001 1.819 26.498 1.00 97.94 307 LYS A CA 1
ATOM 2473 C C . LYS A 1 307 ? -6.176 0.662 25.507 1.00 97.94 307 LYS A C 1
ATOM 2475 O O . LYS A 1 307 ? -5.200 0.320 24.848 1.00 97.94 307 LYS A O 1
ATOM 2480 N N . ALA A 1 308 ? -7.376 0.094 25.378 1.00 98.12 308 ALA A N 1
ATOM 2481 C CA . ALA A 1 308 ? -7.650 -1.006 24.446 1.00 98.12 308 ALA A CA 1
ATOM 2482 C C . ALA A 1 308 ? -7.416 -0.598 22.980 1.00 98.12 308 ALA A C 1
ATOM 2484 O O . ALA A 1 308 ? -6.682 -1.272 22.261 1.00 98.12 308 ALA A O 1
ATOM 2485 N N . ILE A 1 309 ? -7.944 0.561 22.563 1.00 98.19 309 ILE A N 1
ATOM 2486 C CA . ILE A 1 309 ? -7.736 1.098 21.207 1.00 98.19 309 ILE A CA 1
ATOM 2487 C C . ILE A 1 309 ? -6.240 1.306 20.932 1.00 98.19 309 ILE A C 1
ATOM 2489 O O . ILE A 1 309 ? -5.736 0.867 19.903 1.00 98.19 309 ILE A O 1
ATOM 2493 N N . CYS A 1 310 ? -5.508 1.931 21.860 1.00 98.06 310 CYS A N 1
ATOM 2494 C CA . CYS A 1 310 ? -4.061 2.133 21.739 1.00 98.06 310 CYS A CA 1
ATOM 2495 C C . CYS A 1 310 ? -3.300 0.797 21.658 1.00 98.06 310 CYS A C 1
ATOM 2497 O O . CYS A 1 310 ? -2.408 0.644 20.825 1.00 98.06 310 CYS A O 1
ATOM 2499 N N . GLY A 1 311 ? -3.707 -0.190 22.464 1.00 97.50 311 GLY A N 1
ATOM 2500 C CA . GLY A 1 311 ? -3.174 -1.550 22.432 1.00 97.50 311 GLY A CA 1
ATOM 2501 C C . GLY A 1 311 ? -3.314 -2.209 21.062 1.00 97.50 311 GLY A C 1
ATOM 2502 O O . GLY A 1 311 ? -2.327 -2.725 20.542 1.00 97.50 311 GLY A O 1
ATOM 2503 N N . PHE A 1 312 ? -4.499 -2.132 20.449 1.00 96.19 312 PHE A N 1
ATOM 2504 C CA . PHE A 1 312 ? -4.732 -2.657 19.100 1.00 96.19 312 PHE A CA 1
ATOM 2505 C C . PHE A 1 312 ? -3.966 -1.887 18.019 1.00 96.19 312 PHE A C 1
ATOM 2507 O O . PHE A 1 312 ? -3.373 -2.512 17.141 1.00 96.19 312 PHE A O 1
ATOM 2514 N N . LEU A 1 313 ? -3.897 -0.553 18.107 1.00 95.06 313 LEU A N 1
ATOM 2515 C CA . LEU A 1 313 ? -3.121 0.277 17.173 1.00 95.06 313 LEU A CA 1
ATOM 2516 C C . LEU A 1 313 ? -1.626 -0.063 17.182 1.00 95.06 313 LEU A C 1
ATOM 2518 O O . LEU A 1 313 ? -0.977 -0.003 16.139 1.00 95.06 313 LEU A O 1
ATOM 2522 N N . ASN A 1 314 ? -1.069 -0.415 18.342 1.00 96.00 314 ASN A N 1
ATOM 2523 C CA . ASN A 1 314 ? 0.330 -0.828 18.481 1.00 96.00 314 ASN A CA 1
ATOM 2524 C C . ASN A 1 314 ? 0.537 -2.344 18.310 1.00 96.00 314 ASN A C 1
ATOM 2526 O O . ASN A 1 314 ? 1.679 -2.805 18.247 1.00 96.00 314 ASN A O 1
ATOM 2530 N N . ALA A 1 315 ? -0.528 -3.127 18.157 1.00 90.81 315 ALA A N 1
ATOM 2531 C CA . ALA A 1 315 ? -0.489 -4.549 17.821 1.00 90.81 315 ALA A CA 1
ATOM 2532 C C . ALA A 1 315 ? -0.962 -4.764 16.374 1.00 90.81 315 ALA A C 1
ATOM 2534 O O . ALA A 1 315 ? -0.535 -4.020 15.493 1.00 90.81 315 ALA A O 1
ATOM 2535 N N . ASP A 1 316 ? -1.807 -5.763 16.136 1.00 83.44 316 ASP A N 1
ATOM 2536 C CA . ASP A 1 316 ? -2.229 -6.210 14.803 1.00 83.44 316 ASP A CA 1
ATOM 2537 C C . ASP A 1 316 ? -3.655 -5.739 14.460 1.00 83.44 316 ASP A C 1
ATOM 2539 O O . ASP A 1 316 ? -4.333 -6.312 13.612 1.00 83.44 316 ASP A O 1
ATOM 2543 N N . GLY A 1 317 ? -4.128 -4.679 15.125 1.00 90.94 317 GLY A N 1
ATOM 2544 C CA . GLY A 1 317 ? -5.522 -4.253 15.044 1.00 90.94 317 GLY A CA 1
ATOM 2545 C C . GLY A 1 317 ? -6.468 -5.218 15.764 1.00 90.94 317 GLY A C 1
ATOM 2546 O O . GLY A 1 317 ? -6.048 -6.170 16.425 1.00 90.94 317 GLY A O 1
ATOM 2547 N N . GLY A 1 318 ? -7.765 -4.948 15.665 1.00 92.19 318 GLY A N 1
ATOM 2548 C CA . GLY A 1 318 ? -8.796 -5.756 16.309 1.00 92.19 318 GLY A CA 1
ATOM 2549 C C . GLY A 1 318 ? -10.142 -5.049 16.382 1.00 92.19 318 GLY A C 1
ATOM 2550 O O . GLY A 1 318 ? -10.334 -3.971 15.816 1.00 92.19 318 GLY A O 1
ATOM 2551 N N . THR A 1 319 ? -11.066 -5.654 17.113 1.00 95.25 319 THR A N 1
ATOM 2552 C CA . THR A 1 319 ? -12.427 -5.168 17.311 1.00 95.25 319 THR A CA 1
ATOM 2553 C C . THR A 1 319 ? -12.730 -5.045 18.799 1.00 95.25 319 THR A C 1
ATOM 2555 O O . THR A 1 319 ? -12.385 -5.916 19.598 1.00 95.25 319 THR A O 1
ATOM 2558 N N . ILE A 1 320 ? -13.396 -3.953 19.175 1.00 97.81 320 ILE A N 1
ATOM 2559 C CA . ILE A 1 320 ? -13.954 -3.757 20.510 1.00 97.81 320 ILE A CA 1
ATOM 2560 C C . ILE A 1 320 ? -15.477 -3.734 20.410 1.00 97.81 320 ILE A C 1
ATOM 2562 O O . ILE A 1 320 ? -16.029 -2.933 19.655 1.00 97.81 320 ILE A O 1
ATOM 2566 N N . ILE A 1 321 ? -16.155 -4.569 21.197 1.00 97.62 321 ILE A N 1
ATOM 2567 C CA . ILE A 1 321 ? -17.615 -4.522 21.345 1.00 97.62 321 ILE A CA 1
ATOM 2568 C C . ILE A 1 321 ? -17.958 -3.761 22.622 1.00 97.62 321 ILE A C 1
ATOM 2570 O O . ILE A 1 321 ? -17.640 -4.205 23.726 1.00 97.62 321 ILE A O 1
ATOM 2574 N N . LEU A 1 322 ? -18.623 -2.614 22.476 1.00 97.94 322 LEU A N 1
ATOM 2575 C CA . LEU A 1 322 ? -19.164 -1.838 23.589 1.00 97.94 322 LEU A CA 1
ATOM 2576 C C . LEU A 1 322 ? -20.642 -2.166 23.817 1.00 97.94 322 LEU A C 1
ATOM 2578 O O . LEU A 1 322 ? -21.454 -2.093 22.893 1.00 97.94 322 LEU A O 1
ATOM 2582 N N . GLY A 1 323 ? -21.003 -2.445 25.066 1.00 97.38 323 GLY A N 1
ATOM 2583 C CA . GLY A 1 323 ? -22.370 -2.751 25.492 1.00 97.38 323 GLY A CA 1
ATOM 2584 C C . GLY A 1 323 ? -22.591 -4.197 25.916 1.00 97.38 323 GLY A C 1
ATOM 2585 O O . GLY A 1 323 ? -23.742 -4.616 26.036 1.00 97.38 323 GLY A O 1
ATOM 2586 N N . ALA A 1 324 ? -21.526 -4.958 26.157 1.00 97.31 324 ALA A N 1
ATOM 2587 C CA . ALA A 1 324 ? -21.607 -6.322 26.663 1.00 97.31 324 ALA A CA 1
ATOM 2588 C C . ALA A 1 324 ? -20.683 -6.525 27.875 1.00 97.31 324 ALA A C 1
ATOM 2590 O O . ALA A 1 324 ? -19.678 -5.834 28.044 1.00 97.31 324 ALA A O 1
ATOM 2591 N N . LEU A 1 325 ? -21.077 -7.439 28.754 1.00 96.12 325 LEU A N 1
ATOM 2592 C CA . LEU A 1 325 ? -20.430 -7.737 30.028 1.00 96.12 325 LEU A CA 1
ATOM 2593 C C . LEU A 1 325 ? -20.097 -9.225 30.085 1.00 96.12 325 LEU A C 1
ATOM 2595 O O . LEU A 1 325 ? -20.892 -10.037 29.628 1.00 96.12 325 LEU A O 1
ATOM 2599 N N . GLU A 1 326 ? -18.962 -9.595 30.668 1.00 94.44 326 GLU A N 1
ATOM 2600 C CA . GLU A 1 326 ? -18.591 -11.003 30.855 1.00 94.44 326 GLU A CA 1
ATOM 2601 C C . GLU A 1 326 ? -19.579 -11.703 31.796 1.00 94.44 326 GLU A C 1
ATOM 2603 O O . GLU A 1 326 ? -19.729 -11.310 32.954 1.00 94.44 326 GLU A O 1
ATOM 2608 N N . GLU A 1 327 ? -20.251 -12.752 31.325 1.00 93.50 327 GLU A N 1
ATOM 2609 C CA . GLU A 1 327 ? -21.346 -13.379 32.067 1.00 93.50 327 GLU A CA 1
ATOM 2610 C C . GLU A 1 327 ? -20.892 -13.932 33.418 1.00 93.50 327 GLU A C 1
ATOM 2612 O O . GLU A 1 327 ? -21.525 -13.653 34.434 1.00 93.50 327 GLU A O 1
ATOM 2617 N N . HIS A 1 328 ? -19.751 -14.623 33.458 1.00 92.56 328 HIS A N 1
ATOM 2618 C CA . HIS A 1 328 ? -19.224 -15.241 34.679 1.00 92.56 328 HIS A CA 1
ATOM 2619 C C . HIS A 1 328 ? -18.997 -14.243 35.831 1.00 92.56 328 HIS A C 1
ATOM 2621 O O . HIS A 1 328 ? -18.956 -14.638 36.994 1.00 92.56 328 HIS A O 1
ATOM 2627 N N . ARG A 1 329 ? -18.854 -12.945 35.527 1.00 91.50 329 ARG A N 1
ATOM 2628 C CA . ARG A 1 329 ? -18.654 -11.887 36.523 1.00 91.50 329 ARG A CA 1
ATOM 2629 C C . ARG A 1 329 ? -19.965 -11.318 37.073 1.00 91.50 329 ARG A C 1
ATOM 2631 O O . ARG A 1 329 ? -19.958 -10.760 38.170 1.00 91.50 329 ARG A O 1
ATOM 2638 N N . TYR A 1 330 ? -21.073 -11.442 36.339 1.00 90.62 330 TYR A N 1
ATOM 2639 C CA . TYR A 1 330 ? -22.355 -10.809 36.685 1.00 90.62 330 TYR A CA 1
ATOM 2640 C C . TYR A 1 330 ? -23.572 -11.746 36.604 1.00 90.62 330 TYR A C 1
ATOM 2642 O O . TYR A 1 330 ? -24.703 -11.261 36.616 1.00 90.62 330 TYR A O 1
ATOM 2650 N N . GLN A 1 331 ? -23.357 -13.062 36.526 1.00 77.44 331 GLN A N 1
ATOM 2651 C CA . GLN A 1 331 ? -24.369 -14.090 36.243 1.00 77.44 331 GLN A CA 1
ATOM 2652 C C . GLN A 1 331 ? -25.664 -13.955 37.070 1.00 77.44 331 GLN A C 1
ATOM 2654 O O . GLN A 1 331 ? -26.751 -14.125 36.516 1.00 77.44 331 GLN A O 1
ATOM 2659 N N . ASP A 1 332 ? -25.554 -13.569 38.346 1.00 81.50 332 ASP A N 1
ATOM 2660 C CA . ASP A 1 332 ? -26.674 -13.494 39.299 1.00 81.50 332 ASP A CA 1
ATOM 2661 C C . ASP A 1 332 ? -27.155 -12.060 39.594 1.00 81.50 332 ASP A C 1
ATOM 2663 O O . ASP A 1 332 ? -27.865 -11.807 40.572 1.00 81.50 332 ASP A O 1
ATOM 2667 N N . ASN A 1 333 ? -26.761 -11.078 38.779 1.00 87.12 333 ASN A N 1
ATOM 2668 C CA . ASN A 1 333 ? -27.111 -9.691 39.049 1.00 87.12 333 ASN A CA 1
ATOM 2669 C C . ASN A 1 333 ? -28.547 -9.358 38.614 1.00 87.12 333 ASN A C 1
ATOM 2671 O O . ASN A 1 333 ? -28.835 -9.217 37.424 1.00 87.12 333 ASN A O 1
ATOM 2675 N N . ALA A 1 334 ? -29.439 -9.155 39.588 1.00 87.69 334 ALA A N 1
ATOM 2676 C CA . ALA A 1 334 ? -30.848 -8.841 39.344 1.00 87.69 334 ALA A CA 1
ATOM 2677 C C . ALA A 1 334 ? -31.071 -7.575 38.489 1.00 87.69 334 ALA A C 1
ATOM 2679 O O . ALA A 1 334 ? -32.077 -7.491 37.784 1.00 87.69 334 ALA A O 1
ATOM 2680 N N . LEU A 1 335 ? -30.136 -6.613 38.493 1.00 88.19 335 LEU A N 1
ATOM 2681 C CA . LEU A 1 335 ? -30.236 -5.381 37.695 1.00 88.19 335 LEU A CA 1
ATOM 2682 C C . LEU A 1 335 ? -30.087 -5.629 36.187 1.00 88.19 335 LEU A C 1
ATOM 2684 O O . LEU A 1 335 ? -30.497 -4.790 35.383 1.00 88.19 335 LEU A O 1
ATOM 2688 N N . LEU A 1 336 ? -29.520 -6.771 35.788 1.00 88.56 336 LEU A N 1
ATOM 2689 C CA . LEU A 1 336 ? -29.370 -7.137 34.379 1.00 88.56 336 LEU A CA 1
ATOM 2690 C C . LEU A 1 336 ? -30.666 -7.699 33.776 1.00 88.56 336 LEU A C 1
ATOM 2692 O O . LEU A 1 336 ? -30.830 -7.642 32.555 1.00 88.56 336 LEU A O 1
ATOM 2696 N N . GLY A 1 337 ? -31.603 -8.172 34.609 1.00 86.94 337 GLY A N 1
ATOM 2697 C CA . GLY A 1 337 ? -32.922 -8.662 34.197 1.00 86.94 337 GLY A CA 1
ATOM 2698 C C . GLY A 1 337 ? -32.874 -9.622 33.000 1.00 86.94 337 GLY A C 1
ATOM 2699 O O . GLY A 1 337 ? -32.043 -10.530 32.941 1.00 86.94 337 GLY A O 1
ATOM 2700 N N . ASP A 1 338 ? -33.735 -9.368 32.011 1.00 88.38 338 ASP A N 1
ATOM 2701 C CA . ASP A 1 338 ? -33.867 -10.170 30.784 1.00 88.38 338 ASP A CA 1
ATOM 2702 C C . ASP A 1 338 ? -32.856 -9.778 29.684 1.00 88.38 338 ASP A C 1
ATOM 2704 O O . ASP A 1 338 ? -33.150 -9.860 28.486 1.00 88.38 338 ASP A O 1
ATOM 2708 N N . ALA A 1 339 ? -31.674 -9.269 30.050 1.00 93.06 339 ALA A N 1
ATOM 2709 C CA . ALA A 1 339 ? -30.636 -8.961 29.070 1.00 93.06 339 ALA A CA 1
ATOM 2710 C C . ALA A 1 339 ? -30.250 -10.225 28.265 1.00 93.06 339 ALA A C 1
ATOM 2712 O O . ALA A 1 339 ? -30.023 -11.284 28.865 1.00 93.06 339 ALA A O 1
ATOM 2713 N N . PRO A 1 340 ? -30.169 -10.141 26.917 1.00 93.75 340 PRO A N 1
ATOM 2714 C CA . PRO A 1 340 ? -29.766 -11.270 26.088 1.00 93.75 340 PRO A CA 1
ATOM 2715 C C . PRO A 1 340 ? -28.393 -11.799 26.497 1.00 93.75 340 PRO A C 1
ATOM 2717 O O . PRO A 1 340 ? -27.479 -11.017 26.757 1.00 93.75 340 PRO A O 1
ATOM 2720 N N . ARG A 1 341 ? -28.254 -13.123 26.505 1.00 93.94 341 ARG A N 1
ATOM 2721 C CA . ARG A 1 341 ? -26.979 -13.816 26.698 1.00 93.94 341 ARG A CA 1
ATOM 2722 C C . ARG A 1 341 ? -26.535 -14.398 25.370 1.00 93.94 341 ARG A C 1
ATOM 2724 O O . ARG A 1 341 ? -27.341 -15.021 24.679 1.00 93.94 341 ARG A O 1
ATOM 2731 N N . LEU A 1 342 ? -25.291 -14.144 24.995 1.00 92.69 342 LEU A N 1
ATOM 2732 C CA . LEU A 1 342 ? -24.720 -14.607 23.738 1.00 92.69 342 LEU A CA 1
ATOM 2733 C C . LEU A 1 342 ? -23.246 -14.942 23.955 1.00 92.69 342 LEU A C 1
ATOM 2735 O O . LEU A 1 342 ? -22.501 -14.104 24.462 1.00 92.69 342 LEU A O 1
ATOM 2739 N N . GLY A 1 343 ? -22.860 -16.173 23.613 1.00 92.06 343 GLY A N 1
ATOM 2740 C CA . GLY A 1 343 ? -21.549 -16.712 23.974 1.00 92.06 343 GLY A CA 1
ATOM 2741 C C . GLY A 1 343 ? -21.340 -16.673 25.489 1.00 92.06 343 GLY A C 1
ATOM 2742 O O . GLY A 1 343 ? -22.206 -17.117 26.238 1.00 92.06 343 GLY A O 1
ATOM 2743 N N . GLY A 1 344 ? -20.212 -16.110 25.925 1.00 93.12 344 GLY A N 1
ATOM 2744 C CA . GLY A 1 344 ? -19.879 -15.889 27.338 1.00 93.12 344 GLY A CA 1
ATOM 2745 C C . GLY A 1 344 ? -20.270 -14.508 27.881 1.00 93.12 344 GLY A C 1
ATOM 2746 O O . GLY A 1 344 ? -19.659 -14.052 28.852 1.00 93.12 344 GLY A O 1
ATOM 2747 N N . TYR A 1 345 ? -21.223 -13.807 27.250 1.00 97.00 345 TYR A N 1
ATOM 2748 C CA . TYR A 1 345 ? -21.528 -12.404 27.550 1.00 97.00 345 TYR A CA 1
ATOM 2749 C C . TYR A 1 345 ? -23.011 -12.119 27.802 1.00 97.00 345 TYR A C 1
ATOM 2751 O O . TYR A 1 345 ? -23.902 -12.657 27.144 1.00 97.00 345 TYR A O 1
ATOM 2759 N N . VAL A 1 346 ? -23.268 -11.155 28.690 1.00 96.31 346 VAL A N 1
ATOM 2760 C CA . VAL A 1 346 ? -24.567 -10.504 28.889 1.00 96.31 346 VAL A CA 1
ATOM 2761 C C . VAL A 1 346 ? -24.591 -9.180 28.125 1.00 96.31 346 VAL A C 1
ATOM 2763 O O . VAL A 1 346 ? -23.801 -8.272 28.398 1.00 96.31 346 VAL A O 1
ATOM 2766 N N . VAL A 1 347 ? -25.519 -9.032 27.179 1.00 96.44 347 VAL A N 1
ATOM 2767 C CA . VAL A 1 347 ? -25.633 -7.829 26.344 1.00 96.44 347 VAL A CA 1
ATOM 2768 C C . VAL A 1 347 ? -26.509 -6.780 27.023 1.00 96.44 347 VAL A C 1
ATOM 2770 O O . VAL A 1 347 ? -27.731 -6.745 26.871 1.00 96.44 347 VAL A O 1
ATOM 2773 N N . TRP A 1 348 ? -25.860 -5.894 27.775 1.00 93.62 348 TRP A N 1
ATOM 2774 C CA . TRP A 1 348 ? -26.490 -4.768 28.467 1.00 93.62 348 TRP A CA 1
ATOM 2775 C C . TRP A 1 348 ? -27.049 -3.712 27.493 1.00 93.62 348 TRP A C 1
ATOM 2777 O O . TRP A 1 348 ? -28.180 -3.230 27.644 1.00 93.62 348 TRP A O 1
ATOM 2787 N N . GLY A 1 349 ? -26.277 -3.411 26.448 1.00 95.44 349 GLY A N 1
ATOM 2788 C CA . GLY A 1 349 ? -26.536 -2.363 25.468 1.00 95.44 349 GLY A CA 1
ATOM 2789 C C . GLY A 1 349 ? -26.166 -0.955 25.945 1.00 95.44 349 GLY A C 1
ATOM 2790 O O . GLY A 1 349 ? -25.856 -0.715 27.106 1.00 95.44 349 GLY A O 1
ATOM 2791 N N . LEU A 1 350 ? -26.215 0.002 25.020 1.00 96.38 350 LEU A N 1
ATOM 2792 C CA . LEU A 1 350 ? -25.714 1.368 25.216 1.00 96.38 350 LEU A CA 1
ATOM 2793 C C . LEU A 1 350 ? -26.818 2.427 25.294 1.00 96.38 350 LEU A C 1
ATOM 2795 O O . LEU A 1 350 ? -26.543 3.620 25.227 1.00 96.38 350 LEU A O 1
ATOM 2799 N N . ALA A 1 351 ? -28.079 2.022 25.456 1.00 93.62 351 ALA A N 1
ATOM 2800 C CA . ALA A 1 351 ? -29.212 2.952 25.443 1.00 93.62 351 ALA A CA 1
ATOM 2801 C C . ALA A 1 351 ? -29.096 4.066 26.505 1.00 93.62 351 ALA A C 1
ATOM 2803 O O . ALA A 1 351 ? -29.480 5.202 26.239 1.00 93.62 351 ALA A O 1
ATOM 2804 N N . ALA A 1 352 ? -28.534 3.758 27.679 1.00 90.56 352 ALA A N 1
ATOM 2805 C CA . ALA A 1 352 ? -28.354 4.722 28.766 1.00 90.56 352 ALA A CA 1
ATOM 2806 C C . ALA A 1 352 ? -27.277 5.789 28.484 1.00 90.56 352 ALA A C 1
ATOM 2808 O O . ALA A 1 352 ? -27.349 6.869 29.060 1.00 90.56 352 ALA A O 1
ATOM 2809 N N . GLU A 1 353 ? -26.299 5.503 27.614 1.00 92.31 353 GLU A N 1
ATOM 2810 C CA . GLU A 1 353 ? -25.214 6.438 27.268 1.00 92.31 353 GLU A CA 1
ATOM 2811 C C . GLU A 1 353 ? -25.397 7.103 25.900 1.00 92.31 353 GLU A C 1
ATOM 2813 O O . GLU A 1 353 ? -25.065 8.276 25.741 1.00 92.31 353 GLU A O 1
ATOM 2818 N N . ALA A 1 354 ? -25.926 6.372 24.918 1.00 91.94 354 ALA A N 1
ATOM 2819 C CA . ALA A 1 354 ? -26.114 6.863 23.559 1.00 91.94 354 ALA A CA 1
ATOM 2820 C C . ALA A 1 354 ? -27.452 7.595 23.382 1.00 91.94 354 ALA A C 1
ATOM 2822 O O . ALA A 1 354 ? -27.564 8.479 22.542 1.00 91.94 354 ALA A O 1
ATOM 2823 N N . GLY A 1 355 ? -28.476 7.253 24.172 1.00 88.69 355 GLY A N 1
ATOM 2824 C CA . GLY A 1 355 ? -29.829 7.762 23.966 1.00 88.69 355 GLY A CA 1
ATOM 2825 C C . GLY A 1 355 ? -30.443 7.289 22.641 1.00 88.69 355 GLY A C 1
ATOM 2826 O O . GLY A 1 355 ? -30.133 6.207 22.135 1.00 88.69 355 GLY A O 1
ATOM 2827 N N . SER A 1 356 ? -31.365 8.084 22.092 1.00 86.06 356 SER A N 1
ATOM 2828 C CA . SER A 1 356 ? -32.051 7.784 20.826 1.00 86.06 356 SER A CA 1
ATOM 2829 C C . SER A 1 356 ? -31.237 8.152 19.585 1.00 86.06 356 SER A C 1
ATOM 2831 O O . SER A 1 356 ? -31.407 7.521 18.542 1.00 86.06 356 SER A O 1
ATOM 2833 N N . ASP A 1 357 ? -30.380 9.168 19.697 1.00 89.12 357 ASP A N 1
ATOM 2834 C CA . ASP A 1 357 ? -29.562 9.699 18.609 1.00 89.12 357 ASP A CA 1
ATOM 2835 C C . ASP A 1 357 ? -28.097 9.304 18.813 1.00 89.12 357 ASP A C 1
ATOM 2837 O O . ASP A 1 357 ? -27.477 9.634 19.821 1.00 89.12 357 ASP A O 1
ATOM 2841 N N . TRP A 1 358 ? -27.556 8.572 17.846 1.00 93.75 358 TRP A N 1
ATOM 2842 C CA . TRP A 1 358 ? -26.222 7.989 17.933 1.00 93.75 358 TRP A CA 1
ATOM 2843 C C . TRP A 1 358 ? -25.124 8.949 17.486 1.00 93.75 358 TRP A C 1
ATOM 2845 O O . TRP A 1 358 ? -23.981 8.790 17.918 1.00 93.75 358 TRP A O 1
ATOM 2855 N N . ASP A 1 359 ? -25.440 9.962 16.681 1.00 91.50 359 ASP A N 1
ATOM 2856 C CA . ASP A 1 359 ? -24.426 10.863 16.132 1.00 91.50 359 ASP A CA 1
ATOM 2857 C C . ASP A 1 359 ? -23.671 11.636 17.231 1.00 91.50 359 ASP A C 1
ATOM 2859 O O . ASP A 1 359 ? -22.432 11.641 17.208 1.00 91.50 359 ASP A O 1
ATOM 2863 N N . PRO A 1 360 ? -24.336 12.208 18.261 1.00 94.81 360 PRO A N 1
ATOM 2864 C CA . PRO A 1 360 ? -23.648 12.848 19.382 1.00 94.81 360 PRO A CA 1
ATOM 2865 C C . PRO A 1 360 ? -22.753 11.886 20.169 1.00 94.81 360 PRO A C 1
ATOM 2867 O O . PRO A 1 360 ? -21.668 12.268 20.613 1.00 94.81 360 PRO A O 1
ATOM 2870 N N . TYR A 1 361 ? -23.186 10.634 20.329 1.00 95.75 361 TYR A N 1
ATOM 2871 C CA . TYR A 1 361 ? -22.428 9.603 21.033 1.00 95.75 361 TYR A CA 1
ATOM 2872 C C . TYR A 1 361 ? -21.153 9.218 20.267 1.00 95.75 361 TYR A C 1
ATOM 2874 O O . TYR A 1 361 ? -20.052 9.245 20.828 1.00 95.75 361 TYR A O 1
ATOM 2882 N N . LEU A 1 362 ? -21.274 8.952 18.963 1.00 94.75 362 LEU A N 1
ATOM 2883 C CA . LEU A 1 362 ? -20.139 8.641 18.091 1.00 94.75 362 LEU A CA 1
ATOM 2884 C C . LEU A 1 362 ? -19.168 9.826 17.986 1.00 94.75 362 LEU A C 1
ATOM 2886 O O . LEU A 1 362 ? -17.948 9.640 18.014 1.00 94.75 362 LEU A O 1
ATOM 2890 N N . LEU A 1 363 ? -19.684 11.058 17.935 1.00 92.44 363 LEU A N 1
ATOM 2891 C CA . LEU A 1 363 ? -18.864 12.269 17.962 1.00 92.44 363 LEU A CA 1
ATOM 2892 C C . LEU A 1 363 ? -18.117 12.424 19.298 1.00 92.44 363 LEU A C 1
ATOM 2894 O O . LEU A 1 363 ? -16.923 12.739 19.299 1.00 92.44 363 LEU A O 1
ATOM 2898 N N . ARG A 1 364 ? -18.775 12.157 20.437 1.00 96.75 364 ARG A N 1
ATOM 2899 C CA . ARG A 1 364 ? -18.142 12.154 21.771 1.00 96.75 364 ARG A CA 1
ATOM 2900 C C . ARG A 1 364 ? -16.992 11.145 21.822 1.00 96.75 364 ARG A C 1
ATOM 2902 O O . ARG A 1 364 ? -15.913 11.500 22.300 1.00 96.75 364 ARG A O 1
ATOM 2909 N N . LEU A 1 365 ? -17.184 9.937 21.284 1.00 97.44 365 LEU A N 1
ATOM 2910 C CA . LEU A 1 365 ? -16.134 8.915 21.178 1.00 97.44 365 LEU A CA 1
ATOM 2911 C C . LEU A 1 365 ? -14.948 9.376 20.320 1.00 97.44 365 LEU A C 1
ATOM 2913 O O . LEU A 1 365 ? -13.816 9.355 20.803 1.00 97.44 365 LEU A O 1
ATOM 2917 N N . ARG A 1 366 ? -15.184 9.864 19.094 1.00 95.81 366 ARG A N 1
ATOM 2918 C CA . ARG A 1 366 ? -14.113 10.369 18.204 1.00 95.81 366 ARG A CA 1
ATOM 2919 C C . ARG A 1 366 ? -13.306 11.498 18.840 1.00 95.81 366 ARG A C 1
ATOM 2921 O O . ARG A 1 366 ? -12.077 11.512 18.758 1.00 95.81 366 ARG A O 1
ATOM 2928 N N . ASN A 1 367 ? -13.984 12.413 19.531 1.00 95.00 367 ASN A N 1
ATOM 2929 C CA . ASN A 1 367 ? -13.335 13.509 20.249 1.00 95.00 367 ASN A CA 1
ATOM 2930 C C . ASN A 1 367 ? -12.470 13.000 21.409 1.00 95.00 367 ASN A C 1
ATOM 2932 O O . ASN A 1 367 ? -11.375 13.519 21.635 1.00 95.00 367 ASN A O 1
ATOM 2936 N N . ARG A 1 368 ? -12.924 11.968 22.135 1.00 97.31 368 ARG A N 1
ATOM 2937 C CA . ARG A 1 368 ? -12.115 11.319 23.176 1.00 97.31 368 ARG A CA 1
ATOM 2938 C C . ARG A 1 368 ? -10.898 10.615 22.581 1.00 97.31 368 ARG A C 1
ATOM 2940 O O . ARG A 1 368 ? -9.801 10.859 23.072 1.00 97.31 368 ARG A O 1
ATOM 2947 N N . ILE A 1 369 ? -11.055 9.862 21.492 1.00 97.44 369 ILE A N 1
ATOM 2948 C CA . ILE A 1 369 ? -9.941 9.213 20.779 1.00 97.44 369 ILE A CA 1
ATOM 2949 C C . ILE A 1 369 ? -8.902 10.254 20.343 1.00 97.44 369 ILE A C 1
ATOM 2951 O O . ILE A 1 369 ? -7.733 10.143 20.714 1.00 97.44 369 ILE A O 1
ATOM 2955 N N . ALA A 1 370 ? -9.328 11.320 19.655 1.00 92.25 370 ALA A N 1
ATOM 2956 C CA . ALA A 1 370 ? -8.444 12.399 19.204 1.00 92.25 370 ALA A CA 1
ATOM 2957 C C . ALA A 1 370 ? -7.691 13.073 20.359 1.00 92.25 370 ALA A C 1
ATOM 2959 O O . ALA A 1 370 ? -6.523 13.446 20.221 1.00 92.25 370 ALA A O 1
ATOM 2960 N N . ALA A 1 371 ? -8.362 13.287 21.494 1.00 95.56 371 ALA A N 1
ATOM 2961 C CA . ALA A 1 371 ? -7.783 13.966 22.648 1.00 95.56 371 ALA A CA 1
ATOM 2962 C C . ALA A 1 371 ? -6.804 13.077 23.430 1.00 95.56 371 ALA A C 1
ATOM 2964 O O . ALA A 1 371 ? -5.830 13.592 23.982 1.00 95.56 371 ALA A O 1
ATOM 2965 N N . ARG A 1 372 ? -7.063 11.766 23.479 1.00 97.00 372 ARG A N 1
ATOM 2966 C CA . ARG A 1 372 ? -6.396 10.814 24.378 1.00 97.00 372 ARG A CA 1
ATOM 2967 C C . ARG A 1 372 ? -5.358 9.936 23.697 1.00 97.00 372 ARG A C 1
ATOM 2969 O O . ARG A 1 372 ? -4.525 9.381 24.399 1.00 97.00 372 ARG A O 1
ATOM 2976 N N . ILE A 1 373 ? -5.371 9.806 22.375 1.00 98.12 373 ILE A N 1
ATOM 2977 C CA . ILE A 1 373 ? -4.413 8.973 21.643 1.00 98.12 373 ILE A CA 1
ATOM 2978 C C . ILE A 1 373 ? -3.631 9.854 20.673 1.00 98.12 373 ILE A C 1
ATOM 2980 O O . ILE A 1 373 ? -4.226 10.560 19.856 1.00 98.12 373 ILE A O 1
ATOM 2984 N N . LYS A 1 374 ? -2.295 9.848 20.784 1.00 95.75 374 LYS A N 1
ATOM 2985 C CA . LYS A 1 374 ? -1.401 10.605 19.893 1.00 95.75 374 LYS A CA 1
ATOM 2986 C C . LYS A 1 374 ? -0.391 9.695 19.192 1.00 95.75 374 LYS A C 1
ATOM 2988 O O . LYS A 1 374 ? 0.157 8.812 19.848 1.00 95.75 374 LYS A O 1
ATOM 2993 N N . PRO A 1 375 ? -0.087 9.938 17.904 1.00 94.12 375 PRO A N 1
ATOM 2994 C CA . PRO A 1 375 ? -0.724 10.921 17.009 1.00 94.12 375 PRO A CA 1
ATOM 2995 C C . PRO A 1 375 ? -2.209 10.586 16.754 1.00 94.12 375 PRO A C 1
ATOM 2997 O O . PRO A 1 375 ? -2.654 9.519 17.162 1.00 94.12 375 PRO A O 1
ATOM 3000 N N . ASP A 1 376 ? -2.983 11.489 16.133 1.00 89.69 376 ASP A N 1
ATOM 3001 C CA . ASP A 1 376 ? -4.432 11.269 15.942 1.00 89.69 376 ASP A CA 1
ATOM 3002 C C . ASP A 1 376 ? -4.698 9.907 15.281 1.00 89.69 376 ASP A C 1
ATOM 3004 O O . ASP A 1 376 ? -4.078 9.558 14.265 1.00 89.69 376 ASP A O 1
ATOM 3008 N N . ALA A 1 377 ? -5.573 9.137 15.923 1.00 92.00 377 ALA A N 1
ATOM 3009 C CA . ALA A 1 377 ? -5.882 7.754 15.610 1.00 92.00 377 ALA A CA 1
ATOM 3010 C C . ALA A 1 377 ? -7.200 7.581 14.847 1.00 92.00 377 ALA A C 1
ATOM 3012 O O . ALA A 1 377 ? -7.457 6.482 14.368 1.00 92.00 377 ALA A O 1
ATOM 3013 N N . ASN A 1 378 ? -8.023 8.624 14.685 1.00 86.94 378 ASN A N 1
ATOM 3014 C CA . ASN A 1 378 ? -9.357 8.475 14.086 1.00 86.94 378 ASN A CA 1
ATOM 3015 C C . ASN A 1 378 ? -9.340 7.890 12.666 1.00 86.94 378 ASN A C 1
ATOM 3017 O O . ASN A 1 378 ? -10.267 7.191 12.285 1.00 86.94 378 ASN A O 1
ATOM 3021 N N . HIS A 1 379 ? -8.274 8.104 11.891 1.00 81.69 379 HIS A N 1
ATOM 3022 C CA . HIS A 1 379 ? -8.135 7.492 10.562 1.00 81.69 379 HIS A CA 1
ATOM 3023 C C . HIS A 1 379 ? -8.035 5.956 10.594 1.00 81.69 379 HIS A C 1
ATOM 3025 O O . HIS A 1 379 ? -8.284 5.294 9.588 1.00 81.69 379 HIS A O 1
ATOM 3031 N N . TYR A 1 380 ? -7.690 5.384 11.744 1.00 85.75 380 TYR A N 1
ATOM 3032 C CA . TYR A 1 380 ? -7.516 3.949 11.952 1.00 85.75 380 TYR A CA 1
ATOM 3033 C C . TYR A 1 380 ? -8.682 3.316 12.714 1.00 85.75 380 TYR A C 1
ATOM 3035 O O . TYR A 1 380 ? -8.658 2.109 12.929 1.00 85.75 380 TYR A O 1
ATOM 3043 N N . VAL A 1 381 ? -9.678 4.102 13.133 1.00 89.50 381 VAL A N 1
ATOM 3044 C CA . VAL A 1 381 ? -10.770 3.627 13.986 1.00 89.50 381 VAL A CA 1
ATOM 3045 C C . VAL A 1 381 ? -12.114 3.897 13.324 1.00 89.50 381 VAL A C 1
ATOM 3047 O O . VAL A 1 381 ? -12.519 5.048 13.163 1.00 89.50 381 VAL A O 1
ATOM 3050 N N . ASP A 1 382 ? -12.824 2.822 13.008 1.00 90.38 382 ASP A N 1
ATOM 3051 C CA . ASP A 1 382 ? -14.196 2.862 12.517 1.00 90.38 382 ASP A CA 1
ATOM 3052 C C . ASP A 1 382 ? -15.155 2.566 13.679 1.00 90.38 382 ASP A C 1
ATOM 3054 O O . ASP A 1 382 ? -14.902 1.682 14.499 1.00 90.38 382 ASP A O 1
ATOM 3058 N N . LEU A 1 383 ? -16.238 3.341 13.778 1.00 92.19 383 LEU A N 1
ATOM 3059 C CA . LEU A 1 383 ? -17.257 3.208 14.820 1.00 92.19 383 LEU A CA 1
ATOM 3060 C C . LEU A 1 383 ? -18.598 2.937 14.147 1.00 92.19 383 LEU A C 1
ATOM 3062 O O . LEU A 1 383 ? -19.082 3.786 13.395 1.00 92.19 383 LEU A O 1
ATOM 3066 N N . ASP A 1 384 ? -19.198 1.793 14.446 1.00 92.00 384 ASP A N 1
ATOM 3067 C CA . ASP A 1 384 ? -20.459 1.361 13.861 1.00 92.00 384 ASP A CA 1
ATOM 3068 C C . ASP A 1 384 ? -21.496 1.061 14.942 1.00 92.00 384 ASP A C 1
ATOM 3070 O O . ASP A 1 384 ? -21.211 0.446 15.971 1.00 92.00 384 ASP A O 1
ATOM 3074 N N . ARG A 1 385 ? -22.736 1.477 14.685 1.00 93.62 385 ARG A N 1
ATOM 3075 C CA . ARG A 1 385 ? -23.892 1.050 15.473 1.00 93.62 385 ARG A CA 1
ATOM 3076 C C . ARG A 1 385 ? -24.325 -0.335 15.011 1.00 93.62 385 ARG A C 1
ATOM 3078 O O . ARG A 1 385 ? -24.544 -0.540 13.822 1.00 93.62 385 ARG A O 1
ATOM 3085 N N . ASP A 1 386 ? -24.563 -1.221 15.967 1.00 94.19 386 ASP A N 1
ATOM 3086 C CA . ASP A 1 386 ? -25.155 -2.537 15.734 1.00 94.19 386 ASP A CA 1
ATOM 3087 C C . ASP A 1 386 ? -26.142 -2.887 16.870 1.00 94.19 386 ASP A C 1
ATOM 3089 O O . ASP A 1 386 ? -26.515 -2.026 17.682 1.00 94.19 386 ASP A O 1
ATOM 3093 N N . GLY A 1 387 ? -26.605 -4.132 16.953 1.00 92.19 387 GLY A N 1
ATOM 3094 C CA . GLY A 1 387 ? -27.483 -4.593 18.020 1.00 92.19 387 GLY A CA 1
ATOM 3095 C C . GLY A 1 387 ? -27.511 -6.107 18.203 1.00 92.19 387 GLY A C 1
ATOM 3096 O O . GLY A 1 387 ? -27.325 -6.883 17.273 1.00 92.19 387 GLY A O 1
ATOM 3097 N N . VAL A 1 388 ? -27.828 -6.528 19.427 1.00 91.69 388 VAL A N 1
ATOM 3098 C CA . VAL A 1 388 ? -28.209 -7.912 19.737 1.00 91.69 388 VAL A CA 1
ATOM 3099 C C . VAL A 1 388 ? -29.652 -7.894 20.228 1.00 91.69 388 VAL A C 1
ATOM 3101 O O . VAL A 1 388 ? -29.968 -7.381 21.307 1.00 91.69 388 VAL A O 1
ATOM 3104 N N . GLY A 1 389 ? -30.565 -8.402 19.401 1.00 88.94 389 GLY A N 1
ATOM 3105 C CA . GLY A 1 389 ? -32.000 -8.261 19.642 1.00 88.94 389 GLY A CA 1
ATOM 3106 C C . GLY A 1 389 ? -32.415 -6.785 19.670 1.00 88.94 389 GLY A C 1
ATOM 3107 O O . GLY A 1 389 ? -32.278 -6.078 18.678 1.00 88.94 389 GLY A O 1
ATOM 3108 N N . LYS A 1 390 ? -32.928 -6.309 20.812 1.00 90.94 390 LYS A N 1
ATOM 3109 C CA . LYS A 1 390 ? -33.346 -4.903 21.005 1.00 90.94 390 LYS A CA 1
ATOM 3110 C C . LYS A 1 390 ? -32.301 -4.041 21.723 1.00 90.94 390 LYS A C 1
ATOM 3112 O O . LYS A 1 390 ? -32.571 -2.876 22.010 1.00 90.94 390 LYS A O 1
ATOM 3117 N N . ARG A 1 391 ? -31.141 -4.606 22.071 1.00 94.88 391 ARG A N 1
ATOM 3118 C CA . ARG A 1 391 ? -30.087 -3.909 22.818 1.00 94.88 391 ARG A CA 1
ATOM 3119 C C . ARG A 1 391 ? -29.063 -3.359 21.830 1.00 94.88 391 ARG A C 1
ATOM 3121 O O . ARG A 1 391 ? -28.413 -4.156 21.153 1.00 94.88 391 ARG A O 1
ATOM 3128 N N . PRO A 1 392 ? -28.930 -2.030 21.706 1.00 96.25 392 PRO A N 1
ATOM 3129 C CA . PRO A 1 392 ? -28.006 -1.466 20.743 1.00 96.25 392 PRO A CA 1
ATOM 3130 C C . PRO A 1 392 ? -26.585 -1.484 21.316 1.00 96.25 392 PRO A C 1
ATOM 3132 O O . PRO A 1 392 ? -26.394 -1.241 22.509 1.00 96.25 392 PRO A O 1
ATOM 3135 N N . VAL A 1 393 ? -25.602 -1.771 20.472 1.00 97.12 393 VAL A N 1
ATOM 3136 C CA . VAL A 1 393 ? -24.181 -1.890 20.830 1.00 97.12 393 VAL A CA 1
ATOM 3137 C C . VAL A 1 393 ? -23.335 -1.090 19.843 1.00 97.12 393 VAL A C 1
ATOM 3139 O O . VAL A 1 393 ? -23.811 -0.725 18.766 1.00 97.12 393 VAL A O 1
ATOM 3142 N N . CYS A 1 394 ? -22.096 -0.782 20.216 1.00 97.19 394 CYS A N 1
ATOM 3143 C CA . CYS A 1 394 ? -21.146 -0.115 19.328 1.00 97.19 394 CYS A CA 1
ATOM 3144 C C . CYS A 1 394 ? -20.009 -1.082 18.994 1.00 97.19 394 CYS A C 1
ATOM 3146 O O . CYS A 1 394 ? -19.372 -1.629 19.897 1.00 97.19 394 CYS A O 1
ATOM 3148 N N . VAL A 1 395 ? -19.772 -1.290 17.703 1.00 96.12 395 VAL A N 1
ATOM 3149 C CA . VAL A 1 395 ? -18.647 -2.062 17.179 1.00 96.12 395 VAL A CA 1
ATOM 3150 C C . VAL A 1 395 ? -17.556 -1.073 16.795 1.00 96.12 395 VAL A C 1
ATOM 3152 O O . VAL A 1 395 ? -17.746 -0.223 15.927 1.00 96.12 395 VAL A O 1
ATOM 3155 N N . ILE A 1 396 ? -16.410 -1.168 17.459 1.00 96.25 396 ILE A N 1
ATOM 3156 C CA . ILE A 1 396 ? -15.238 -0.338 17.187 1.00 96.25 396 ILE A CA 1
ATOM 3157 C C . ILE A 1 396 ? -14.213 -1.206 16.475 1.00 96.25 396 ILE A C 1
ATOM 3159 O O . ILE A 1 396 ? -13.650 -2.113 17.082 1.00 96.25 396 ILE A O 1
ATOM 3163 N N . THR A 1 397 ? -13.941 -0.918 15.210 1.00 93.81 397 THR A N 1
ATOM 3164 C CA . THR A 1 397 ? -12.915 -1.626 14.438 1.00 93.81 397 THR A CA 1
ATOM 3165 C C . THR A 1 397 ? -11.646 -0.789 14.395 1.00 93.81 397 THR A C 1
ATOM 3167 O O . THR A 1 397 ? -11.666 0.361 13.962 1.00 93.81 397 THR A O 1
ATOM 3170 N N . VAL A 1 398 ? -10.532 -1.360 14.849 1.00 93.44 398 VAL A N 1
ATOM 3171 C CA . VAL A 1 398 ? -9.217 -0.717 14.904 1.00 93.44 398 VAL A CA 1
ATOM 3172 C C . VAL A 1 398 ? -8.301 -1.368 13.875 1.00 93.44 398 VAL A C 1
ATOM 3174 O O . VAL A 1 398 ? -7.942 -2.539 13.993 1.00 93.44 398 VAL A O 1
ATOM 3177 N N . ARG A 1 399 ? -7.890 -0.598 12.869 1.00 84.94 399 ARG A N 1
ATOM 3178 C CA . ARG A 1 399 ? -6.939 -1.030 11.841 1.00 84.94 399 ARG A CA 1
ATOM 3179 C C . ARG A 1 399 ? -5.508 -0.826 12.322 1.00 84.94 399 ARG A C 1
ATOM 3181 O O . ARG A 1 399 ? -5.164 0.255 12.802 1.00 84.94 399 ARG A O 1
ATOM 3188 N N . ALA A 1 400 ? -4.662 -1.839 12.148 1.00 82.50 400 ALA A N 1
ATOM 3189 C CA . ALA A 1 400 ? -3.236 -1.680 12.386 1.00 82.50 400 ALA A CA 1
ATOM 3190 C C . ALA A 1 400 ? -2.654 -0.636 11.412 1.00 82.50 400 ALA A C 1
ATOM 3192 O O . ALA A 1 400 ? -2.963 -0.669 10.216 1.00 82.50 400 ALA A O 1
ATOM 3193 N N . PRO A 1 401 ? -1.814 0.301 11.881 1.00 80.62 401 PRO A N 1
ATOM 3194 C CA . PRO A 1 401 ? -1.037 1.145 10.991 1.00 80.62 401 PRO A CA 1
ATOM 3195 C C . PRO A 1 401 ? -0.044 0.283 10.210 1.00 80.62 401 PRO A C 1
ATOM 3197 O O . PRO A 1 401 ? 0.502 -0.684 10.741 1.00 80.62 401 PRO A O 1
ATOM 3200 N N . HIS A 1 402 ? 0.245 0.669 8.969 1.00 69.25 402 HIS A N 1
ATOM 3201 C CA . HIS A 1 402 ? 1.348 0.063 8.233 1.00 69.25 402 HIS A CA 1
ATOM 3202 C C . HIS A 1 402 ? 2.673 0.339 8.961 1.00 69.25 402 HIS A C 1
ATOM 3204 O O . HIS A 1 402 ? 2.906 1.456 9.436 1.00 69.25 402 HIS A O 1
ATOM 3210 N N . ARG A 1 403 ? 3.528 -0.682 9.076 1.00 73.56 403 ARG A N 1
ATOM 3211 C CA . ARG A 1 403 ? 4.826 -0.587 9.749 1.00 73.56 403 ARG A CA 1
ATOM 3212 C C . ARG A 1 403 ? 5.918 -1.032 8.797 1.00 73.56 403 ARG A C 1
ATOM 3214 O O . ARG A 1 403 ? 6.007 -2.204 8.471 1.00 73.56 403 ARG A O 1
ATOM 3221 N N . SER A 1 404 ? 6.752 -0.086 8.396 1.00 59.62 404 SER A N 1
ATOM 3222 C CA . SER A 1 404 ? 8.019 -0.332 7.714 1.00 59.62 404 SER A CA 1
ATOM 3223 C C . SER A 1 404 ? 9.139 0.388 8.483 1.00 59.62 404 SER A C 1
ATOM 3225 O O . SER A 1 404 ? 8.833 1.306 9.254 1.00 59.62 404 SER A O 1
ATOM 3227 N N . PRO A 1 405 ? 10.423 0.025 8.296 1.00 52.03 405 PRO A N 1
ATOM 3228 C CA . PRO A 1 405 ? 11.575 0.641 8.963 1.00 52.03 405 PRO A CA 1
ATOM 3229 C C . PRO A 1 405 ? 11.594 2.162 8.896 1.00 52.03 405 PRO A C 1
ATOM 3231 O O . PRO A 1 405 ? 12.108 2.812 9.801 1.00 52.03 405 PRO A O 1
ATOM 3234 N N . ALA A 1 406 ? 10.979 2.729 7.867 1.00 45.34 406 ALA A N 1
ATOM 3235 C CA . ALA A 1 406 ? 10.990 4.154 7.622 1.00 45.34 406 ALA A CA 1
ATOM 3236 C C . ALA A 1 406 ? 9.625 4.848 7.803 1.00 45.34 406 ALA A C 1
ATOM 3238 O O . ALA A 1 406 ? 9.566 6.075 7.845 1.00 45.34 406 ALA A O 1
ATOM 3239 N N . ALA A 1 407 ? 8.531 4.096 7.993 1.00 60.47 407 ALA A N 1
ATOM 3240 C CA . ALA A 1 407 ? 7.190 4.654 8.210 1.00 60.47 407 ALA A CA 1
ATOM 3241 C C . ALA A 1 407 ? 6.443 4.062 9.422 1.00 60.47 407 ALA A C 1
ATOM 3243 O O . ALA A 1 407 ? 5.221 4.188 9.521 1.00 60.47 407 ALA A O 1
ATOM 3244 N N . ALA A 1 408 ? 7.146 3.428 10.367 1.00 71.12 408 ALA A N 1
ATOM 3245 C CA . ALA A 1 408 ? 6.525 2.850 11.555 1.00 71.12 408 ALA A CA 1
ATOM 3246 C C . ALA A 1 408 ? 5.839 3.926 12.416 1.00 71.12 408 ALA A C 1
ATOM 3248 O O . ALA A 1 408 ? 6.482 4.749 13.074 1.00 71.12 408 ALA A O 1
ATOM 3249 N N . ARG A 1 409 ? 4.502 3.906 12.426 1.00 84.31 409 ARG A N 1
ATOM 3250 C CA . ARG A 1 409 ? 3.686 4.803 13.248 1.00 84.31 409 ARG A CA 1
ATOM 3251 C C . ARG A 1 409 ? 3.273 4.112 14.540 1.00 84.31 409 ARG A C 1
ATOM 3253 O O . ARG A 1 409 ? 2.691 3.032 14.527 1.00 84.31 409 ARG A O 1
ATOM 3260 N N . TRP A 1 410 ? 3.543 4.794 15.645 1.00 93.81 410 TRP A N 1
ATOM 3261 C CA . TRP A 1 410 ? 3.342 4.303 17.002 1.00 93.81 410 TRP A CA 1
ATOM 3262 C C . TRP A 1 410 ? 2.451 5.258 17.783 1.00 93.81 410 TRP A C 1
ATOM 3264 O O . TRP A 1 410 ? 2.577 6.477 17.644 1.00 93.81 410 TRP A O 1
ATOM 3274 N N . PHE A 1 411 ? 1.563 4.706 18.603 1.00 96.62 411 PHE A N 1
ATOM 3275 C CA . PHE A 1 411 ? 0.533 5.456 19.309 1.00 96.62 411 PHE A CA 1
ATOM 3276 C C . PHE A 1 411 ? 0.753 5.432 20.818 1.00 96.62 411 PHE A C 1
ATOM 3278 O O . PHE A 1 411 ? 1.226 4.456 21.396 1.00 96.62 411 PHE A O 1
ATOM 3285 N N . TRP A 1 412 ? 0.390 6.536 21.454 1.00 98.06 412 TRP A N 1
ATOM 3286 C CA . TRP A 1 412 ? 0.538 6.766 22.881 1.00 98.06 412 TRP A CA 1
ATOM 3287 C C . TRP A 1 412 ? -0.795 7.200 23.465 1.00 98.06 412 TRP A C 1
ATOM 3289 O O . TRP A 1 412 ? -1.457 8.092 22.931 1.00 98.06 412 TRP A O 1
ATOM 3299 N N . HIS A 1 413 ? -1.171 6.582 24.578 1.00 98.06 413 HIS A N 1
ATOM 3300 C CA . HIS A 1 413 ? -2.354 6.951 25.345 1.00 98.06 413 HIS A CA 1
ATOM 3301 C C . HIS A 1 413 ? -1.982 8.007 26.395 1.00 98.06 413 HIS A C 1
ATOM 3303 O O . HIS A 1 413 ? -1.012 7.832 27.123 1.00 98.06 413 HIS A O 1
ATOM 3309 N N . TYR A 1 414 ? -2.764 9.080 26.488 1.00 96.06 414 TYR A N 1
ATOM 3310 C CA . TYR A 1 414 ? -2.650 10.176 27.449 1.00 96.06 414 TYR A CA 1
ATOM 3311 C C . TYR A 1 414 ? -3.840 10.136 28.425 1.00 96.06 414 TYR A C 1
ATOM 3313 O O . TYR A 1 414 ? -4.904 10.679 28.093 1.00 96.06 414 TYR A O 1
ATOM 3321 N N . PRO A 1 415 ? -3.672 9.522 29.613 1.00 92.81 415 PRO A N 1
ATOM 3322 C CA . PRO A 1 415 ? -4.756 9.302 30.572 1.00 92.81 415 PRO A CA 1
ATOM 3323 C C . PRO A 1 415 ? -5.421 10.588 31.072 1.00 92.81 415 PRO A C 1
ATOM 3325 O O . PRO A 1 415 ? -4.902 11.706 30.923 1.00 92.81 415 PRO A O 1
ATOM 3328 N N . ALA A 1 416 ? -6.594 10.457 31.691 1.00 89.81 416 ALA A N 1
ATOM 3329 C CA . ALA A 1 416 ? -7.221 11.549 32.428 1.00 89.81 416 ALA A CA 1
ATOM 3330 C C . ALA A 1 416 ? -6.307 12.125 33.511 1.00 89.81 416 ALA A C 1
ATOM 3332 O O . ALA A 1 416 ? -5.509 11.430 34.132 1.00 89.81 416 ALA A O 1
ATOM 3333 N N . LYS A 1 417 ? -6.429 13.441 33.747 1.00 85.38 417 LYS A N 1
ATOM 3334 C CA . LYS A 1 417 ? -5.820 14.035 34.938 1.00 85.38 417 LYS A CA 1
ATOM 3335 C C . LYS A 1 417 ? -6.434 13.366 36.159 1.00 85.38 417 LYS A C 1
ATOM 3337 O O . LYS A 1 417 ? -7.656 13.216 36.226 1.00 85.38 417 LYS A O 1
ATOM 3342 N N . LYS A 1 418 ? -5.597 13.025 37.133 1.00 79.25 418 LYS A N 1
ATOM 3343 C CA . LYS A 1 418 ? -6.070 12.506 38.415 1.00 79.25 418 LYS A CA 1
ATOM 3344 C C . LYS A 1 418 ? -6.861 13.588 39.156 1.00 79.25 418 LYS A C 1
ATOM 3346 O O . LYS A 1 418 ? -6.737 14.782 38.871 1.00 79.25 418 LYS A O 1
ATOM 3351 N N . ARG A 1 419 ? -7.688 13.170 40.122 1.00 72.88 419 ARG A N 1
ATOM 3352 C CA . ARG A 1 419 ? -8.513 14.082 40.943 1.00 72.88 419 ARG A CA 1
ATOM 3353 C C . ARG A 1 419 ? -7.684 15.111 41.721 1.00 72.88 419 ARG A C 1
ATOM 3355 O O . ARG A 1 419 ? -8.188 16.188 42.007 1.00 72.88 419 ARG A O 1
ATOM 3362 N N . ASP A 1 420 ? -6.427 14.796 42.022 1.00 80.00 420 ASP A N 1
ATOM 3363 C CA . ASP A 1 420 ? -5.457 15.694 42.663 1.00 80.00 420 ASP A CA 1
ATOM 3364 C C . ASP A 1 420 ? -4.814 16.709 41.691 1.00 80.00 420 ASP A C 1
ATOM 3366 O O . ASP A 1 420 ? -3.956 17.498 42.080 1.00 80.00 420 ASP A O 1
ATOM 3370 N N . GLY A 1 421 ? -5.220 16.700 40.416 1.00 78.19 421 GLY A N 1
ATOM 3371 C CA . GLY A 1 421 ? -4.713 17.589 39.375 1.00 78.19 421 GLY A CA 1
ATOM 3372 C C . GLY A 1 421 ? -3.391 17.143 38.745 1.00 78.19 421 GLY A C 1
ATOM 3373 O O . GLY A 1 421 ? -2.944 17.785 37.786 1.00 78.19 421 GLY A O 1
ATOM 3374 N N . THR A 1 422 ? -2.784 16.049 39.217 1.00 80.25 422 THR A N 1
ATOM 3375 C CA . THR A 1 422 ? -1.542 15.526 38.642 1.00 80.25 422 THR A CA 1
ATOM 3376 C C . THR A 1 422 ? -1.792 14.977 37.235 1.00 80.25 422 THR A C 1
ATOM 3378 O O . THR A 1 422 ? -2.786 14.298 36.953 1.00 80.25 422 THR A O 1
ATOM 3381 N N . LYS A 1 423 ? -0.902 15.341 36.303 1.00 77.12 423 LYS A N 1
ATOM 3382 C CA . LYS A 1 423 ? -0.893 14.786 34.946 1.00 77.12 423 LYS A CA 1
ATOM 3383 C C . LYS A 1 423 ? -0.065 13.512 34.959 1.00 77.12 423 LYS A C 1
ATOM 3385 O O . LYS A 1 423 ? 1.119 13.561 35.280 1.00 77.12 423 LYS A O 1
ATOM 3390 N N . GLU A 1 424 ? -0.684 12.406 34.580 1.00 84.69 424 GLU A N 1
ATOM 3391 C CA . GLU A 1 424 ? 0.037 11.177 34.278 1.00 84.69 424 GLU A CA 1
ATOM 3392 C C . GLU A 1 424 ? 0.692 11.292 32.891 1.00 84.69 424 GLU A C 1
ATOM 3394 O O . GLU A 1 424 ? 0.197 12.009 32.014 1.00 84.69 424 GLU A O 1
ATOM 3399 N N . GLY A 1 425 ? 1.860 10.667 32.725 1.00 88.94 425 GLY A N 1
ATOM 3400 C CA . GLY A 1 425 ? 2.606 10.692 31.468 1.00 88.94 425 GLY A CA 1
ATOM 3401 C C . GLY A 1 425 ? 1.922 9.882 30.358 1.00 88.94 425 GLY A C 1
ATOM 3402 O O . GLY A 1 425 ? 0.940 9.184 30.607 1.00 88.94 425 GLY A O 1
ATOM 3403 N N . PRO A 1 426 ? 2.426 9.957 29.115 1.00 96.06 426 PRO A N 1
ATOM 3404 C CA . PRO A 1 426 ? 1.953 9.097 28.038 1.00 96.06 426 PRO A CA 1
ATOM 3405 C C . PRO A 1 426 ? 2.334 7.637 28.290 1.00 96.06 426 PRO A C 1
ATOM 3407 O O . PRO A 1 426 ? 3.451 7.339 28.708 1.00 96.06 426 PRO A O 1
ATOM 3410 N N . HIS A 1 427 ? 1.414 6.721 28.005 1.00 97.44 427 HIS A N 1
ATOM 3411 C CA . HIS A 1 427 ? 1.605 5.282 28.163 1.00 97.44 427 HIS A CA 1
ATOM 3412 C C . HIS A 1 427 ? 1.622 4.594 26.796 1.00 97.44 427 HIS A C 1
ATOM 3414 O O . HIS A 1 427 ? 0.768 4.864 25.942 1.00 97.44 427 HIS A O 1
ATOM 3420 N N . PHE A 1 428 ? 2.577 3.682 26.610 1.00 97.81 428 PHE A N 1
ATOM 3421 C CA . PHE A 1 428 ? 2.656 2.815 25.441 1.00 97.81 428 PHE A CA 1
ATOM 3422 C C . PHE A 1 428 ? 2.009 1.470 25.768 1.00 97.81 428 PHE A C 1
ATOM 3424 O O . PHE A 1 428 ? 2.507 0.718 26.605 1.00 97.81 428 PHE A O 1
ATOM 3431 N N . TRP A 1 429 ? 0.872 1.194 25.137 1.00 98.06 429 TRP A N 1
ATOM 3432 C CA . TRP A 1 429 ? 0.107 -0.034 25.345 1.00 98.06 429 TRP A CA 1
ATOM 3433 C C . TRP A 1 429 ? 0.230 -0.936 24.130 1.00 98.06 429 TRP A C 1
ATOM 3435 O O . TRP A 1 429 ? 0.203 -0.437 23.009 1.00 98.06 429 TRP A O 1
ATOM 3445 N N . VAL A 1 430 ? 0.306 -2.246 24.351 1.00 95.81 430 VAL A N 1
ATOM 3446 C CA . VAL A 1 430 ? 0.305 -3.263 23.290 1.00 95.81 430 VAL A CA 1
ATOM 3447 C C . VAL A 1 430 ? -0.656 -4.394 23.654 1.00 95.81 430 VAL A C 1
ATOM 3449 O O . VAL A 1 430 ? -0.811 -4.717 24.836 1.00 95.81 430 VAL A O 1
ATOM 3452 N N . ARG A 1 431 ? -1.326 -4.975 22.654 1.00 93.88 431 ARG A N 1
ATOM 3453 C CA . ARG A 1 431 ? -2.128 -6.197 22.819 1.00 93.88 431 ARG A CA 1
ATOM 3454 C C . ARG A 1 431 ? -1.221 -7.424 22.687 1.00 93.88 431 ARG A C 1
ATOM 3456 O O . ARG A 1 431 ? -0.552 -7.588 21.671 1.00 93.88 431 ARG A O 1
ATOM 3463 N N . GLU A 1 432 ? -1.222 -8.274 23.708 1.00 88.06 432 GLU A N 1
ATOM 3464 C CA . GLU A 1 432 ? -0.517 -9.559 23.745 1.00 88.06 432 GLU A CA 1
ATOM 3465 C C . GLU A 1 432 ? -1.498 -10.641 24.210 1.00 88.06 432 GLU A C 1
ATOM 3467 O O . GLU A 1 432 ? -1.896 -10.686 25.379 1.00 88.06 432 GLU A O 1
ATOM 3472 N N . GLY A 1 433 ? -1.942 -11.491 23.279 1.00 87.19 433 GLY A N 1
ATOM 3473 C CA . GLY A 1 433 ? -3.004 -12.457 23.555 1.00 87.19 433 GLY A CA 1
ATOM 3474 C C . GLY A 1 433 ? -4.296 -11.743 23.960 1.00 87.19 433 GLY A C 1
ATOM 3475 O O . GLY A 1 433 ? -4.740 -10.817 23.290 1.00 87.19 433 GLY A O 1
ATOM 3476 N N . ASN A 1 434 ? -4.900 -12.132 25.080 1.00 87.88 434 ASN A N 1
ATOM 3477 C CA . ASN A 1 434 ? -6.133 -11.513 25.576 1.00 87.88 434 ASN A CA 1
ATOM 3478 C C . ASN A 1 434 ? -5.906 -10.299 26.502 1.00 87.88 434 ASN A C 1
ATOM 3480 O O . ASN A 1 434 ? -6.838 -9.855 27.171 1.00 87.88 434 ASN A O 1
ATOM 3484 N N . ARG A 1 435 ? -4.683 -9.750 26.586 1.00 91.69 435 ARG A N 1
ATOM 3485 C CA . ARG A 1 435 ? -4.362 -8.653 27.516 1.00 91.69 435 ARG A CA 1
ATOM 3486 C C . ARG A 1 435 ? -3.742 -7.457 26.815 1.00 91.69 435 ARG A C 1
ATOM 3488 O O . ARG A 1 435 ? -2.902 -7.589 25.933 1.00 91.69 435 ARG A O 1
ATOM 3495 N N . THR A 1 436 ? -4.090 -6.273 27.311 1.00 96.06 436 THR A N 1
ATOM 3496 C CA . THR A 1 436 ? -3.431 -5.017 26.943 1.00 96.06 436 THR A CA 1
ATOM 3497 C C . THR A 1 436 ? -2.425 -4.627 28.026 1.00 96.06 436 THR A C 1
ATOM 3499 O O . THR A 1 436 ? -2.809 -4.234 29.140 1.00 96.06 436 THR A O 1
ATOM 3502 N N . VAL A 1 437 ? -1.137 -4.756 27.707 1.00 96.56 437 VAL A N 1
ATOM 3503 C CA . VAL A 1 437 ? -0.010 -4.595 28.639 1.00 96.56 437 VAL A CA 1
ATOM 3504 C C . VAL A 1 437 ? 0.763 -3.300 28.365 1.00 96.56 437 VAL A C 1
ATOM 3506 O O . VAL A 1 437 ? 0.838 -2.866 27.212 1.00 96.56 437 VAL A O 1
ATOM 3509 N N . PRO A 1 438 ? 1.290 -2.627 29.405 1.00 97.31 438 PRO A N 1
ATOM 3510 C CA . PRO A 1 438 ? 2.168 -1.485 29.205 1.00 97.31 438 PRO A CA 1
ATOM 3511 C C . PRO A 1 438 ? 3.563 -1.984 28.824 1.00 97.31 438 PRO A C 1
ATOM 3513 O O . PRO A 1 438 ? 4.027 -2.975 29.383 1.00 97.31 438 PRO A O 1
ATOM 3516 N N . LYS A 1 439 ? 4.244 -1.269 27.930 1.00 96.88 439 LYS A N 1
ATOM 3517 C CA . LYS A 1 439 ? 5.700 -1.381 27.768 1.00 96.88 439 LYS A CA 1
ATOM 3518 C C . LYS A 1 439 ? 6.342 -0.095 28.253 1.00 96.88 439 LYS A C 1
ATOM 3520 O O . LYS A 1 439 ? 5.785 0.990 28.057 1.00 96.88 439 LYS A O 1
ATOM 3525 N N . VAL A 1 440 ? 7.497 -0.211 28.895 1.00 95.12 440 VAL A N 1
ATOM 3526 C CA . VAL A 1 440 ? 8.204 0.933 29.483 1.00 95.12 440 VAL A CA 1
ATOM 3527 C C . VAL A 1 440 ? 9.685 0.913 29.133 1.00 95.12 440 VAL A C 1
ATOM 3529 O O . VAL A 1 440 ? 10.305 -0.142 29.046 1.00 95.12 440 VAL A O 1
ATOM 3532 N N . GLY A 1 441 ? 10.263 2.103 28.955 1.00 93.62 441 GLY A N 1
ATOM 3533 C CA . GLY A 1 441 ? 11.697 2.250 28.707 1.00 93.62 441 GLY A CA 1
ATOM 3534 C C . GLY A 1 441 ? 12.172 1.421 27.499 1.00 93.62 441 GLY A C 1
ATOM 3535 O O . GLY A 1 441 ? 11.520 1.488 26.455 1.00 93.62 441 GLY A O 1
ATOM 3536 N N . PRO A 1 442 ? 13.263 0.638 27.631 1.00 94.12 442 PRO A N 1
ATOM 3537 C CA . PRO A 1 442 ? 13.832 -0.155 26.534 1.00 94.12 442 PRO A CA 1
ATOM 3538 C C . PRO A 1 442 ? 12.864 -1.155 25.891 1.00 94.12 442 PRO A C 1
ATOM 3540 O O . PRO A 1 442 ? 12.951 -1.396 24.692 1.00 94.12 442 PRO A O 1
ATOM 3543 N N . GLU A 1 443 ? 11.887 -1.673 26.645 1.00 94.75 443 GLU A N 1
ATOM 3544 C CA . GLU A 1 443 ? 10.907 -2.636 26.119 1.00 94.75 443 GLU A CA 1
ATOM 3545 C C . GLU A 1 443 ? 10.084 -2.062 24.960 1.00 94.75 443 GLU A C 1
ATOM 3547 O O . GLU A 1 443 ? 9.590 -2.798 24.106 1.00 94.75 443 GLU A O 1
ATOM 3552 N N . ILE A 1 444 ? 9.906 -0.737 24.937 1.00 95.75 444 ILE A N 1
ATOM 3553 C CA . ILE A 1 444 ? 9.216 -0.050 23.848 1.00 95.75 444 ILE A CA 1
ATOM 3554 C C . ILE A 1 444 ? 10.053 -0.150 22.575 1.00 95.75 444 ILE A C 1
ATOM 3556 O O . ILE A 1 444 ? 9.509 -0.442 21.514 1.00 95.75 444 ILE A O 1
ATOM 3560 N N . ASP A 1 445 ? 11.354 0.103 22.667 1.00 92.94 445 ASP A N 1
ATOM 3561 C CA . ASP A 1 445 ? 12.241 0.122 21.507 1.00 92.94 445 ASP A CA 1
ATOM 3562 C C . ASP A 1 445 ? 12.449 -1.291 20.955 1.00 92.94 445 ASP A C 1
ATOM 3564 O O . ASP A 1 445 ? 12.348 -1.485 19.741 1.00 92.94 445 ASP A O 1
ATOM 3568 N N . ASP A 1 446 ? 12.595 -2.283 21.838 1.00 90.69 446 ASP A N 1
ATOM 3569 C CA . ASP A 1 446 ? 12.660 -3.700 21.469 1.00 90.69 446 ASP A CA 1
ATOM 3570 C C . ASP A 1 446 ? 11.387 -4.143 20.743 1.00 90.69 446 ASP A C 1
ATOM 3572 O O . ASP A 1 446 ? 11.453 -4.701 19.645 1.00 90.69 446 ASP A O 1
ATOM 3576 N N . TYR A 1 447 ? 10.215 -3.816 21.300 1.00 92.12 447 TYR A N 1
ATOM 3577 C CA . TYR A 1 447 ? 8.932 -4.149 20.684 1.00 92.12 447 TYR A CA 1
ATOM 3578 C C . TYR A 1 447 ? 8.765 -3.476 19.317 1.00 92.12 447 TYR A C 1
ATOM 3580 O O . TYR A 1 447 ? 8.329 -4.110 18.353 1.00 92.12 447 TYR A O 1
ATOM 3588 N N . LYS A 1 448 ? 9.123 -2.190 19.203 1.00 92.31 448 LYS A N 1
ATOM 3589 C CA . LYS A 1 448 ? 9.059 -1.464 17.929 1.00 92.31 448 LYS A CA 1
ATOM 3590 C C . LYS A 1 448 ? 9.983 -2.087 16.892 1.00 92.31 448 LYS A C 1
ATOM 3592 O O . LYS A 1 448 ? 9.556 -2.272 15.752 1.00 92.31 448 LYS A O 1
ATOM 3597 N N . ALA A 1 449 ? 11.217 -2.415 17.268 1.00 86.12 449 ALA A N 1
ATOM 3598 C CA . ALA A 1 449 ? 12.191 -3.035 16.380 1.00 86.12 449 ALA A CA 1
ATOM 3599 C C . ALA A 1 449 ? 11.728 -4.427 15.931 1.00 86.12 449 ALA A C 1
ATOM 3601 O O . ALA A 1 449 ? 11.753 -4.715 14.737 1.00 86.12 449 ALA A O 1
ATOM 3602 N N . GLU A 1 450 ? 11.242 -5.260 16.854 1.00 85.19 450 GLU A N 1
ATOM 3603 C CA . GLU A 1 450 ? 10.714 -6.595 16.559 1.00 85.19 450 GLU A CA 1
ATOM 3604 C C . GLU A 1 450 ? 9.511 -6.528 15.614 1.00 85.19 450 GLU A C 1
ATOM 3606 O O . GLU A 1 450 ? 9.508 -7.182 14.573 1.00 85.19 450 GLU A O 1
ATOM 3611 N N . LYS A 1 451 ? 8.499 -5.712 15.934 1.00 80.06 451 LYS A N 1
ATOM 3612 C CA . LYS A 1 451 ? 7.296 -5.587 15.097 1.00 80.06 451 LYS A CA 1
ATOM 3613 C C . LYS A 1 451 ? 7.588 -4.966 13.736 1.00 80.06 451 LYS A C 1
ATOM 3615 O O . LYS A 1 451 ? 6.919 -5.318 12.772 1.00 80.06 451 LYS A O 1
ATOM 3620 N N . THR A 1 452 ? 8.560 -4.063 13.648 1.00 76.62 452 THR A N 1
ATOM 3621 C CA . THR A 1 452 ? 8.978 -3.489 12.364 1.00 76.62 452 THR A CA 1
ATOM 3622 C C . THR A 1 452 ? 9.756 -4.511 11.539 1.00 76.62 452 THR A C 1
ATOM 3624 O O . THR A 1 452 ? 9.496 -4.634 10.349 1.00 76.62 452 THR A O 1
ATOM 3627 N N . ARG A 1 453 ? 10.629 -5.309 12.173 1.00 72.06 453 ARG A N 1
ATOM 3628 C CA . ARG A 1 453 ? 11.361 -6.404 11.519 1.00 72.06 453 ARG A CA 1
ATOM 3629 C C . ARG A 1 453 ? 10.423 -7.491 11.006 1.00 72.06 453 ARG A C 1
ATOM 3631 O O . ARG A 1 453 ? 10.534 -7.872 9.855 1.00 72.06 453 ARG A O 1
ATOM 3638 N N . ARG A 1 454 ? 9.452 -7.931 11.813 1.00 61.97 454 ARG A N 1
ATOM 3639 C CA . ARG A 1 454 ? 8.438 -8.916 11.390 1.00 61.97 454 ARG A CA 1
ATOM 3640 C C . ARG A 1 454 ? 7.576 -8.447 10.223 1.00 61.97 454 ARG A C 1
ATOM 3642 O O . ARG A 1 454 ? 6.982 -9.278 9.558 1.00 61.97 454 ARG A O 1
ATOM 3649 N N . ALA A 1 455 ? 7.463 -7.140 10.001 1.00 56.81 455 ALA A N 1
ATOM 3650 C CA . ALA A 1 455 ? 6.758 -6.606 8.842 1.00 56.81 455 ALA A CA 1
ATOM 3651 C C . ALA A 1 455 ? 7.634 -6.580 7.575 1.00 56.81 455 ALA A C 1
ATOM 3653 O O . ALA A 1 455 ? 7.098 -6.474 6.476 1.00 56.81 455 ALA A O 1
ATOM 3654 N N . THR A 1 456 ? 8.961 -6.665 7.717 1.00 46.19 456 THR A N 1
ATOM 3655 C CA . THR A 1 456 ? 9.921 -6.635 6.601 1.00 46.19 456 THR A CA 1
ATOM 3656 C C . THR A 1 456 ? 10.575 -7.963 6.282 1.00 46.19 456 THR A C 1
ATOM 3658 O O . THR A 1 456 ? 11.042 -8.130 5.164 1.00 46.19 456 THR A O 1
ATOM 3661 N N . ASP A 1 457 ? 10.658 -8.858 7.259 1.00 40.12 457 ASP A N 1
ATOM 3662 C CA . ASP A 1 457 ? 11.427 -10.098 7.184 1.00 40.12 457 ASP A CA 1
ATOM 3663 C C . ASP A 1 457 ? 10.674 -11.180 7.970 1.00 40.12 457 ASP A C 1
ATOM 3665 O O . ASP A 1 457 ? 10.929 -11.380 9.166 1.00 40.12 457 ASP A O 1
ATOM 3669 N N . PRO A 1 458 ? 9.609 -11.757 7.391 1.00 44.75 458 PRO A N 1
ATOM 3670 C CA . PRO A 1 458 ? 8.755 -12.662 8.137 1.00 44.75 458 PRO A CA 1
ATOM 3671 C C . PRO A 1 458 ? 9.189 -14.087 7.796 1.00 44.75 458 PRO A C 1
ATOM 3673 O O . PRO A 1 458 ? 8.788 -14.638 6.780 1.00 44.75 458 PRO A O 1
ATOM 3676 N N . ASP A 1 459 ? 10.068 -14.623 8.645 1.00 32.91 459 ASP A N 1
ATOM 3677 C CA . ASP A 1 459 ? 10.572 -16.006 8.591 1.00 32.91 459 ASP A CA 1
ATOM 3678 C C . ASP A 1 459 ? 9.494 -17.075 8.302 1.00 32.91 459 ASP A C 1
ATOM 3680 O O . ASP A 1 459 ? 8.392 -17.010 8.910 1.00 32.91 459 ASP A O 1
#

Sequence (459 aa):
MWAGERLYFWRLSFPTYERQRILYNLQQVMERTGVLAYAIYELYGTHDILLRAWLPTAQSVFEKALHDVFQDPNIVIEGFLINDIVSHWPWAGEDGRMEPLDRSVLEDRLPNSEIERINAGLKLTELTKYQERRLLAPAWHSQGIKFGLVIGPSRQAIPFAAEQRMTAAILRKLMEADGDVFSEKSLYRGIGFGSYLILARVRAEAFHRIATDITEPINELVAPETFGSRTTTFVTATEDLLDFADQMRLSTEAPAKRGAQEWLLDEEGHHLEVKGSAFLELNQWLLAADPPEKPPESEVPTDNLMKAICGFLNADGGTIILGALEEHRYQDNALLGDAPRLGGYVVWGLAAEAGSDWDPYLLRLRNRIAARIKPDANHYVDLDRDGVGKRPVCVITVRAPHRSPAAARWFWHYPAKKRDGTKEGPHFWVREGNRTVPKVGPEIDDYKAEKTRRATDPD